Protein AF-A0A7S3MET6-F1 (afdb_monomer_lite)

Structure (mmCIF, N/CA/C/O backbone):
data_AF-A0A7S3MET6-F1
#
_entry.id   AF-A0A7S3MET6-F1
#
loop_
_atom_site.group_PDB
_atom_site.id
_atom_site.type_symbol
_atom_site.label_atom_id
_atom_site.label_alt_id
_atom_site.label_comp_id
_atom_site.label_asym_id
_atom_site.label_entity_id
_atom_site.label_seq_id
_atom_site.pdbx_PDB_ins_code
_atom_site.Cartn_x
_atom_site.Cartn_y
_atom_site.Cartn_z
_atom_site.occupancy
_atom_site.B_iso_or_equiv
_atom_site.auth_seq_id
_atom_site.auth_comp_id
_atom_site.auth_asym_id
_atom_site.auth_atom_id
_atom_site.pdbx_PDB_model_num
ATOM 1 N N . GLU A 1 1 ? -5.892 -22.825 20.882 1.00 67.88 1 GLU A N 1
ATOM 2 C CA . GLU A 1 1 ? -5.095 -21.658 20.441 1.00 67.88 1 GLU A CA 1
ATOM 3 C C . GLU A 1 1 ? -3.907 -22.037 19.554 1.00 67.88 1 GLU A C 1
ATOM 5 O O . GLU A 1 1 ? -4.069 -21.994 18.342 1.00 67.88 1 GLU A O 1
ATOM 10 N N . TRP A 1 2 ? -2.756 -22.480 20.085 1.00 74.06 2 TRP A N 1
ATOM 11 C CA . TRP A 1 2 ? -1.540 -22.753 19.282 1.00 74.06 2 TRP A CA 1
ATOM 12 C C . TRP A 1 2 ? -1.750 -23.628 18.030 1.00 74.06 2 TRP A C 1
ATOM 14 O O . TRP A 1 2 ? -1.215 -23.318 16.967 1.00 74.06 2 TRP A O 1
ATOM 24 N N . VAL A 1 3 ? -2.589 -24.667 18.112 1.00 82.81 3 VAL A N 1
ATOM 25 C CA . VAL A 1 3 ? -2.947 -25.519 16.959 1.00 82.81 3 VAL A CA 1
ATOM 26 C C . VAL A 1 3 ? -3.690 -24.737 15.865 1.00 82.81 3 VAL A C 1
ATOM 28 O O . VAL A 1 3 ? -3.411 -24.928 14.686 1.00 82.81 3 VAL A O 1
ATOM 31 N N . GLN A 1 4 ? -4.588 -23.813 16.225 1.00 80.62 4 GLN A N 1
ATOM 32 C CA . GLN A 1 4 ? -5.307 -22.967 15.260 1.00 80.62 4 GLN A CA 1
ATOM 33 C C . GLN A 1 4 ? -4.349 -21.989 14.568 1.00 80.62 4 GLN A C 1
ATOM 35 O O . GLN A 1 4 ? -4.439 -21.804 13.357 1.00 80.62 4 GLN A O 1
ATOM 40 N N . ILE A 1 5 ? -3.388 -21.426 15.313 1.00 85.06 5 ILE A N 1
ATOM 41 C CA . ILE A 1 5 ? -2.327 -20.568 14.764 1.00 85.06 5 ILE A CA 1
ATOM 42 C C . ILE A 1 5 ? -1.480 -21.359 13.753 1.00 85.06 5 ILE A C 1
ATOM 44 O O . ILE A 1 5 ? -1.260 -20.895 12.634 1.00 85.06 5 ILE A O 1
ATOM 48 N N . PHE A 1 6 ? -1.057 -22.578 14.103 1.00 90.62 6 PHE A N 1
ATOM 49 C CA . PHE A 1 6 ? -0.285 -23.443 13.207 1.00 90.62 6 PHE A CA 1
ATOM 50 C C . PHE A 1 6 ? -1.063 -23.817 11.934 1.00 90.62 6 PHE A C 1
ATOM 52 O O . PHE A 1 6 ? -0.534 -23.680 10.832 1.00 90.62 6 PHE A O 1
ATOM 59 N N . VAL A 1 7 ? -2.333 -24.221 12.063 1.00 90.06 7 VAL A N 1
ATOM 60 C CA . VAL A 1 7 ? -3.210 -24.544 10.922 1.00 90.06 7 VAL A CA 1
ATOM 61 C C . VAL A 1 7 ? -3.431 -23.325 10.019 1.00 90.06 7 VAL A C 1
ATOM 63 O O . VAL A 1 7 ? -3.393 -23.462 8.797 1.00 90.06 7 VAL A O 1
ATOM 66 N N . PHE A 1 8 ? -3.585 -22.125 10.586 1.00 87.50 8 PHE A N 1
ATOM 67 C CA . PHE A 1 8 ? -3.716 -20.880 9.824 1.00 87.50 8 PHE A CA 1
ATOM 68 C C . PHE A 1 8 ? -2.455 -20.568 9.001 1.00 87.50 8 PHE A C 1
ATOM 70 O O . PHE A 1 8 ? -2.550 -20.333 7.794 1.00 87.50 8 PHE A O 1
ATOM 77 N N . PHE A 1 9 ? -1.262 -20.644 9.604 1.00 89.56 9 PHE A N 1
ATOM 78 C CA . PHE A 1 9 ? -0.004 -20.442 8.874 1.00 89.56 9 PHE A CA 1
ATOM 79 C C . PHE A 1 9 ? 0.257 -21.535 7.827 1.00 89.56 9 PHE A C 1
ATOM 81 O O . PHE A 1 9 ? 0.665 -21.217 6.708 1.00 89.56 9 PHE A O 1
ATOM 88 N N . ALA A 1 10 ? -0.036 -22.803 8.132 1.00 90.75 10 ALA A N 1
ATOM 89 C CA . ALA A 1 10 ? 0.048 -23.897 7.163 1.00 90.75 10 ALA A CA 1
ATOM 90 C C . ALA A 1 10 ? -0.907 -23.676 5.973 1.00 90.75 10 ALA A C 1
ATOM 92 O O . ALA A 1 10 ? -0.514 -23.871 4.821 1.00 90.75 10 ALA A O 1
ATOM 93 N N . GLY A 1 11 ? -2.126 -23.191 6.237 1.00 92.06 11 GLY A N 1
ATOM 94 C CA . GLY A 1 11 ? -3.103 -22.795 5.223 1.00 92.06 11 GLY A CA 1
ATOM 95 C C . GLY A 1 11 ? -2.604 -21.659 4.328 1.00 92.06 11 GLY A C 1
ATOM 96 O O . GLY A 1 11 ? -2.671 -21.778 3.105 1.00 92.06 11 GLY A O 1
ATOM 97 N N . ILE A 1 12 ? -2.026 -20.597 4.903 1.00 90.69 12 ILE A N 1
ATOM 98 C CA . ILE A 1 12 ? -1.414 -19.495 4.136 1.00 90.69 12 ILE A CA 1
ATOM 99 C C . ILE A 1 12 ? -0.274 -20.007 3.247 1.00 90.69 12 ILE A C 1
ATOM 101 O O . ILE A 1 12 ? -0.240 -19.686 2.059 1.00 90.69 12 ILE A O 1
ATOM 105 N N . ILE A 1 13 ? 0.633 -20.830 3.782 1.00 90.00 13 ILE A N 1
ATOM 106 C CA . ILE A 1 13 ? 1.765 -21.383 3.022 1.00 90.00 13 ILE A CA 1
ATOM 107 C C . ILE A 1 13 ? 1.265 -22.283 1.880 1.00 90.00 13 ILE A C 1
ATOM 109 O O . ILE A 1 13 ? 1.766 -22.190 0.756 1.00 90.00 13 ILE A O 1
ATOM 113 N N . TYR A 1 14 ? 0.251 -23.118 2.126 1.00 93.62 14 TYR A N 1
ATOM 114 C CA . TYR A 1 14 ? -0.382 -23.934 1.087 1.00 93.62 14 TYR A CA 1
ATOM 115 C C . TYR A 1 14 ? -1.033 -23.067 -0.002 1.00 93.62 14 TYR A C 1
ATOM 117 O O . TYR A 1 14 ? -0.788 -23.295 -1.188 1.00 93.62 14 TYR A O 1
ATOM 125 N N . LEU A 1 15 ? -1.808 -22.044 0.376 1.00 86.88 15 LEU A N 1
ATOM 126 C CA . LEU A 1 15 ? -2.471 -21.137 -0.566 1.00 86.88 15 LEU A CA 1
ATOM 127 C C . LEU A 1 15 ? -1.469 -20.325 -1.395 1.00 86.88 15 LEU A C 1
ATOM 129 O O . LEU A 1 15 ? -1.651 -20.211 -2.605 1.00 86.88 15 LEU A O 1
ATOM 133 N N . GLN A 1 16 ? -0.380 -19.833 -0.797 1.00 86.06 16 GLN A N 1
ATOM 134 C CA . GLN A 1 16 ? 0.696 -19.161 -1.533 1.00 86.06 16 GLN A CA 1
ATOM 135 C C . GLN A 1 16 ? 1.340 -20.100 -2.562 1.00 86.06 16 GLN A C 1
ATOM 137 O O . GLN A 1 16 ? 1.423 -19.753 -3.740 1.00 86.06 16 GLN A O 1
ATOM 142 N N . ARG A 1 17 ? 1.734 -21.319 -2.160 1.00 85.75 17 ARG A N 1
ATOM 143 C CA . ARG A 1 17 ? 2.337 -22.305 -3.080 1.00 85.75 17 ARG A CA 1
ATOM 144 C C . ARG A 1 17 ? 1.366 -22.730 -4.189 1.00 85.75 17 ARG A C 1
ATOM 146 O O . ARG A 1 17 ? 1.785 -22.878 -5.336 1.00 85.75 17 ARG A O 1
ATOM 153 N N . LYS A 1 18 ? 0.072 -22.870 -3.878 1.00 85.69 18 LYS A N 1
ATOM 154 C CA . LYS A 1 18 ? -0.983 -23.172 -4.858 1.00 85.69 18 LYS A CA 1
ATOM 155 C C . LYS A 1 18 ? -1.219 -22.013 -5.831 1.00 85.69 18 LYS A C 1
ATOM 157 O O . LYS A 1 18 ? -1.376 -22.272 -7.019 1.00 85.69 18 LYS A O 1
ATOM 162 N N . SER A 1 19 ? -1.179 -20.768 -5.352 1.00 78.25 19 SER A N 1
ATOM 163 C CA . SER A 1 19 ? -1.288 -19.559 -6.179 1.00 78.25 19 SER A CA 1
ATOM 164 C C . SER A 1 19 ? -0.151 -19.484 -7.203 1.00 78.25 19 SER A C 1
ATOM 166 O O . SER A 1 19 ? -0.413 -19.526 -8.403 1.00 78.25 19 SER A O 1
ATOM 168 N N . PHE A 1 20 ? 1.113 -19.543 -6.756 1.00 73.19 20 PHE A N 1
ATOM 169 C CA . PHE A 1 20 ? 2.275 -19.574 -7.659 1.00 73.19 20 PHE A CA 1
ATOM 170 C C . PHE A 1 20 ? 2.205 -20.720 -8.686 1.00 73.19 20 PHE A C 1
ATOM 172 O O . PHE A 1 20 ? 2.540 -20.531 -9.855 1.00 73.19 20 PHE A O 1
ATOM 179 N N . SER A 1 21 ? 1.730 -21.904 -8.278 1.00 72.56 21 SER A N 1
ATOM 180 C CA . SER A 1 21 ? 1.565 -23.050 -9.182 1.00 72.56 21 SER A CA 1
ATOM 181 C C . SER A 1 21 ? 0.430 -22.876 -10.203 1.00 72.56 21 SER A C 1
ATOM 183 O O . SER A 1 21 ? 0.530 -23.417 -11.305 1.00 72.56 21 SER A O 1
ATOM 185 N N . ALA A 1 22 ? -0.628 -22.130 -9.870 1.00 67.75 22 ALA A N 1
ATOM 186 C CA . ALA A 1 22 ? -1.726 -21.824 -10.783 1.00 67.75 22 ALA A CA 1
ATOM 187 C C . ALA A 1 22 ? -1.306 -20.787 -11.839 1.00 67.75 22 ALA A C 1
ATOM 189 O O . ALA A 1 22 ? -1.474 -21.038 -13.035 1.00 67.75 22 ALA A O 1
ATOM 190 N N . THR A 1 23 ? -0.681 -19.679 -11.423 1.00 66.69 23 THR A N 1
ATOM 191 C CA . THR A 1 23 ? -0.186 -18.630 -12.335 1.00 66.69 23 THR A CA 1
ATOM 192 C C . THR A 1 23 ? 0.786 -19.205 -13.371 1.00 66.69 23 THR A C 1
ATOM 194 O O . THR A 1 23 ? 0.621 -18.987 -14.571 1.00 66.69 23 THR A O 1
ATOM 197 N N . GLY A 1 24 ? 1.726 -20.054 -12.933 1.00 58.81 24 GLY A N 1
ATOM 198 C CA . GLY A 1 24 ? 2.693 -20.732 -13.808 1.00 58.81 24 GLY A CA 1
ATOM 199 C C . GLY A 1 24 ? 2.116 -21.793 -14.762 1.00 58.81 24 GLY A C 1
ATOM 200 O O . GLY A 1 24 ? 2.871 -22.385 -15.535 1.00 58.81 24 GLY A O 1
ATOM 201 N N . ARG A 1 25 ? 0.802 -22.066 -14.720 1.00 56.53 25 ARG A N 1
ATOM 202 C CA . ARG A 1 25 ? 0.100 -22.895 -15.718 1.00 56.53 25 ARG A CA 1
ATOM 203 C C . ARG A 1 25 ? -0.629 -22.052 -16.761 1.00 56.53 25 ARG A C 1
ATOM 205 O O . ARG A 1 25 ? -0.538 -22.383 -17.936 1.00 56.53 25 ARG A O 1
ATOM 212 N N . VAL A 1 26 ? -1.289 -20.964 -16.355 1.00 57.38 26 VAL A N 1
ATOM 213 C CA . VAL A 1 26 ? -2.004 -20.056 -17.277 1.00 57.38 26 VAL A CA 1
ATOM 214 C C . VAL A 1 26 ? -1.027 -19.318 -18.198 1.00 57.38 26 VAL A C 1
ATOM 216 O O . VAL A 1 26 ? -1.258 -19.231 -19.399 1.00 57.38 26 VAL A O 1
ATOM 219 N N . SER A 1 27 ? 0.123 -18.888 -17.668 1.00 55.50 27 SER A N 1
ATOM 220 C CA . SER A 1 27 ? 1.181 -18.218 -18.444 1.00 55.50 27 SER A CA 1
ATOM 221 C C . SER A 1 27 ? 1.716 -19.045 -19.630 1.00 55.50 27 SER A C 1
ATOM 223 O O . SER A 1 27 ? 2.271 -18.473 -20.559 1.00 55.50 27 SER A O 1
ATOM 225 N N . LYS A 1 28 ? 1.521 -20.372 -19.667 1.00 57.84 28 LYS A N 1
ATOM 226 C CA . LYS A 1 28 ? 1.996 -21.217 -20.780 1.00 57.84 28 LYS A CA 1
ATOM 227 C C . LYS A 1 28 ? 1.123 -21.179 -22.038 1.00 57.84 28 LYS A C 1
ATOM 229 O O . LYS A 1 28 ? 1.526 -21.754 -23.044 1.00 57.84 28 LYS A O 1
ATOM 234 N N . SER A 1 29 ? -0.061 -20.563 -21.992 1.00 63.06 29 SER A N 1
ATOM 235 C CA . SER A 1 29 ? -0.993 -20.501 -23.131 1.00 63.06 29 SER A CA 1
ATOM 236 C C . SER A 1 29 ? -1.141 -19.109 -23.751 1.00 63.06 29 SER A C 1
ATOM 238 O O . SER A 1 29 ? -1.959 -18.937 -24.650 1.00 63.06 29 SER A O 1
ATOM 240 N N . GLN A 1 30 ? -0.395 -18.111 -23.272 1.00 74.50 30 GLN A N 1
ATOM 241 C CA . GLN A 1 30 ? -0.417 -16.742 -23.788 1.00 74.50 30 GLN A CA 1
ATOM 242 C C . GLN A 1 30 ? 1.013 -16.207 -23.859 1.00 74.50 30 GLN A C 1
ATOM 244 O O . GLN A 1 30 ? 1.675 -16.098 -22.834 1.00 74.50 30 GLN A O 1
ATOM 249 N N . THR A 1 31 ? 1.479 -15.864 -25.060 1.00 79.94 31 THR A N 1
ATOM 250 C CA . THR A 1 31 ? 2.760 -15.175 -25.261 1.00 79.94 31 THR A CA 1
ATOM 251 C C . THR A 1 31 ? 2.661 -13.750 -24.723 1.00 79.94 31 THR A C 1
ATOM 253 O O . THR A 1 31 ? 1.925 -12.932 -25.280 1.00 79.94 31 THR A O 1
ATOM 256 N N . SER A 1 32 ? 3.390 -13.452 -23.652 1.00 85.62 32 SER A N 1
ATOM 257 C CA . SER A 1 32 ? 3.460 -12.123 -23.041 1.00 85.62 32 SER A CA 1
ATOM 258 C C . SER A 1 32 ? 4.655 -11.341 -23.589 1.00 85.62 32 SER A C 1
ATOM 260 O O . SER A 1 32 ? 5.662 -11.919 -23.998 1.00 85.62 32 SER A O 1
ATOM 262 N N . ILE A 1 33 ? 4.612 -10.005 -23.538 1.00 86.69 33 ILE A N 1
ATOM 263 C CA . ILE A 1 33 ? 5.789 -9.174 -23.857 1.00 86.69 33 ILE A CA 1
ATOM 264 C C . ILE A 1 33 ? 6.982 -9.521 -22.944 1.00 86.69 33 ILE A C 1
ATOM 266 O O . ILE A 1 33 ? 8.138 -9.481 -23.365 1.00 86.69 33 ILE A O 1
ATOM 270 N N . CYS A 1 34 ? 6.702 -9.984 -21.722 1.00 88.69 34 CYS A N 1
ATOM 271 C CA . CYS A 1 34 ? 7.695 -10.504 -20.786 1.00 88.69 34 CYS A CA 1
ATOM 272 C C . CYS A 1 34 ? 8.448 -11.736 -21.290 1.00 88.69 34 CYS A C 1
ATOM 274 O O . CYS A 1 34 ? 9.559 -11.977 -20.822 1.00 88.69 34 CYS A O 1
ATOM 276 N N . ASP A 1 35 ? 7.925 -12.493 -22.259 1.00 91.06 35 ASP A N 1
ATOM 277 C CA . ASP A 1 35 ? 8.635 -13.626 -22.863 1.00 91.06 35 ASP A CA 1
ATOM 278 C C . ASP A 1 35 ? 9.797 -13.182 -23.762 1.00 91.06 35 ASP A C 1
ATOM 280 O O . ASP A 1 35 ? 10.727 -13.962 -23.965 1.00 91.06 35 ASP A O 1
ATOM 284 N N . TYR A 1 36 ? 9.809 -11.909 -24.174 1.00 95.25 36 TYR A N 1
ATOM 285 C CA . TYR A 1 36 ? 10.791 -11.288 -25.072 1.00 95.25 36 TYR A CA 1
ATOM 286 C C . TYR A 1 36 ? 11.565 -10.121 -24.427 1.00 95.25 36 TYR A C 1
ATOM 288 O O . TYR A 1 36 ? 12.627 -9.743 -24.925 1.00 95.25 36 TYR A O 1
ATOM 296 N N . ALA A 1 37 ? 11.076 -9.574 -23.308 1.00 96.12 37 ALA A N 1
ATOM 297 C CA . ALA A 1 37 ? 11.631 -8.383 -22.665 1.00 96.12 37 ALA A CA 1
ATOM 298 C C . ALA A 1 37 ? 12.600 -8.650 -21.490 1.00 96.12 37 ALA A C 1
ATOM 300 O O . ALA A 1 37 ? 12.434 -9.576 -20.686 1.00 96.12 37 ALA A O 1
ATOM 301 N N . ILE A 1 38 ? 13.589 -7.762 -21.351 1.00 96.69 38 ILE A N 1
ATOM 302 C CA . ILE A 1 38 ? 14.505 -7.641 -20.206 1.00 96.69 38 ILE A CA 1
ATOM 303 C C . ILE A 1 38 ? 14.452 -6.237 -19.593 1.00 96.69 38 ILE A C 1
ATOM 305 O O . ILE A 1 38 ? 14.155 -5.254 -20.271 1.00 96.69 38 ILE A O 1
ATOM 309 N N . GLU A 1 39 ? 14.801 -6.139 -18.313 1.00 96.06 39 GLU A N 1
ATOM 310 C CA . GLU A 1 39 ? 15.024 -4.878 -17.607 1.00 96.06 39 GLU A CA 1
ATOM 311 C C . GLU A 1 39 ? 16.520 -4.731 -17.283 1.00 96.06 39 GLU A C 1
ATOM 313 O O . GLU A 1 39 ? 17.117 -5.542 -16.568 1.00 96.06 39 GLU A O 1
ATOM 318 N N . VAL A 1 40 ? 17.130 -3.667 -17.801 1.00 95.50 40 VAL A N 1
ATOM 319 C CA . VAL A 1 40 ? 18.545 -3.326 -17.635 1.00 95.50 40 VAL A CA 1
ATOM 320 C C . VAL A 1 40 ? 18.689 -2.237 -16.573 1.00 95.50 40 VAL A C 1
ATOM 322 O O . VAL A 1 40 ? 18.117 -1.152 -16.686 1.00 95.50 40 VAL A O 1
ATOM 325 N N . LYS A 1 41 ? 19.486 -2.517 -15.541 1.00 93.38 41 LYS A N 1
ATOM 326 C CA . LYS A 1 41 ? 19.792 -1.632 -14.407 1.00 93.38 41 LYS A CA 1
ATOM 327 C C . LYS A 1 41 ? 21.287 -1.324 -14.334 1.00 93.38 41 LYS A C 1
ATOM 329 O O . LYS A 1 41 ? 22.110 -2.052 -14.887 1.00 93.38 41 LYS A O 1
ATOM 334 N N . ASN A 1 42 ? 21.626 -0.281 -13.572 1.00 91.62 42 ASN A N 1
ATOM 335 C CA . ASN A 1 42 ? 22.996 0.218 -13.392 1.00 91.62 42 ASN A CA 1
ATOM 336 C C . ASN A 1 42 ? 23.631 0.746 -14.698 1.00 91.62 42 ASN A C 1
ATOM 338 O O . ASN A 1 42 ? 24.813 0.541 -14.961 1.00 91.62 42 ASN A O 1
ATOM 342 N N . ILE A 1 43 ? 22.815 1.413 -15.520 1.00 93.69 43 ILE A N 1
ATOM 343 C CA . ILE A 1 43 ? 23.254 2.127 -16.725 1.00 93.69 43 ILE A CA 1
ATOM 344 C C . ILE A 1 43 ? 23.871 3.495 -16.360 1.00 93.69 43 ILE A C 1
ATOM 346 O O . ILE A 1 43 ? 23.407 4.125 -15.407 1.00 93.69 43 ILE A O 1
ATOM 350 N N . PRO A 1 44 ? 24.886 3.986 -17.101 1.00 93.75 44 PRO A N 1
ATOM 351 C CA . PRO A 1 44 ? 25.402 5.349 -16.955 1.00 93.75 44 PRO A CA 1
ATOM 352 C C . PRO A 1 44 ? 24.311 6.413 -17.137 1.00 93.75 44 PRO A C 1
ATOM 354 O O . PRO A 1 44 ? 23.454 6.284 -18.011 1.00 93.75 44 PRO A O 1
ATOM 357 N N . ALA A 1 45 ? 24.363 7.490 -16.351 1.00 90.19 45 ALA A N 1
ATOM 358 C CA . ALA A 1 45 ? 23.327 8.528 -16.328 1.00 90.19 45 ALA A CA 1
ATOM 359 C C . ALA A 1 45 ? 23.149 9.281 -17.666 1.00 90.19 45 ALA A C 1
ATOM 361 O O . ALA A 1 45 ? 22.075 9.821 -17.918 1.00 90.19 45 ALA A O 1
ATOM 362 N N . ASP A 1 46 ? 24.179 9.300 -18.513 1.00 90.75 46 ASP A N 1
ATOM 363 C CA . ASP A 1 46 ? 24.239 9.956 -19.827 1.00 90.75 46 ASP A CA 1
ATOM 364 C C . ASP A 1 46 ? 23.933 9.009 -21.010 1.00 90.75 46 ASP A C 1
ATOM 366 O O . ASP A 1 46 ? 24.124 9.370 -22.173 1.00 90.75 46 ASP A O 1
ATOM 370 N N . THR A 1 47 ? 23.498 7.777 -20.728 1.00 91.75 47 THR A N 1
ATOM 371 C CA . THR A 1 47 ? 23.205 6.758 -21.748 1.00 91.75 47 THR A CA 1
ATOM 372 C C . THR A 1 47 ? 22.078 7.197 -22.685 1.00 91.75 47 THR A C 1
ATOM 374 O O . THR A 1 47 ? 21.049 7.694 -22.232 1.00 91.75 47 THR A O 1
ATOM 377 N N . LYS A 1 48 ? 22.245 6.948 -23.990 1.00 90.25 48 LYS A N 1
ATOM 378 C CA . LYS A 1 48 ? 21.206 7.145 -25.019 1.00 90.25 48 LYS A CA 1
ATOM 379 C C . LYS A 1 48 ? 20.619 5.806 -25.474 1.00 90.25 48 LYS A C 1
ATOM 381 O O . LYS A 1 48 ? 21.358 4.829 -25.576 1.00 90.25 48 LYS A O 1
ATOM 386 N N . ASP A 1 49 ? 19.329 5.787 -25.815 1.00 89.62 49 ASP A N 1
ATOM 387 C CA . ASP A 1 49 ? 18.548 4.608 -26.235 1.00 89.62 49 ASP A CA 1
ATOM 388 C C . ASP A 1 49 ? 19.305 3.740 -27.266 1.00 89.62 49 ASP A C 1
ATOM 390 O O . ASP A 1 49 ? 19.446 2.527 -27.100 1.00 89.62 49 ASP A O 1
ATOM 394 N N . TRP A 1 50 ? 19.860 4.383 -28.302 1.00 89.06 50 TRP A N 1
ATOM 395 C CA . TRP A 1 50 ? 20.564 3.722 -29.405 1.00 89.06 50 TRP A CA 1
ATOM 396 C C . TRP A 1 50 ? 21.879 3.048 -28.992 1.00 89.06 50 TRP A C 1
ATOM 398 O O . TRP A 1 50 ? 22.270 2.066 -29.612 1.00 89.06 50 TRP A O 1
ATOM 408 N N . GLN A 1 51 ? 22.551 3.523 -27.936 1.00 93.44 51 GLN A N 1
ATOM 409 C CA . GLN A 1 51 ? 23.805 2.921 -27.465 1.00 93.44 51 GLN A CA 1
ATOM 410 C C . GLN A 1 51 ? 23.548 1.551 -26.832 1.00 93.44 51 GLN A C 1
ATOM 412 O O . GLN A 1 51 ? 24.313 0.613 -27.044 1.00 93.44 51 GLN A O 1
ATOM 417 N N . LEU A 1 52 ? 22.458 1.429 -26.066 1.00 94.56 52 LEU A N 1
ATOM 418 C CA . LEU A 1 52 ? 22.019 0.148 -25.509 1.00 94.56 52 LEU A CA 1
ATOM 419 C C . LEU A 1 52 ? 21.485 -0.765 -26.614 1.00 94.56 52 LEU A C 1
ATOM 421 O O . LEU A 1 52 ? 21.814 -1.947 -26.631 1.00 94.56 52 LEU A O 1
ATOM 425 N N . LEU A 1 53 ? 20.720 -0.210 -27.559 1.00 95.00 53 LEU A N 1
ATOM 426 C CA . LEU A 1 53 ? 20.215 -0.938 -28.722 1.00 95.00 53 LEU A CA 1
ATOM 427 C C . LEU A 1 53 ? 21.375 -1.580 -29.506 1.00 95.00 53 LEU A C 1
ATOM 429 O O . LEU A 1 53 ? 21.382 -2.793 -29.702 1.00 95.00 53 LEU A O 1
ATOM 433 N N . GLN A 1 54 ? 22.406 -0.807 -29.855 1.00 95.75 54 GLN A N 1
ATOM 434 C CA . GLN A 1 54 ? 23.600 -1.328 -30.523 1.00 95.75 54 GLN A CA 1
ATOM 435 C C . GLN A 1 54 ? 24.306 -2.405 -29.679 1.00 95.75 54 GLN A C 1
ATOM 437 O O . GLN A 1 54 ? 24.500 -3.518 -30.162 1.00 95.75 54 GLN A O 1
ATOM 442 N N . HIS A 1 55 ? 24.610 -2.124 -28.404 1.00 96.06 55 HIS A N 1
ATOM 443 C CA . HIS A 1 55 ? 25.305 -3.054 -27.494 1.00 96.06 55 HIS A CA 1
ATOM 444 C C . HIS A 1 55 ? 24.612 -4.420 -27.388 1.00 96.06 55 HIS A C 1
ATOM 446 O O . HIS A 1 55 ? 25.243 -5.461 -27.561 1.00 96.06 55 HIS A O 1
ATOM 452 N N . PHE A 1 56 ? 23.301 -4.440 -27.135 1.00 96.81 56 PHE A N 1
ATOM 453 C CA . PHE A 1 56 ? 22.557 -5.695 -27.007 1.00 96.81 56 PHE A CA 1
ATOM 454 C C . PHE A 1 56 ? 22.296 -6.370 -28.366 1.00 96.81 56 PHE A C 1
ATOM 456 O O . PHE A 1 56 ? 22.283 -7.600 -28.426 1.00 96.81 56 PHE A O 1
ATOM 463 N N . SER A 1 57 ? 22.154 -5.610 -29.460 1.00 96.75 57 SER A N 1
ATOM 464 C CA . SER A 1 57 ? 21.977 -6.170 -30.807 1.00 96.75 57 SER A CA 1
ATOM 465 C C . SER A 1 57 ? 23.266 -6.784 -31.365 1.00 96.75 57 SER A C 1
ATOM 467 O O . SER A 1 57 ? 23.198 -7.762 -32.101 1.00 96.75 57 SER A O 1
ATOM 469 N N . GLU A 1 58 ? 24.443 -6.251 -31.033 1.00 96.19 58 GLU A N 1
ATOM 470 C CA . GLU A 1 58 ? 25.728 -6.808 -31.481 1.00 96.19 58 GLU A CA 1
ATOM 471 C C . GLU A 1 58 ? 26.125 -8.081 -30.715 1.00 96.19 58 GLU A C 1
ATOM 473 O O . GLU A 1 58 ? 26.723 -8.982 -31.319 1.00 96.19 58 GLU A O 1
ATOM 478 N N . LEU A 1 59 ? 25.772 -8.156 -29.420 1.00 95.88 59 LEU A N 1
ATOM 479 C CA . LEU A 1 59 ? 26.053 -9.281 -28.515 1.00 95.88 59 LEU A CA 1
ATOM 480 C C . LEU A 1 59 ? 25.125 -10.490 -28.703 1.00 95.88 59 LEU A C 1
ATOM 482 O O . LEU A 1 59 ? 25.599 -11.621 -28.619 1.00 95.88 59 LEU A O 1
ATOM 486 N N . TYR A 1 60 ? 23.823 -10.261 -28.919 1.00 96.75 60 TYR A N 1
ATOM 487 C CA . TYR A 1 60 ? 22.780 -11.308 -28.941 1.00 96.75 60 TYR A CA 1
ATOM 488 C C . TYR A 1 60 ? 22.157 -11.523 -30.325 1.00 96.75 60 TYR A C 1
ATOM 490 O O . TYR A 1 60 ? 21.015 -11.976 -30.458 1.00 96.75 60 TYR A O 1
ATOM 498 N N . ALA A 1 61 ? 22.945 -11.198 -31.345 1.00 96.56 61 ALA A N 1
ATOM 499 C CA . ALA A 1 61 ? 22.715 -11.543 -32.734 1.00 96.56 61 ALA A CA 1
ATOM 500 C C . ALA A 1 61 ? 22.675 -13.067 -32.944 1.00 96.56 61 ALA A C 1
ATOM 502 O O . ALA A 1 61 ? 23.446 -13.795 -32.316 1.00 96.56 61 ALA A O 1
ATOM 503 N N . LEU A 1 62 ? 21.786 -13.540 -33.822 1.00 96.88 62 LEU A N 1
ATOM 504 C CA . LEU A 1 62 ? 21.553 -14.973 -34.053 1.00 96.88 62 LEU A CA 1
ATOM 505 C C . LEU A 1 62 ? 22.028 -15.468 -35.430 1.00 96.88 62 LEU A C 1
ATOM 507 O O . LEU A 1 62 ? 22.006 -16.668 -35.673 1.00 96.88 62 LEU A O 1
ATOM 511 N N . ASP A 1 63 ? 22.489 -14.580 -36.313 1.00 96.75 63 ASP A N 1
ATOM 512 C CA . ASP A 1 63 ? 23.076 -14.895 -37.627 1.00 96.75 63 ASP A CA 1
ATOM 513 C C . ASP A 1 63 ? 24.506 -15.457 -37.545 1.00 96.75 63 ASP A C 1
ATOM 515 O O . ASP A 1 63 ? 24.992 -16.088 -38.484 1.00 96.75 63 ASP A O 1
ATOM 519 N N . LYS A 1 64 ? 25.187 -15.235 -36.418 1.00 95.25 64 LYS A N 1
ATOM 520 C CA . LYS A 1 64 ? 26.595 -15.578 -36.190 1.00 95.25 64 LYS A CA 1
ATOM 521 C C . LYS A 1 64 ? 26.785 -16.362 -34.891 1.00 95.25 64 LYS A C 1
ATOM 523 O O . LYS A 1 64 ? 25.929 -16.365 -34.009 1.00 95.25 64 LYS A O 1
ATOM 528 N N . VAL A 1 65 ? 27.944 -17.006 -34.765 1.00 95.75 65 VAL A N 1
ATOM 529 C CA . VAL A 1 65 ? 28.402 -17.588 -33.495 1.00 95.75 65 VAL A CA 1
ATOM 530 C C . VAL A 1 65 ? 28.629 -16.458 -32.485 1.00 95.75 65 VAL A C 1
ATOM 532 O O . VAL A 1 65 ? 29.250 -15.447 -32.818 1.00 95.75 65 VAL A O 1
ATOM 535 N N . ASP A 1 66 ? 28.114 -16.615 -31.265 1.00 94.25 66 ASP A N 1
ATOM 536 C CA . ASP A 1 66 ? 28.173 -15.563 -30.245 1.00 94.25 66 ASP A CA 1
ATOM 537 C C . ASP A 1 66 ? 29.486 -15.549 -29.437 1.00 94.25 66 ASP A C 1
ATOM 539 O O . ASP A 1 66 ? 30.370 -16.391 -29.604 1.00 94.25 66 ASP A O 1
ATOM 543 N N . TRP A 1 67 ? 29.614 -14.585 -28.518 1.00 92.31 67 TRP A N 1
ATOM 544 C CA . TRP A 1 67 ? 30.818 -14.402 -27.696 1.00 92.31 67 TRP A CA 1
ATOM 545 C C . TRP A 1 67 ? 31.136 -15.576 -26.744 1.00 92.31 67 TRP A C 1
ATOM 547 O O . TRP A 1 67 ? 32.245 -15.638 -26.213 1.00 92.31 67 TRP A O 1
ATOM 557 N N . LYS A 1 68 ? 30.193 -16.506 -26.528 1.00 93.06 68 LYS A N 1
ATOM 558 C CA . LYS A 1 68 ? 30.383 -17.756 -25.773 1.00 93.06 68 LYS A CA 1
ATOM 559 C C . LYS A 1 68 ? 30.626 -18.974 -26.669 1.00 93.06 68 LYS A C 1
ATOM 561 O O . LYS A 1 68 ? 30.869 -20.058 -26.140 1.00 93.06 68 LYS A O 1
ATOM 566 N N . GLY A 1 69 ? 30.546 -18.830 -27.991 1.00 94.62 69 GLY A N 1
ATOM 567 C CA . GLY A 1 69 ? 30.609 -19.949 -28.926 1.00 94.62 69 GLY A CA 1
ATOM 568 C C . GLY A 1 69 ? 29.279 -20.685 -29.123 1.00 94.62 69 GLY A C 1
ATOM 569 O O . GLY A 1 69 ? 29.289 -21.781 -29.682 1.00 94.62 69 GLY A O 1
ATOM 570 N N . ARG A 1 70 ? 28.133 -20.133 -28.684 1.00 94.88 70 ARG A N 1
ATOM 571 C CA . ARG A 1 70 ? 26.819 -20.715 -29.025 1.00 94.88 70 ARG A CA 1
ATOM 572 C C . ARG A 1 70 ? 26.558 -20.498 -30.525 1.00 94.88 70 ARG A C 1
ATOM 574 O O . ARG A 1 70 ? 26.844 -19.407 -31.027 1.00 94.88 70 ARG A O 1
ATOM 581 N N . PRO A 1 71 ? 26.033 -21.501 -31.253 1.00 96.00 71 PRO A N 1
ATOM 582 C CA . PRO A 1 71 ? 25.855 -21.414 -32.699 1.00 96.00 71 PRO A CA 1
ATOM 583 C C . PRO A 1 71 ? 24.798 -20.378 -33.107 1.00 96.00 71 PRO A C 1
ATOM 585 O O . PRO A 1 71 ? 23.946 -19.968 -32.305 1.00 96.00 71 PRO A O 1
ATOM 588 N N . ALA A 1 72 ? 24.862 -19.995 -34.383 1.00 96.00 72 ALA A N 1
ATOM 589 C CA . ALA A 1 72 ? 23.806 -19.263 -35.072 1.00 96.00 72 ALA A CA 1
ATOM 590 C C . ALA A 1 72 ? 22.491 -20.071 -35.096 1.00 96.00 72 ALA A C 1
ATOM 592 O O . ALA A 1 72 ? 22.495 -21.292 -34.924 1.00 96.00 72 ALA A O 1
ATOM 593 N N . VAL A 1 73 ? 21.370 -19.386 -35.310 1.00 95.81 73 VAL A N 1
ATOM 594 C CA . VAL A 1 73 ? 20.026 -19.973 -35.380 1.00 95.81 73 VAL A CA 1
ATOM 595 C C . VAL A 1 73 ? 19.520 -19.873 -36.814 1.00 95.81 73 VAL A C 1
ATOM 597 O O . VAL A 1 73 ? 19.325 -18.778 -37.342 1.00 95.81 73 VAL A O 1
ATOM 600 N N . GLU A 1 74 ? 19.300 -21.018 -37.455 1.00 94.56 74 GLU A N 1
ATOM 601 C CA . GLU A 1 74 ? 18.802 -21.068 -38.831 1.00 94.56 74 GLU A CA 1
ATOM 602 C C . GLU A 1 74 ? 17.409 -20.427 -38.948 1.00 94.56 74 GLU A C 1
ATOM 604 O O . GLU A 1 74 ? 16.532 -20.643 -38.111 1.00 94.56 74 GLU A O 1
ATOM 609 N N . GLY A 1 75 ? 17.205 -19.611 -39.987 1.00 93.12 75 GLY A N 1
ATOM 610 C CA . GLY A 1 75 ? 15.944 -18.896 -40.217 1.00 93.12 75 GLY A CA 1
ATOM 611 C C . GLY A 1 75 ? 15.673 -17.711 -39.278 1.00 93.12 75 GLY A C 1
ATOM 612 O O . GLY A 1 75 ? 14.594 -17.123 -39.354 1.00 93.12 75 GLY A O 1
ATOM 613 N N . ALA A 1 76 ? 16.618 -17.335 -38.409 1.00 94.62 76 ALA A N 1
ATOM 614 C CA . ALA A 1 76 ? 16.526 -16.106 -37.628 1.00 94.62 76 ALA A CA 1
ATOM 615 C C . ALA A 1 76 ? 16.952 -14.890 -38.473 1.00 94.62 76 ALA A C 1
ATOM 617 O O . ALA A 1 76 ? 18.023 -14.891 -39.078 1.00 94.62 76 ALA A O 1
ATOM 618 N N . PHE A 1 77 ? 16.132 -13.837 -38.487 1.00 96.25 77 PHE A N 1
ATOM 619 C CA . PHE A 1 77 ? 16.374 -12.601 -39.238 1.00 96.25 77 PHE A CA 1
ATOM 620 C C . PHE A 1 77 ? 16.182 -11.374 -38.332 1.00 96.25 77 PHE A C 1
ATOM 622 O O . PHE A 1 77 ? 15.297 -11.390 -37.474 1.00 96.25 77 PHE A O 1
ATOM 629 N N . PRO A 1 78 ? 16.962 -10.293 -38.506 1.00 96.38 78 PRO A N 1
ATOM 630 C CA . PRO A 1 78 ? 16.758 -9.065 -37.746 1.00 96.38 78 PRO A CA 1
ATOM 631 C C . PRO A 1 78 ? 15.407 -8.402 -38.073 1.00 96.38 78 PRO A C 1
ATOM 633 O O . PRO A 1 78 ? 14.745 -8.732 -39.057 1.00 96.38 78 PRO A O 1
ATOM 636 N N . VAL A 1 79 ? 15.006 -7.437 -37.243 1.00 95.38 79 VAL A N 1
ATOM 637 C CA . VAL A 1 79 ? 13.754 -6.673 -37.356 1.00 95.38 79 VAL A CA 1
ATOM 638 C C . VAL A 1 79 ? 13.632 -6.031 -38.742 1.00 95.38 79 VAL A C 1
ATOM 640 O O . VAL A 1 79 ? 14.385 -5.117 -39.084 1.00 95.38 79 VAL A O 1
ATOM 643 N N . ALA A 1 80 ? 12.658 -6.512 -39.518 1.00 93.75 80 ALA A N 1
ATOM 644 C CA . ALA A 1 80 ? 12.355 -6.057 -40.878 1.00 93.75 80 ALA A CA 1
ATOM 645 C C . ALA A 1 80 ? 11.066 -5.212 -40.980 1.00 93.75 80 ALA A C 1
ATOM 647 O O . ALA A 1 80 ? 10.782 -4.655 -42.037 1.00 93.75 80 ALA A O 1
ATOM 648 N N . ASP A 1 81 ? 10.294 -5.109 -39.894 1.00 92.00 81 ASP A N 1
ATOM 649 C CA . ASP A 1 81 ? 9.101 -4.266 -39.784 1.00 92.00 81 ASP A CA 1
ATOM 650 C C . ASP A 1 81 ? 9.220 -3.370 -38.542 1.00 92.00 81 ASP A C 1
ATOM 652 O O . ASP A 1 81 ? 9.576 -3.829 -37.457 1.00 92.00 81 ASP A O 1
ATOM 656 N N . ILE A 1 82 ? 8.935 -2.080 -38.718 1.00 90.81 82 ILE A N 1
ATOM 657 C CA . ILE A 1 82 ? 8.974 -1.047 -37.675 1.00 90.81 82 ILE A CA 1
ATOM 658 C C . ILE A 1 82 ? 7.647 -0.279 -37.554 1.00 90.81 82 ILE A C 1
ATOM 660 O O . ILE A 1 82 ? 7.590 0.710 -36.825 1.00 90.81 82 ILE A O 1
ATOM 664 N N . THR A 1 83 ? 6.579 -0.703 -38.241 1.00 88.50 83 THR A N 1
ATOM 665 C CA . THR A 1 83 ? 5.276 -0.003 -38.320 1.00 88.50 83 THR A CA 1
ATOM 666 C C . THR A 1 83 ? 4.660 0.332 -36.959 1.00 88.50 83 THR A C 1
ATOM 668 O O . THR A 1 83 ? 4.043 1.386 -36.813 1.00 88.50 83 THR A O 1
ATOM 671 N N . ASN A 1 84 ? 4.871 -0.515 -35.946 1.00 79.69 84 ASN A N 1
ATOM 672 C CA . ASN A 1 84 ? 4.395 -0.289 -34.577 1.00 79.69 84 ASN A CA 1
ATOM 673 C C . ASN A 1 84 ? 5.051 0.933 -33.897 1.00 79.69 84 ASN A C 1
ATOM 675 O O . ASN A 1 84 ? 4.375 1.710 -33.229 1.00 79.69 84 ASN A O 1
ATOM 679 N N . SER A 1 85 ? 6.365 1.124 -34.063 1.00 80.00 85 SER A N 1
ATOM 680 C CA . SER A 1 85 ? 7.125 2.185 -33.376 1.00 80.00 85 SER A CA 1
ATOM 681 C C . SER A 1 85 ? 7.451 3.388 -34.267 1.00 80.00 85 SER A C 1
ATOM 683 O O . SER A 1 85 ? 7.771 4.466 -33.761 1.00 80.00 85 SER A O 1
ATOM 685 N N . ASN A 1 86 ? 7.405 3.206 -35.591 1.00 85.38 86 ASN A N 1
ATOM 686 C CA . ASN A 1 86 ? 7.885 4.135 -36.619 1.00 85.38 86 ASN A CA 1
ATOM 687 C C . ASN A 1 86 ? 9.286 4.702 -36.307 1.00 85.38 86 ASN A C 1
ATOM 689 O O . ASN A 1 86 ? 9.595 5.861 -36.591 1.00 85.38 86 ASN A O 1
ATOM 693 N N . ASN A 1 87 ? 10.136 3.882 -35.680 1.00 83.69 87 ASN A N 1
ATOM 694 C CA . ASN A 1 87 ? 11.452 4.270 -35.192 1.00 83.69 87 ASN A CA 1
ATOM 695 C C . ASN A 1 87 ? 12.545 3.504 -35.953 1.00 83.69 87 ASN A C 1
ATOM 697 O O . ASN A 1 87 ? 12.880 2.370 -35.616 1.00 83.69 87 ASN A O 1
ATOM 701 N N . ILE A 1 88 ? 13.122 4.160 -36.965 1.00 88.19 88 ILE A N 1
ATOM 702 C CA . ILE A 1 88 ? 14.098 3.591 -37.917 1.00 88.19 88 ILE A CA 1
ATOM 703 C C . ILE A 1 88 ? 15.305 2.940 -37.214 1.00 88.19 88 ILE A C 1
ATOM 705 O O . ILE A 1 88 ? 15.863 1.981 -37.734 1.00 88.19 88 ILE A O 1
ATOM 709 N N . MET A 1 89 ? 15.654 3.383 -36.000 1.00 88.31 89 MET A N 1
ATOM 710 C CA . MET A 1 89 ? 16.749 2.825 -35.189 1.00 88.31 89 MET A CA 1
ATOM 711 C C . MET A 1 89 ? 16.611 1.327 -34.838 1.00 88.31 89 MET A C 1
ATOM 713 O O . MET A 1 89 ? 17.598 0.736 -34.412 1.00 88.31 89 MET A O 1
ATOM 717 N N . HIS A 1 90 ? 15.432 0.710 -34.996 1.00 92.19 90 HIS A N 1
ATOM 718 C CA . HIS A 1 90 ? 15.244 -0.741 -34.805 1.00 92.19 90 HIS A CA 1
ATOM 719 C C . HIS A 1 90 ? 15.472 -1.567 -36.075 1.00 92.19 90 HIS A C 1
ATOM 721 O O . HIS A 1 90 ? 15.722 -2.768 -35.978 1.00 92.19 90 HIS A O 1
ATOM 727 N N . MET A 1 91 ? 15.391 -0.946 -37.254 1.00 93.62 91 MET A N 1
ATOM 728 C CA . MET A 1 91 ? 15.466 -1.640 -38.538 1.00 93.62 91 MET A CA 1
ATOM 729 C C . MET A 1 91 ? 16.825 -2.330 -38.707 1.00 93.62 91 MET A C 1
ATOM 731 O O . MET A 1 91 ? 17.866 -1.723 -38.464 1.00 93.62 91 MET A O 1
ATOM 735 N N . ASN A 1 92 ? 16.817 -3.587 -39.154 1.00 95.00 92 ASN A N 1
ATOM 736 C CA . ASN A 1 92 ? 18.002 -4.444 -39.288 1.00 95.00 92 ASN A CA 1
ATOM 737 C C . ASN A 1 92 ? 18.759 -4.712 -37.966 1.00 95.00 92 ASN A C 1
ATOM 739 O O . ASN A 1 92 ? 19.944 -5.039 -37.990 1.00 95.00 92 ASN A O 1
ATOM 743 N N . THR A 1 93 ? 18.086 -4.624 -36.813 1.00 96.25 93 THR A N 1
ATOM 744 C CA . THR A 1 93 ? 18.657 -4.975 -35.495 1.00 96.25 93 THR A CA 1
ATOM 745 C C . THR A 1 93 ? 17.936 -6.168 -34.864 1.00 96.25 93 THR A C 1
ATOM 747 O O . THR A 1 93 ? 16.862 -6.561 -35.311 1.00 96.25 93 THR A O 1
ATOM 750 N N . TRP A 1 94 ? 18.491 -6.762 -33.806 1.00 96.56 94 TRP A N 1
ATOM 751 C CA . TRP A 1 94 ? 17.879 -7.905 -33.103 1.00 96.56 94 TRP A CA 1
ATOM 752 C C . TRP A 1 94 ? 16.881 -7.494 -31.999 1.00 96.56 94 TRP A C 1
ATOM 754 O O . TRP A 1 94 ? 16.425 -8.328 -31.211 1.00 96.56 94 TRP A O 1
ATOM 764 N N . ILE A 1 95 ? 16.538 -6.202 -31.932 1.00 96.50 95 ILE A N 1
ATOM 765 C CA . ILE A 1 95 ? 15.764 -5.574 -30.856 1.00 96.50 95 ILE A CA 1
ATOM 766 C C . ILE A 1 95 ? 14.538 -4.870 -31.440 1.00 96.50 95 ILE A C 1
ATOM 768 O O . ILE A 1 95 ? 14.652 -3.805 -32.049 1.00 96.50 95 ILE A O 1
ATOM 772 N N . ALA A 1 96 ? 13.361 -5.443 -31.194 1.00 94.00 96 ALA A N 1
ATOM 773 C CA . ALA A 1 96 ? 12.076 -4.903 -31.626 1.00 94.00 96 ALA A CA 1
ATOM 774 C C . ALA A 1 96 ? 11.724 -3.578 -30.922 1.00 94.00 96 ALA A C 1
ATOM 776 O O . ALA A 1 96 ? 11.156 -2.681 -31.543 1.00 94.00 96 ALA A O 1
ATOM 777 N N . GLU A 1 97 ? 12.094 -3.424 -29.643 1.00 92.75 97 GLU A N 1
ATOM 778 C CA . GLU A 1 97 ? 11.870 -2.185 -28.885 1.00 92.75 97 GLU A CA 1
ATOM 779 C C . GLU A 1 97 ? 12.972 -1.930 -27.841 1.00 92.75 97 GLU A C 1
ATOM 781 O O . GLU A 1 97 ? 13.507 -2.857 -27.236 1.00 92.75 97 GLU A O 1
ATOM 786 N N . CYS A 1 98 ? 13.306 -0.658 -27.613 1.00 92.19 98 CYS A N 1
ATOM 787 C CA . CYS A 1 98 ? 14.267 -0.199 -26.610 1.00 92.19 98 CYS A CA 1
ATOM 788 C C . CYS A 1 98 ? 13.736 1.106 -26.002 1.00 92.19 98 CYS A C 1
ATOM 790 O O . CYS A 1 98 ? 13.727 2.145 -26.667 1.00 92.19 98 CYS A O 1
ATOM 792 N N . THR A 1 99 ? 13.288 1.041 -24.749 1.00 90.94 99 THR A N 1
ATOM 793 C CA . THR A 1 99 ? 12.596 2.134 -24.057 1.00 90.94 99 THR A CA 1
ATOM 794 C C . THR A 1 99 ? 13.374 2.526 -22.799 1.00 90.94 99 THR A C 1
ATOM 796 O O . THR A 1 99 ? 13.453 1.790 -21.809 1.00 90.94 99 THR A O 1
ATOM 799 N N . LEU A 1 100 ? 14.012 3.700 -22.850 1.00 91.06 100 LEU A N 1
ATOM 800 C CA . LEU A 1 100 ? 14.873 4.227 -21.791 1.00 91.06 100 LEU A CA 1
ATOM 801 C C . LEU A 1 100 ? 14.065 5.015 -20.748 1.00 91.06 100 LEU A C 1
ATOM 803 O O . LEU A 1 100 ? 13.523 6.083 -21.031 1.00 91.06 100 LEU A O 1
ATOM 807 N N . HIS A 1 101 ? 14.039 4.529 -19.507 1.00 90.00 101 HIS A N 1
ATOM 808 C CA . HIS A 1 101 ? 13.429 5.238 -18.388 1.00 90.00 101 HIS A CA 1
ATOM 809 C C . HIS A 1 101 ? 14.435 6.201 -17.735 1.00 90.00 101 HIS A C 1
ATOM 811 O O . HIS A 1 101 ? 15.490 5.799 -17.227 1.00 90.00 101 HIS A O 1
ATOM 817 N N . LYS A 1 102 ? 14.082 7.489 -17.743 1.00 88.25 102 LYS A N 1
ATOM 818 C CA . LYS A 1 102 ? 14.840 8.596 -17.141 1.00 88.25 102 LYS A CA 1
ATOM 819 C C . LYS A 1 102 ? 14.247 9.007 -15.791 1.00 88.25 102 LYS A C 1
ATOM 821 O O . LYS A 1 102 ? 13.068 8.782 -15.545 1.00 88.25 102 LYS A O 1
ATOM 826 N N . GLY A 1 103 ? 15.045 9.671 -14.953 1.00 85.62 103 GLY A N 1
ATOM 827 C CA . GLY A 1 103 ? 14.696 10.061 -13.582 1.00 85.62 103 GLY A CA 1
ATOM 828 C C . GLY A 1 103 ? 13.630 11.161 -13.461 1.00 85.62 103 GLY A C 1
ATOM 829 O O . GLY A 1 103 ? 13.954 12.318 -13.166 1.00 85.62 103 GLY A O 1
ATOM 830 N N . ILE A 1 104 ? 12.363 10.808 -13.698 1.00 83.50 104 ILE A N 1
ATOM 831 C CA . ILE A 1 104 ? 11.211 11.723 -13.729 1.00 83.50 104 ILE A CA 1
ATOM 832 C C . ILE A 1 104 ? 10.268 11.614 -12.514 1.00 83.50 104 ILE A C 1
ATOM 834 O O . ILE A 1 104 ? 9.379 12.448 -12.353 1.00 83.50 104 ILE A O 1
ATOM 838 N N . GLY A 1 105 ? 10.465 10.649 -11.621 1.00 80.69 105 GLY A N 1
ATOM 839 C CA . GLY A 1 105 ? 9.627 10.325 -10.464 1.00 80.69 105 GLY A CA 1
ATOM 840 C C . GLY A 1 105 ? 9.293 11.509 -9.548 1.00 80.69 105 GLY A C 1
ATOM 841 O O . GLY A 1 105 ? 8.124 11.681 -9.208 1.00 80.69 105 GLY A O 1
ATOM 842 N N . PRO A 1 106 ? 10.238 12.404 -9.195 1.00 76.50 106 PRO A N 1
ATOM 843 C CA . PRO A 1 106 ? 9.919 13.632 -8.470 1.00 76.50 106 PRO A CA 1
ATOM 844 C C . PRO A 1 106 ? 8.963 14.572 -9.218 1.00 76.50 106 PRO A C 1
ATOM 846 O O . PRO A 1 106 ? 8.178 15.256 -8.570 1.00 76.50 106 PRO A O 1
ATOM 849 N N . PHE A 1 107 ? 8.990 14.600 -10.556 1.00 78.19 107 PHE A N 1
ATOM 850 C CA . PHE A 1 107 ? 8.010 15.354 -11.345 1.00 78.19 107 PHE A CA 1
ATOM 851 C C . PHE A 1 107 ? 6.650 14.651 -11.364 1.00 78.19 107 PHE A C 1
ATOM 853 O O . PHE A 1 107 ? 5.640 15.333 -11.249 1.00 78.19 107 PHE A O 1
ATOM 860 N N . ILE A 1 108 ? 6.610 13.312 -11.425 1.00 81.06 108 ILE A N 1
ATOM 861 C CA . ILE A 1 108 ? 5.365 12.535 -11.272 1.00 81.06 108 ILE A CA 1
ATOM 862 C C . ILE A 1 108 ? 4.740 12.809 -9.894 1.00 81.06 108 ILE A C 1
ATOM 864 O O . ILE A 1 108 ? 3.551 13.106 -9.812 1.00 81.06 108 ILE A O 1
ATOM 868 N N . SER A 1 109 ? 5.546 12.813 -8.825 1.00 80.81 109 SER A N 1
ATOM 869 C CA . SER A 1 109 ? 5.102 13.178 -7.474 1.00 80.81 109 SER A CA 1
ATOM 870 C C . SER A 1 109 ? 4.543 14.600 -7.436 1.00 80.81 109 SER A C 1
ATOM 872 O O . SER A 1 109 ? 3.387 14.778 -7.071 1.00 80.81 109 SER A O 1
ATOM 874 N N . SER A 1 110 ? 5.300 15.611 -7.884 1.00 81.25 110 SER A N 1
ATOM 875 C CA . SER A 1 110 ? 4.819 17.002 -7.883 1.00 81.25 110 SER A CA 1
ATOM 876 C C . SER A 1 110 ? 3.615 17.230 -8.809 1.00 81.25 110 SER A C 1
ATOM 878 O O . SER A 1 110 ? 2.792 18.101 -8.534 1.00 81.25 110 SER A O 1
ATOM 880 N N . PHE A 1 111 ? 3.458 16.436 -9.871 1.00 84.44 111 PHE A N 1
ATOM 881 C CA . PHE A 1 111 ? 2.257 16.437 -10.706 1.00 84.44 111 PHE A CA 1
ATOM 882 C C . PHE A 1 111 ? 1.050 15.853 -9.960 1.00 84.44 111 PHE A C 1
ATOM 884 O O . PHE A 1 111 ? -0.006 16.479 -9.965 1.00 84.44 111 PHE A O 1
ATOM 891 N N . LYS A 1 112 ? 1.199 14.721 -9.255 1.00 84.69 112 LYS A N 1
ATOM 892 C CA . LYS A 1 112 ? 0.147 14.148 -8.393 1.00 84.69 112 LYS A CA 1
ATOM 893 C C . LYS A 1 112 ? -0.234 15.086 -7.243 1.00 84.69 112 LYS A C 1
ATOM 895 O O . LYS A 1 112 ? -1.420 15.297 -6.993 1.00 84.69 112 LYS A O 1
ATOM 900 N N . ASP A 1 113 ? 0.749 15.717 -6.601 1.00 85.81 113 ASP A N 1
ATOM 901 C CA . ASP A 1 113 ? 0.529 16.740 -5.573 1.00 85.81 113 ASP A CA 1
ATOM 902 C C . ASP A 1 113 ? -0.285 17.919 -6.146 1.00 85.81 113 ASP A C 1
ATOM 904 O O . ASP A 1 113 ? -1.284 18.350 -5.560 1.00 85.81 113 ASP A O 1
ATOM 908 N N . LYS A 1 114 ? 0.082 18.403 -7.344 1.00 88.81 114 LYS A N 1
ATOM 909 C CA . LYS A 1 114 ? -0.668 19.443 -8.066 1.00 88.81 114 LYS A CA 1
ATOM 910 C C . LYS A 1 114 ? -2.071 18.977 -8.461 1.00 88.81 114 LYS A C 1
ATOM 912 O O . LYS A 1 114 ? -3.006 19.764 -8.347 1.00 88.81 114 LYS A O 1
ATOM 917 N N . GLN A 1 115 ? -2.246 17.723 -8.874 1.00 90.56 115 GLN A N 1
ATOM 918 C CA . GLN A 1 115 ? -3.542 17.142 -9.230 1.00 90.56 115 GLN A CA 1
ATOM 919 C C . GLN A 1 115 ? -4.488 17.102 -8.021 1.00 90.56 115 GLN A C 1
ATOM 921 O O . GLN A 1 115 ? -5.625 17.550 -8.141 1.00 90.56 115 GLN A O 1
ATOM 926 N N . HIS A 1 116 ? -4.021 16.676 -6.843 1.00 90.44 116 HIS A N 1
ATOM 927 C CA . HIS A 1 116 ? -4.822 16.721 -5.612 1.00 90.44 116 HIS A CA 1
ATOM 928 C C . HIS A 1 116 ? -5.163 18.153 -5.169 1.00 90.44 116 HIS A C 1
ATOM 930 O O . HIS A 1 116 ? -6.281 18.409 -4.713 1.00 90.44 116 HIS A O 1
ATOM 936 N N . LEU A 1 117 ? -4.245 19.114 -5.327 1.00 92.56 117 LEU A N 1
ATOM 937 C CA . LEU A 1 117 ? -4.546 20.524 -5.056 1.00 92.56 117 LEU A CA 1
ATOM 938 C C . LEU A 1 117 ? -5.566 21.099 -6.054 1.00 92.56 117 LEU A C 1
ATOM 940 O O . LEU A 1 117 ? -6.486 21.799 -5.637 1.00 92.56 117 LEU A O 1
ATOM 944 N N . MET A 1 118 ? -5.462 20.767 -7.344 1.00 92.00 118 MET A N 1
ATOM 945 C CA . MET A 1 118 ? -6.448 21.137 -8.367 1.00 92.00 118 MET A CA 1
ATOM 946 C C . MET A 1 118 ? -7.819 20.517 -8.078 1.00 92.00 118 MET A C 1
ATOM 948 O O . MET A 1 118 ? -8.829 21.212 -8.132 1.00 92.00 118 MET A O 1
ATOM 952 N N . GLU A 1 119 ? -7.876 19.241 -7.694 1.00 95.06 119 GLU A N 1
ATOM 953 C CA . GLU A 1 119 ? -9.117 18.572 -7.295 1.00 95.06 119 GLU A CA 1
ATOM 954 C C . GLU A 1 119 ? -9.769 19.273 -6.091 1.00 95.06 119 GLU A C 1
ATOM 956 O O . GLU A 1 119 ? -10.960 19.592 -6.106 1.00 95.06 119 GLU A O 1
ATOM 961 N N . ARG A 1 120 ? -8.974 19.607 -5.068 1.00 93.75 120 ARG A N 1
ATOM 962 C CA . ARG A 1 120 ? -9.412 20.399 -3.911 1.00 93.75 120 ARG A CA 1
ATOM 963 C C . ARG A 1 120 ? -9.902 21.795 -4.314 1.00 93.75 120 ARG A C 1
ATOM 965 O O . ARG A 1 120 ? -10.893 22.263 -3.752 1.00 93.75 120 ARG A O 1
ATOM 972 N N . LEU A 1 121 ? -9.261 22.442 -5.290 1.00 94.50 121 LEU A N 1
ATOM 973 C CA . LEU A 1 121 ? -9.685 23.730 -5.845 1.00 94.50 121 LEU A CA 1
ATOM 974 C C . LEU A 1 121 ? -11.049 23.610 -6.549 1.00 94.50 121 LEU A C 1
ATOM 976 O O . LEU A 1 121 ? -11.943 24.413 -6.280 1.00 94.50 121 LEU A O 1
ATOM 980 N N . TYR A 1 122 ? -11.253 22.572 -7.371 1.00 95.00 122 TYR A N 1
ATOM 981 C CA . TYR A 1 122 ? -12.546 22.281 -8.002 1.00 95.00 122 TYR A CA 1
ATOM 982 C C . TYR A 1 122 ? -13.641 22.000 -6.962 1.00 95.00 122 TYR A C 1
ATOM 984 O O . TYR A 1 122 ? -14.728 22.568 -7.070 1.00 95.00 122 TYR A O 1
ATOM 992 N N . ARG A 1 123 ? -13.351 21.213 -5.913 1.00 95.25 123 ARG A N 1
ATOM 993 C CA . ARG A 1 123 ? -14.280 20.965 -4.791 1.00 95.25 123 ARG A CA 1
ATOM 994 C C . ARG A 1 123 ? -14.665 22.269 -4.067 1.00 95.25 123 ARG A C 1
ATOM 996 O O . ARG A 1 123 ? -15.844 22.477 -3.791 1.00 95.25 123 ARG A O 1
ATOM 1003 N N . CYS A 1 124 ? -13.718 23.181 -3.815 1.00 94.56 124 CYS A N 1
ATOM 1004 C CA . CYS A 1 124 ? -14.024 24.494 -3.221 1.00 94.56 124 CYS A CA 1
ATOM 1005 C C . CYS A 1 124 ? -14.875 25.366 -4.162 1.00 94.56 124 CYS A C 1
ATOM 1007 O O . CYS A 1 124 ? -15.863 25.953 -3.725 1.00 94.56 124 CYS A O 1
ATOM 1009 N N . ARG A 1 125 ? -14.558 25.398 -5.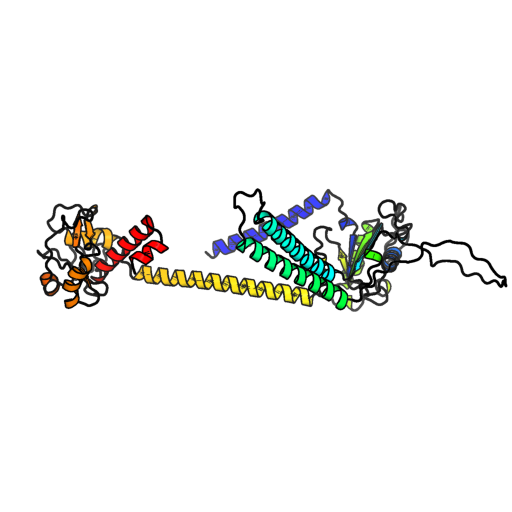464 1.00 95.31 125 ARG A N 1
ATOM 1010 C CA . ARG A 1 125 ? -15.334 26.142 -6.473 1.00 95.31 125 ARG A CA 1
ATOM 1011 C C . ARG A 1 125 ? -16.759 25.594 -6.633 1.00 95.31 125 ARG A C 1
ATOM 1013 O O . ARG A 1 125 ? -17.687 26.370 -6.855 1.00 95.31 125 ARG A O 1
ATOM 1020 N N . ALA A 1 126 ? -16.950 24.282 -6.490 1.00 94.06 126 ALA A N 1
ATOM 1021 C CA . ALA A 1 126 ? -18.272 23.659 -6.445 1.00 94.06 126 ALA A CA 1
ATOM 1022 C C . ALA A 1 126 ? -19.055 24.089 -5.192 1.00 94.06 126 ALA A C 1
ATOM 1024 O O . ALA A 1 126 ? -20.206 24.497 -5.315 1.00 94.06 126 ALA A O 1
ATOM 1025 N N . GLN A 1 127 ? -18.423 24.103 -4.011 1.00 93.75 127 GLN A N 1
ATOM 1026 C CA . GLN A 1 127 ? -19.045 24.605 -2.777 1.00 93.75 127 GLN A CA 1
ATOM 1027 C C . GLN A 1 127 ? -19.438 26.089 -2.873 1.00 93.75 127 GLN A C 1
ATOM 1029 O O . GLN A 1 127 ? -20.528 26.448 -2.438 1.00 93.75 127 GLN A O 1
ATOM 1034 N N . MET A 1 128 ? -18.613 26.940 -3.495 1.00 94.12 128 MET A N 1
ATOM 1035 C CA . MET A 1 128 ? -18.967 28.346 -3.742 1.00 94.12 128 MET A CA 1
ATOM 1036 C C . MET A 1 128 ? -20.199 28.482 -4.651 1.00 94.12 128 MET A C 1
ATOM 1038 O O . MET A 1 128 ? -21.081 29.274 -4.347 1.00 94.12 128 MET A O 1
ATOM 1042 N N . LYS A 1 129 ? -20.318 27.676 -5.719 1.00 93.81 129 LYS A N 1
ATOM 1043 C CA . LYS A 1 129 ? -21.531 27.644 -6.565 1.00 93.81 129 LYS A CA 1
ATOM 1044 C C . LYS A 1 129 ? -22.769 27.129 -5.815 1.00 93.81 129 LYS A C 1
ATOM 1046 O O . LYS A 1 129 ? -23.864 27.651 -6.002 1.00 93.81 129 LYS A O 1
ATOM 1051 N N . MET A 1 130 ? -22.599 26.106 -4.979 1.00 93.31 130 MET A N 1
ATOM 1052 C CA . MET A 1 130 ? -23.677 25.462 -4.217 1.00 93.31 130 MET A CA 1
ATOM 1053 C C . MET A 1 130 ? -24.247 26.356 -3.104 1.00 93.31 130 MET A C 1
ATOM 1055 O O . MET A 1 130 ? -25.407 26.210 -2.740 1.00 93.31 130 MET A O 1
ATOM 1059 N N . TYR A 1 131 ? -23.444 27.290 -2.587 1.00 94.12 131 TYR A N 1
ATOM 1060 C CA . TYR A 1 131 ? -23.843 28.262 -1.564 1.00 94.12 131 TYR A CA 1
ATOM 1061 C C . TYR A 1 131 ? -23.885 29.707 -2.081 1.00 94.12 131 TYR A C 1
ATOM 1063 O O . TYR A 1 131 ? -23.805 30.621 -1.268 1.00 94.12 131 TYR A O 1
ATOM 1071 N N . ALA A 1 132 ? -23.976 29.929 -3.396 1.00 92.44 132 ALA A N 1
ATOM 1072 C CA . ALA A 1 132 ? -24.132 31.262 -3.984 1.00 92.44 132 ALA A CA 1
ATOM 1073 C C . ALA A 1 132 ? -25.548 31.828 -3.759 1.00 92.44 132 ALA A C 1
ATOM 1075 O O . ALA A 1 132 ? -26.494 31.071 -3.549 1.00 92.44 132 ALA A O 1
ATOM 1076 N N . GLU A 1 133 ? -25.701 33.152 -3.849 1.00 89.75 133 GLU A N 1
ATOM 1077 C CA . GLU A 1 133 ? -26.977 33.858 -3.624 1.00 89.75 133 GLU A CA 1
ATOM 1078 C C . GLU A 1 133 ? -28.113 33.349 -4.524 1.00 89.75 133 GLU A C 1
ATOM 1080 O O . GLU A 1 133 ? -29.215 33.101 -4.047 1.00 89.75 133 GLU A O 1
ATOM 1085 N N . ASN A 1 134 ? -27.808 33.093 -5.800 1.00 88.31 134 ASN A N 1
ATOM 1086 C CA . ASN A 1 134 ? -28.751 32.593 -6.806 1.00 88.31 134 ASN A CA 1
ATOM 1087 C C . ASN A 1 134 ? -28.577 31.083 -7.082 1.00 88.31 134 ASN A C 1
ATOM 1089 O O . ASN A 1 134 ? -28.676 30.643 -8.229 1.00 88.31 134 ASN A O 1
ATOM 1093 N N . SER A 1 135 ? -28.225 30.283 -6.069 1.00 87.75 135 SER A N 1
ATOM 1094 C CA . SER A 1 135 ? -28.034 28.837 -6.253 1.00 87.75 135 SER A CA 1
ATOM 1095 C C . SER A 1 135 ? -29.376 28.086 -6.304 1.00 87.75 135 SER A C 1
ATOM 1097 O O . SER A 1 135 ? -30.184 28.257 -5.394 1.00 87.75 135 SER A O 1
ATOM 1099 N N . PRO A 1 136 ? -29.614 27.194 -7.289 1.00 86.75 136 PRO A N 1
ATOM 1100 C CA . PRO A 1 136 ? -30.826 26.367 -7.361 1.00 86.75 136 PRO A CA 1
ATOM 1101 C C . PRO A 1 136 ? -30.799 25.160 -6.399 1.00 86.75 136 PRO A C 1
ATOM 1103 O O . PRO A 1 136 ? -31.627 24.261 -6.504 1.00 86.75 136 PRO A O 1
ATOM 1106 N N . HIS A 1 137 ? -29.809 25.085 -5.508 1.00 86.06 137 HIS A N 1
ATOM 1107 C CA . HIS A 1 137 ? -29.626 23.986 -4.567 1.00 86.06 137 HIS A CA 1
ATOM 1108 C C . HIS A 1 137 ? -30.528 24.164 -3.334 1.00 86.06 137 HIS A C 1
ATOM 1110 O O . HIS A 1 137 ? -30.490 25.216 -2.699 1.00 86.06 137 HIS A O 1
ATOM 1116 N N . GLU A 1 138 ? -31.268 23.119 -2.946 1.00 83.19 138 GLU A N 1
ATOM 1117 C CA . GLU A 1 138 ? -32.274 23.126 -1.860 1.00 83.19 138 GLU A CA 1
ATOM 1118 C C . GLU A 1 138 ? -31.774 23.721 -0.533 1.00 83.19 138 GLU A C 1
ATOM 1120 O O . GLU A 1 138 ? -32.527 24.347 0.207 1.00 83.19 138 GLU A O 1
ATOM 1125 N N . GLY A 1 139 ? -30.479 23.567 -0.237 1.00 80.19 139 GLY A N 1
ATOM 1126 C CA . GLY A 1 139 ? -29.854 24.137 0.958 1.00 80.19 139 GLY A CA 1
ATOM 1127 C C . GLY A 1 139 ? -29.776 25.673 0.995 1.00 80.19 139 GLY A C 1
ATOM 1128 O O . GLY A 1 139 ? -29.457 26.208 2.056 1.00 80.19 139 GLY A O 1
ATOM 1129 N N . GLY A 1 140 ? -30.039 26.367 -0.117 1.00 81.06 140 GLY A N 1
ATOM 1130 C CA . GLY A 1 140 ? -30.076 27.828 -0.224 1.00 81.06 140 GLY A CA 1
ATOM 1131 C C . GLY A 1 140 ? -28.726 28.548 -0.083 1.00 81.06 140 GLY A C 1
ATOM 1132 O O . GLY A 1 140 ? -27.672 27.947 0.154 1.00 81.06 140 GLY A O 1
ATOM 1133 N N . HIS A 1 141 ? -28.769 29.878 -0.210 1.00 90.62 141 HIS A N 1
ATOM 1134 C CA . HIS A 1 141 ? -27.623 30.755 0.037 1.00 90.62 141 HIS A CA 1
ATOM 1135 C C . HIS A 1 141 ? -27.146 30.642 1.493 1.00 90.62 141 HIS A C 1
ATOM 1137 O O . HIS A 1 141 ? -27.923 30.824 2.431 1.00 90.62 141 HIS A O 1
ATOM 1143 N N . LYS A 1 142 ? -25.846 30.388 1.698 1.00 92.50 142 LYS A N 1
ATOM 1144 C CA . LYS A 1 142 ? -25.229 30.351 3.035 1.00 92.50 142 LYS A CA 1
ATOM 1145 C C . LYS A 1 142 ? -23.893 31.088 3.039 1.00 92.50 142 LYS A C 1
ATOM 1147 O O . LYS A 1 142 ? -22.837 30.460 2.954 1.00 92.50 142 LYS A O 1
ATOM 1152 N N . LEU A 1 143 ? -23.946 32.409 3.213 1.00 92.75 143 LEU A N 1
ATOM 1153 C CA . LEU A 1 143 ? -22.791 33.319 3.210 1.00 92.75 143 LEU A CA 1
ATOM 1154 C C . LEU A 1 143 ? -21.585 32.795 4.017 1.00 92.75 143 LEU A C 1
ATOM 1156 O O . LEU A 1 143 ? -20.467 32.759 3.512 1.00 92.75 143 LEU A O 1
ATOM 1160 N N . ASN A 1 144 ? -21.802 32.294 5.238 1.00 94.06 144 ASN A N 1
ATOM 1161 C CA . ASN A 1 144 ? -20.727 31.746 6.079 1.00 94.06 144 ASN A CA 1
ATOM 1162 C C . ASN A 1 144 ? -20.021 30.527 5.453 1.00 94.06 144 ASN A C 1
ATOM 1164 O O . ASN A 1 144 ? -18.807 30.373 5.602 1.00 94.06 144 ASN A O 1
ATOM 1168 N N . HIS A 1 145 ? -20.752 29.673 4.729 1.00 92.25 145 HIS A N 1
ATOM 1169 C CA . HIS A 1 145 ? -20.172 28.541 4.004 1.00 92.25 145 HIS A CA 1
ATOM 1170 C C . HIS A 1 145 ? -19.511 28.982 2.692 1.00 92.25 145 HIS A C 1
ATOM 1172 O O . HIS A 1 145 ? -18.445 28.460 2.364 1.00 92.25 145 HIS A O 1
ATOM 1178 N N . TYR A 1 146 ? -20.076 29.974 1.993 1.00 95.00 146 TYR A N 1
ATOM 1179 C CA . TYR A 1 146 ? -19.457 30.601 0.822 1.00 95.00 146 TYR A CA 1
ATOM 1180 C C . TYR A 1 146 ? -18.087 31.210 1.180 1.00 95.00 146 TYR A C 1
ATOM 1182 O O . TYR A 1 146 ? -17.066 30.781 0.645 1.00 95.00 146 TYR A O 1
ATOM 1190 N N . LEU A 1 147 ? -18.029 32.098 2.180 1.00 95.25 147 LEU A N 1
ATOM 1191 C CA . LEU A 1 147 ? -16.796 32.747 2.663 1.00 95.25 147 LEU A CA 1
ATOM 1192 C C . LEU A 1 147 ? -15.785 31.754 3.274 1.00 95.25 147 LEU A C 1
ATOM 1194 O O . LEU A 1 147 ? -14.583 32.026 3.350 1.00 95.25 147 LEU A O 1
ATOM 1198 N N . ALA A 1 148 ? -16.242 30.590 3.745 1.00 94.88 148 ALA A N 1
ATOM 1199 C CA . ALA A 1 148 ? -15.361 29.502 4.168 1.00 94.88 148 ALA A CA 1
ATOM 1200 C C . ALA A 1 148 ? -14.795 28.707 2.976 1.00 94.88 148 ALA A C 1
ATOM 1202 O O . ALA A 1 148 ? -13.634 28.295 3.024 1.00 94.88 148 ALA A O 1
ATOM 1203 N N . ALA A 1 149 ? -15.579 28.492 1.916 1.00 93.69 149 ALA A N 1
ATOM 1204 C CA . ALA A 1 149 ? -15.129 27.848 0.682 1.00 93.69 149 ALA A CA 1
ATOM 1205 C C . ALA A 1 149 ? -14.178 28.754 -0.120 1.00 93.69 149 ALA A C 1
ATOM 1207 O O . ALA A 1 149 ? -13.155 28.281 -0.608 1.00 93.69 149 ALA A O 1
ATOM 1208 N N . GLU A 1 150 ? -14.447 30.058 -0.168 1.00 95.81 150 GLU A N 1
ATOM 1209 C CA . GLU A 1 150 ? -13.618 31.071 -0.825 1.00 95.81 150 GLU A CA 1
ATOM 1210 C C . GLU A 1 150 ? -12.227 31.186 -0.190 1.00 95.81 150 GLU A C 1
ATOM 1212 O O . GLU A 1 150 ? -11.216 31.027 -0.875 1.00 95.81 150 GLU A O 1
ATOM 1217 N N . ARG A 1 151 ? -12.144 31.336 1.141 1.00 95.94 151 ARG A N 1
ATOM 1218 C CA . ARG A 1 151 ? -10.854 31.333 1.858 1.00 95.94 151 ARG A CA 1
ATOM 1219 C C . ARG A 1 151 ? -10.073 30.031 1.644 1.00 95.94 151 ARG A C 1
ATOM 1221 O O . ARG A 1 151 ? -8.851 30.066 1.492 1.00 95.94 151 ARG A O 1
ATOM 1228 N N . LYS A 1 152 ? -10.758 28.880 1.573 1.00 95.00 152 LYS A N 1
ATOM 1229 C CA . LYS A 1 152 ? -10.136 27.589 1.221 1.00 95.00 152 LYS A CA 1
ATOM 1230 C C . LYS A 1 152 ? -9.668 27.547 -0.237 1.00 95.00 152 LYS A C 1
ATOM 1232 O O . LYS A 1 152 ? -8.601 26.987 -0.488 1.00 95.00 152 LYS A O 1
ATOM 1237 N N . MET A 1 153 ? -10.411 28.137 -1.174 1.00 94.81 153 MET A N 1
ATOM 1238 C CA . MET A 1 153 ? -10.039 28.240 -2.588 1.00 94.81 153 MET A CA 1
ATOM 1239 C C . MET A 1 153 ? -8.777 29.094 -2.755 1.00 94.81 153 MET A C 1
ATOM 1241 O O . MET A 1 153 ? -7.796 28.598 -3.302 1.00 94.81 153 MET A O 1
ATOM 1245 N N . LEU A 1 154 ? -8.759 30.315 -2.210 1.00 94.19 154 LEU A N 1
ATOM 1246 C CA . LEU A 1 154 ? -7.613 31.233 -2.268 1.00 94.19 154 LEU A CA 1
ATOM 1247 C C . LEU A 1 154 ? -6.348 30.610 -1.658 1.00 94.19 154 LEU A C 1
ATOM 1249 O O . LEU A 1 154 ? -5.285 30.620 -2.276 1.00 94.19 154 LEU A O 1
ATOM 1253 N N . HIS A 1 155 ? -6.469 29.979 -0.485 1.00 94.12 155 HIS A N 1
ATOM 1254 C CA . HIS A 1 155 ? -5.356 29.256 0.132 1.00 94.12 155 HIS A CA 1
ATOM 1255 C C . HIS A 1 155 ? -4.871 28.072 -0.722 1.00 94.12 155 HIS A C 1
ATOM 1257 O O . HIS A 1 155 ? -3.669 27.837 -0.822 1.00 94.12 155 HIS A O 1
ATOM 1263 N N . THR A 1 156 ? -5.781 27.337 -1.370 1.00 92.00 156 THR A N 1
ATOM 1264 C CA . THR A 1 156 ? -5.410 26.224 -2.261 1.00 92.00 156 THR A CA 1
ATOM 1265 C C . THR A 1 156 ? -4.729 26.733 -3.541 1.00 92.00 156 THR A C 1
ATOM 1267 O O . THR A 1 156 ? -3.771 26.109 -3.986 1.00 92.00 156 THR A O 1
ATOM 1270 N N . GLY A 1 157 ? -5.139 27.891 -4.074 1.00 92.31 157 GLY A N 1
ATOM 1271 C CA . GLY A 1 157 ? -4.457 28.583 -5.176 1.00 92.31 157 GLY A CA 1
ATOM 1272 C C . GLY A 1 157 ? -3.003 28.917 -4.835 1.00 92.31 157 GLY A C 1
ATOM 1273 O O . GLY A 1 157 ? -2.095 28.415 -5.491 1.00 92.31 157 GLY A O 1
ATOM 1274 N N . MET A 1 158 ? -2.771 29.616 -3.716 1.00 92.62 158 MET A N 1
ATOM 1275 C CA . MET A 1 158 ? -1.412 29.940 -3.246 1.00 92.62 158 MET A CA 1
ATOM 1276 C C . MET A 1 158 ? -0.513 28.701 -3.071 1.00 92.62 158 MET A C 1
ATOM 1278 O O . MET A 1 158 ? 0.697 28.781 -3.280 1.00 92.62 158 MET A O 1
ATOM 1282 N N . LEU A 1 159 ? -1.076 27.543 -2.696 1.00 90.19 159 LEU A N 1
ATOM 1283 C CA . LEU A 1 159 ? -0.327 26.282 -2.628 1.00 90.19 159 LEU A CA 1
ATOM 1284 C C . LEU A 1 159 ? 0.042 25.738 -4.018 1.00 90.19 159 LEU A C 1
ATOM 1286 O O . LEU A 1 159 ? 1.151 25.230 -4.181 1.00 90.19 159 LEU A O 1
ATOM 1290 N N . ILE A 1 160 ? -0.840 25.858 -5.016 1.00 89.81 160 ILE A N 1
ATOM 1291 C CA . ILE A 1 160 ? -0.572 25.459 -6.410 1.00 89.81 160 ILE A CA 1
ATOM 1292 C C . ILE A 1 160 ? 0.517 26.345 -7.023 1.00 89.81 160 ILE A C 1
ATOM 1294 O O . ILE A 1 160 ? 1.429 25.827 -7.677 1.00 89.81 160 ILE A O 1
ATOM 1298 N N . ASP A 1 161 ? 0.460 27.653 -6.778 1.00 88.62 161 ASP A N 1
ATOM 1299 C CA . ASP A 1 161 ? 1.446 28.616 -7.272 1.00 88.62 161 ASP A CA 1
ATOM 1300 C C . ASP A 1 161 ? 2.813 28.355 -6.635 1.00 88.62 161 ASP A C 1
ATOM 1302 O O . ASP A 1 161 ? 3.795 28.126 -7.343 1.00 88.62 161 ASP A O 1
ATOM 1306 N N . LYS A 1 162 ? 2.861 28.238 -5.301 1.00 88.88 162 LYS A N 1
ATOM 1307 C CA . LYS A 1 162 ? 4.078 27.895 -4.550 1.00 88.88 162 LYS A CA 1
ATOM 1308 C C . LYS A 1 162 ? 4.666 26.546 -4.972 1.00 88.88 162 LYS A C 1
ATOM 1310 O O . LYS A 1 162 ? 5.888 26.406 -5.028 1.00 88.88 162 LYS A O 1
ATOM 1315 N N . LEU A 1 163 ? 3.843 25.540 -5.274 1.00 84.31 163 LEU A N 1
ATOM 1316 C CA . LEU A 1 163 ? 4.318 24.240 -5.759 1.00 84.31 163 LEU A CA 1
ATOM 1317 C C . LEU A 1 163 ? 4.872 24.338 -7.189 1.00 84.31 163 LEU A C 1
ATOM 1319 O O . LEU A 1 163 ? 5.925 23.769 -7.484 1.00 84.31 163 LEU A O 1
ATOM 1323 N N . THR A 1 164 ? 4.211 25.103 -8.060 1.00 82.94 164 THR A N 1
ATOM 1324 C CA . THR A 1 164 ? 4.665 25.361 -9.436 1.00 82.94 164 THR A CA 1
ATOM 1325 C C . THR A 1 164 ? 6.003 26.112 -9.431 1.00 82.94 164 THR A C 1
ATOM 1327 O O . THR A 1 164 ? 6.960 25.669 -10.064 1.00 82.94 164 THR A O 1
ATOM 1330 N N . GLU A 1 165 ? 6.118 27.169 -8.624 1.00 82.12 165 GLU A N 1
ATOM 1331 C CA . GLU A 1 165 ? 7.351 27.928 -8.399 1.00 82.12 165 GLU A CA 1
ATOM 1332 C C . GLU A 1 165 ? 8.488 27.035 -7.873 1.00 82.12 165 GLU A C 1
ATOM 1334 O O . GLU A 1 165 ? 9.592 27.053 -8.419 1.00 82.12 165 GLU A O 1
ATOM 1339 N N . ASN A 1 166 ? 8.230 26.209 -6.850 1.00 79.75 166 ASN A N 1
ATOM 1340 C CA . ASN A 1 166 ? 9.227 25.281 -6.307 1.00 79.75 166 ASN A CA 1
ATOM 1341 C C . ASN A 1 166 ? 9.695 24.249 -7.341 1.00 79.75 166 ASN A C 1
ATOM 1343 O O . ASN A 1 166 ? 10.876 23.898 -7.351 1.00 79.75 166 ASN A O 1
ATOM 1347 N N . THR A 1 167 ? 8.796 23.778 -8.210 1.00 72.25 167 THR A N 1
ATOM 1348 C CA . THR A 1 167 ? 9.120 22.815 -9.273 1.00 72.25 167 THR A CA 1
ATOM 1349 C C . THR A 1 167 ? 10.079 23.436 -10.292 1.00 72.25 167 THR A C 1
ATOM 1351 O O . THR A 1 167 ? 11.118 22.847 -10.588 1.00 72.25 167 THR A O 1
ATOM 1354 N N . ILE A 1 168 ? 9.785 24.659 -10.750 1.00 67.75 168 ILE A N 1
ATOM 1355 C CA . ILE A 1 168 ? 10.619 25.419 -11.697 1.00 67.75 168 ILE A CA 1
ATOM 1356 C C . ILE A 1 168 ? 11.966 25.804 -11.055 1.00 67.75 168 ILE A C 1
ATOM 1358 O O . ILE A 1 168 ? 13.020 25.614 -11.659 1.00 67.75 168 ILE A O 1
ATOM 1362 N N . LYS A 1 169 ? 11.969 26.307 -9.811 1.00 67.44 169 LYS A N 1
ATOM 1363 C CA . LYS A 1 169 ? 13.197 26.767 -9.137 1.00 67.44 169 LYS A CA 1
ATOM 1364 C C . LYS A 1 169 ? 14.151 25.631 -8.753 1.00 67.44 169 LYS A C 1
ATOM 1366 O O . LYS A 1 169 ? 15.362 25.813 -8.858 1.00 67.44 169 LYS A O 1
ATOM 1371 N N . LYS A 1 170 ? 13.651 24.469 -8.305 1.00 63.47 170 LYS A N 1
ATOM 1372 C CA . LYS A 1 170 ? 14.517 23.355 -7.859 1.00 63.47 170 LYS A CA 1
ATOM 1373 C C . LYS A 1 170 ? 15.173 22.577 -8.995 1.00 63.47 170 LYS A C 1
ATOM 1375 O O . LYS A 1 170 ? 16.189 21.929 -8.755 1.00 63.47 170 LYS A O 1
ATOM 1380 N N . LYS A 1 171 ? 14.601 22.589 -10.201 1.00 60.66 171 LYS A N 1
ATOM 1381 C CA . LYS A 1 171 ? 15.108 21.820 -11.343 1.00 60.66 171 LYS A CA 1
ATOM 1382 C C . LYS A 1 171 ? 15.084 22.691 -12.595 1.00 60.66 171 LYS A C 1
ATOM 1384 O O . LYS A 1 171 ? 14.016 22.955 -13.134 1.00 60.66 171 LYS A O 1
ATOM 1389 N N . LYS A 1 172 ? 16.272 23.108 -13.059 1.00 53.62 172 LYS A N 1
ATOM 1390 C CA . LYS A 1 172 ? 16.499 23.923 -14.272 1.00 53.62 172 LYS A CA 1
ATOM 1391 C C . LYS A 1 172 ? 16.168 23.140 -15.552 1.00 53.62 172 LYS A C 1
ATOM 1393 O O . LYS A 1 172 ? 17.051 22.845 -16.351 1.00 53.62 172 LYS A O 1
ATOM 1398 N N . PHE A 1 173 ? 14.909 22.756 -15.718 1.00 55.03 173 PHE A N 1
ATOM 1399 C CA . PHE A 1 173 ? 14.501 21.844 -16.771 1.00 55.03 173 PHE A CA 1
ATOM 1400 C C . PHE A 1 173 ? 14.397 22.563 -18.114 1.00 55.03 173 PHE A C 1
ATOM 1402 O O . PHE A 1 173 ? 13.423 23.264 -18.383 1.00 55.03 173 PHE A O 1
ATOM 1409 N N . LYS A 1 174 ? 15.407 22.382 -18.969 1.00 55.78 174 LYS A N 1
ATOM 1410 C CA . LYS A 1 174 ? 15.283 22.707 -20.387 1.00 55.78 174 LYS A CA 1
ATOM 1411 C C . LYS A 1 174 ? 14.537 21.562 -21.062 1.00 55.78 174 LYS A C 1
ATOM 1413 O O . LYS A 1 174 ? 15.101 20.493 -21.265 1.00 55.78 174 LYS A O 1
ATOM 1418 N N . ILE A 1 175 ? 13.278 21.794 -21.425 1.00 53.91 175 ILE A N 1
ATOM 1419 C CA . ILE A 1 175 ? 12.664 21.009 -22.499 1.00 53.91 175 ILE A CA 1
ATOM 1420 C C . ILE A 1 175 ? 13.436 21.388 -23.762 1.00 53.91 175 ILE A C 1
ATOM 1422 O O . ILE A 1 175 ? 13.430 22.557 -24.151 1.00 53.91 175 ILE A O 1
ATOM 1426 N N . LEU A 1 176 ? 14.138 20.428 -24.363 1.00 50.09 176 LEU A N 1
ATOM 1427 C CA . LEU A 1 176 ? 14.836 20.653 -25.624 1.00 50.09 176 LEU A CA 1
ATOM 1428 C C . LEU A 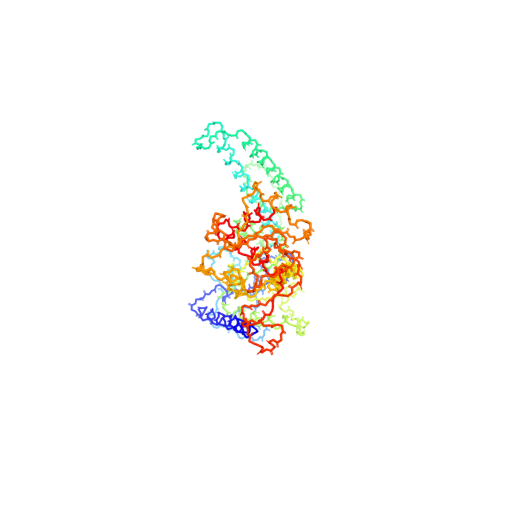1 176 ? 13.803 20.654 -26.758 1.00 50.09 176 LEU A C 1
ATOM 1430 O O . LEU A 1 176 ? 13.458 19.620 -27.329 1.00 50.09 176 LEU A O 1
ATOM 1434 N N . ILE A 1 177 ? 13.259 21.840 -27.021 1.00 45.22 177 ILE A N 1
ATOM 1435 C CA . ILE A 1 177 ? 12.521 22.143 -28.245 1.00 45.22 177 ILE A CA 1
ATOM 1436 C C . ILE A 1 177 ? 13.577 22.420 -29.316 1.00 45.22 177 ILE A C 1
ATOM 1438 O O . ILE A 1 177 ? 14.330 23.384 -29.183 1.00 45.22 177 ILE A O 1
ATOM 1442 N N . ASN A 1 178 ? 13.638 21.593 -30.361 1.00 42.94 178 ASN A N 1
ATOM 1443 C CA . ASN A 1 178 ? 14.415 21.924 -31.554 1.00 42.94 178 ASN A CA 1
ATOM 1444 C C . ASN A 1 178 ? 13.689 23.056 -32.288 1.00 42.94 178 ASN A C 1
ATOM 1446 O O . ASN A 1 178 ? 12.676 22.825 -32.944 1.00 42.94 178 ASN A O 1
ATOM 1450 N N . THR A 1 179 ? 14.180 24.284 -32.147 1.00 36.50 179 THR A N 1
ATOM 1451 C CA . THR A 1 179 ? 13.693 25.451 -32.891 1.00 36.50 179 THR A CA 1
ATOM 1452 C C . THR A 1 179 ? 14.402 25.542 -34.242 1.00 36.50 179 THR A C 1
ATOM 1454 O O . THR A 1 179 ? 15.183 26.463 -34.462 1.00 36.50 179 THR A O 1
ATOM 1457 N N . ASP A 1 180 ? 14.135 24.568 -35.113 1.00 41.78 180 ASP A N 1
ATOM 1458 C CA . ASP A 1 180 ? 14.678 24.466 -36.477 1.00 41.78 180 ASP A CA 1
ATOM 1459 C C . ASP A 1 180 ? 13.550 24.302 -37.519 1.00 41.78 180 ASP A C 1
ATOM 1461 O O . ASP A 1 180 ? 13.649 23.508 -38.450 1.00 41.78 180 ASP A O 1
ATOM 1465 N N . GLU A 1 181 ? 12.452 25.050 -37.367 1.00 36.88 181 GLU A N 1
ATOM 1466 C CA . GLU A 1 181 ? 11.404 25.160 -38.391 1.00 36.88 181 GLU A CA 1
ATOM 1467 C C . GLU A 1 181 ? 10.741 26.551 -38.354 1.00 36.88 181 GLU A C 1
ATOM 1469 O O . GLU A 1 181 ? 10.468 27.086 -37.281 1.00 36.88 181 GLU A O 1
ATOM 1474 N N . GLU A 1 182 ? 10.515 27.120 -39.547 1.00 33.84 182 GLU A N 1
ATOM 1475 C CA . GLU A 1 182 ? 10.083 28.504 -39.840 1.00 33.84 182 GLU A CA 1
ATOM 1476 C C . GLU A 1 182 ? 11.027 29.628 -39.323 1.00 33.84 182 GLU A C 1
ATOM 1478 O O . GLU A 1 182 ? 11.423 29.691 -38.169 1.00 33.84 182 GLU A O 1
ATOM 1483 N N . GLN A 1 183 ? 11.446 30.608 -40.133 1.00 29.22 183 GLN A N 1
ATOM 1484 C CA . GLN A 1 183 ? 10.745 31.226 -41.263 1.00 29.22 183 GLN A CA 1
ATOM 1485 C C . GLN A 1 183 ? 11.612 31.331 -42.526 1.00 29.22 183 GLN A C 1
ATOM 1487 O O . GLN A 1 183 ? 12.753 31.788 -42.480 1.00 29.22 183 GLN A O 1
ATOM 1492 N N . GLY A 1 184 ? 11.022 31.041 -43.688 1.00 30.84 184 GLY A N 1
ATOM 1493 C CA . GLY A 1 184 ? 11.571 31.461 -44.978 1.00 30.84 184 GLY A CA 1
ATOM 1494 C C . GLY A 1 184 ? 11.004 32.814 -45.418 1.00 30.84 184 GLY A C 1
ATOM 1495 O O . GLY A 1 184 ? 9.788 32.958 -45.540 1.00 30.84 184 GLY A O 1
ATOM 1496 N N . LYS A 1 185 ? 11.869 33.793 -45.719 1.00 28.02 185 LYS A N 1
ATOM 1497 C CA . LYS A 1 185 ? 11.553 34.958 -46.571 1.00 28.02 185 LYS A CA 1
ATOM 1498 C C . LYS A 1 185 ? 12.823 35.550 -47.190 1.00 28.02 185 LYS A C 1
ATOM 1500 O O . LYS A 1 185 ? 13.916 35.387 -46.661 1.00 28.02 185 LYS A O 1
ATOM 1505 N N . ALA A 1 186 ? 12.669 36.164 -48.361 1.00 27.56 186 ALA A N 1
ATOM 1506 C CA . ALA A 1 186 ? 13.775 36.480 -49.264 1.00 27.56 186 ALA A CA 1
ATOM 1507 C C . ALA A 1 186 ? 14.714 37.596 -48.763 1.00 27.56 186 ALA A C 1
ATOM 1509 O O . ALA A 1 186 ? 14.265 38.611 -48.238 1.00 27.56 186 ALA A O 1
ATOM 1510 N N . GLY A 1 187 ? 16.010 37.441 -49.047 1.00 24.62 187 GLY A N 1
ATOM 1511 C CA . GLY A 1 187 ? 17.042 38.468 -48.891 1.00 24.62 187 GLY A CA 1
ATOM 1512 C C . GLY A 1 187 ? 18.323 38.039 -49.610 1.00 24.62 187 GLY A C 1
ATOM 1513 O O . GLY A 1 187 ? 18.829 36.948 -49.369 1.00 24.62 187 GLY A O 1
ATOM 1514 N N . ALA A 1 188 ? 18.823 38.852 -50.540 1.00 24.64 188 ALA A N 1
ATOM 1515 C CA . ALA A 1 188 ? 19.995 38.514 -51.351 1.00 24.64 188 ALA A CA 1
ATOM 1516 C C . ALA A 1 188 ? 21.303 39.005 -50.708 1.00 24.64 188 ALA A C 1
ATOM 1518 O O . ALA A 1 188 ? 21.327 40.116 -50.186 1.00 24.64 188 ALA A O 1
ATOM 1519 N N . SER A 1 189 ? 22.405 38.253 -50.852 1.00 24.81 189 SER A N 1
ATOM 1520 C CA . SER A 1 189 ? 23.591 38.685 -51.629 1.00 24.81 189 SER A CA 1
ATOM 1521 C C . SER A 1 189 ? 24.820 37.762 -51.448 1.00 24.81 189 SER A C 1
ATOM 1523 O O . SER A 1 189 ? 24.973 37.086 -50.441 1.00 24.81 189 SER A O 1
ATOM 1525 N N . SER A 1 190 ? 25.729 37.848 -52.425 1.00 26.97 190 SER A N 1
ATOM 1526 C CA . SER A 1 190 ? 27.167 37.523 -52.391 1.00 26.97 190 SER A CA 1
ATOM 1527 C C . SER A 1 190 ? 27.674 36.067 -52.289 1.00 26.97 190 SER A C 1
ATOM 1529 O O . SER A 1 190 ? 27.734 35.443 -51.237 1.00 26.97 190 SER A O 1
ATOM 1531 N N . LYS A 1 191 ? 28.242 35.637 -53.427 1.00 26.69 191 LYS A N 1
ATOM 1532 C CA . LYS A 1 191 ? 29.579 35.017 -53.640 1.00 26.69 191 LYS A CA 1
ATOM 1533 C C . LYS A 1 191 ? 30.571 35.230 -52.458 1.00 26.69 191 LYS A C 1
ATOM 1535 O O . LYS A 1 191 ? 30.503 36.270 -51.811 1.00 26.69 191 LYS A O 1
ATOM 1540 N N . THR A 1 192 ? 31.592 34.418 -52.156 1.00 24.61 192 THR A N 1
ATOM 1541 C CA . THR A 1 192 ? 32.411 33.404 -52.887 1.00 24.61 192 THR A CA 1
ATOM 1542 C C . THR A 1 192 ? 33.183 32.593 -51.795 1.00 24.61 192 THR A C 1
ATOM 1544 O O . THR A 1 192 ? 33.185 33.045 -50.654 1.00 24.61 192 THR A O 1
ATOM 1547 N N . THR A 1 193 ? 33.847 31.433 -51.944 1.00 25.39 193 THR A N 1
ATOM 1548 C CA . THR A 1 193 ? 34.381 30.624 -53.071 1.00 25.39 193 THR A CA 1
ATOM 1549 C C . THR A 1 193 ? 34.373 29.125 -52.681 1.00 25.39 193 THR A C 1
ATOM 1551 O O . THR A 1 193 ? 34.152 28.797 -51.519 1.00 25.39 193 THR A O 1
ATOM 1554 N N . ALA A 1 194 ? 34.640 28.205 -53.618 1.00 24.66 194 ALA A N 1
ATOM 1555 C CA . ALA A 1 194 ? 34.747 26.763 -53.357 1.00 24.66 194 ALA A CA 1
ATOM 1556 C C . ALA A 1 194 ? 36.158 26.288 -52.944 1.00 24.66 194 ALA A C 1
ATOM 1558 O O . ALA A 1 194 ? 37.157 26.731 -53.510 1.00 24.66 194 ALA A O 1
ATOM 1559 N N . SER A 1 195 ? 36.218 25.278 -52.071 1.00 26.11 195 SER A N 1
ATOM 1560 C CA . SER A 1 195 ? 37.255 24.234 -52.064 1.00 26.11 195 SER A CA 1
ATOM 1561 C C . SER A 1 195 ? 36.694 22.953 -51.425 1.00 26.11 195 SER A C 1
ATOM 1563 O O . SER A 1 195 ? 35.806 23.002 -50.575 1.00 26.11 195 SER A O 1
ATOM 1565 N N . SER A 1 196 ? 37.132 21.788 -51.904 1.00 30.06 196 SER A N 1
ATOM 1566 C CA . SER A 1 196 ? 36.481 20.497 -51.643 1.00 30.06 196 SER A CA 1
ATOM 1567 C C . SER A 1 196 ? 37.245 19.617 -50.655 1.00 30.06 196 SER A C 1
ATOM 1569 O O . SER A 1 196 ? 38.423 19.341 -50.875 1.00 30.06 196 SER A O 1
ATOM 1571 N N . LEU A 1 197 ? 36.542 19.046 -49.675 1.00 29.39 197 LEU A N 1
ATOM 1572 C CA . LEU A 1 197 ? 36.917 17.778 -49.042 1.00 29.39 197 LEU A CA 1
ATOM 1573 C C . LEU A 1 197 ? 35.658 17.088 -48.502 1.00 29.39 197 LEU A C 1
ATOM 1575 O O . LEU A 1 197 ? 34.832 17.713 -47.839 1.00 29.39 197 LEU A O 1
ATOM 1579 N N . GLN A 1 198 ? 35.477 15.810 -48.833 1.00 34.34 198 GLN A N 1
ATOM 1580 C CA . GLN A 1 198 ? 34.252 15.075 -48.521 1.00 34.34 198 GLN A CA 1
ATOM 1581 C C . GLN A 1 198 ? 34.190 14.712 -47.031 1.00 34.34 198 GLN A C 1
ATOM 1583 O O . GLN A 1 198 ? 34.978 13.904 -46.544 1.00 34.34 198 GLN A O 1
ATOM 1588 N N . ARG A 1 199 ? 33.190 15.246 -46.324 1.00 27.08 199 ARG A N 1
ATOM 1589 C CA . ARG A 1 199 ? 32.613 14.606 -45.135 1.00 27.08 199 ARG A CA 1
ATOM 1590 C C . ARG A 1 199 ? 31.189 14.182 -45.470 1.00 27.08 199 ARG A C 1
ATOM 1592 O O . ARG A 1 199 ? 30.377 15.003 -45.881 1.00 27.08 199 ARG A O 1
ATOM 1599 N N . THR A 1 200 ? 30.910 12.892 -45.337 1.00 27.70 200 THR A N 1
ATOM 1600 C CA . THR A 1 200 ? 29.573 12.317 -45.506 1.00 27.70 200 THR A CA 1
ATOM 1601 C C . THR A 1 200 ? 28.667 12.751 -44.356 1.00 27.70 200 THR A C 1
ATOM 1603 O O . THR A 1 200 ? 29.045 12.606 -43.196 1.00 27.70 200 THR A O 1
ATOM 1606 N N . ASN A 1 201 ? 27.476 13.267 -44.666 1.00 34.44 201 ASN A N 1
ATOM 1607 C CA . ASN A 1 201 ? 26.512 13.722 -43.662 1.00 34.44 201 ASN A CA 1
ATOM 1608 C C . ASN A 1 201 ? 25.942 12.540 -42.859 1.00 34.44 201 ASN A C 1
ATOM 1610 O O . ASN A 1 201 ? 25.216 11.723 -43.423 1.00 34.44 201 ASN A O 1
ATOM 1614 N N . THR A 1 202 ? 26.211 12.482 -41.551 1.00 35.16 202 THR A N 1
ATOM 1615 C CA . THR A 1 202 ? 25.655 11.461 -40.636 1.00 35.16 202 THR A CA 1
ATOM 1616 C C . THR A 1 202 ? 25.242 12.024 -39.267 1.00 35.16 202 THR A C 1
ATOM 1618 O O . THR A 1 202 ? 25.385 11.338 -38.262 1.00 35.16 202 THR A O 1
ATOM 1621 N N . ASP A 1 203 ? 24.713 13.253 -39.217 1.00 35.09 203 ASP A N 1
ATOM 1622 C CA . ASP A 1 203 ? 24.128 13.844 -37.991 1.00 35.09 203 ASP A CA 1
ATOM 1623 C C . ASP A 1 203 ? 22.594 14.030 -38.057 1.00 35.09 203 ASP A C 1
ATOM 1625 O O . ASP A 1 203 ? 21.934 14.118 -37.023 1.00 35.09 203 ASP A O 1
ATOM 1629 N N . ASN A 1 204 ? 21.983 13.993 -39.250 1.00 42.41 204 ASN A N 1
ATOM 1630 C CA . ASN A 1 204 ? 20.527 14.119 -39.420 1.00 42.41 204 ASN A CA 1
ATOM 1631 C C . ASN A 1 204 ? 19.819 12.751 -39.478 1.00 42.41 204 ASN A C 1
ATOM 1633 O O . ASN A 1 204 ? 19.270 12.365 -40.509 1.00 42.41 204 ASN A O 1
ATOM 1637 N N . GLN A 1 205 ? 19.774 12.039 -38.348 1.00 37.97 205 GLN A N 1
ATOM 1638 C CA . GLN A 1 205 ? 18.719 11.048 -38.093 1.00 37.97 205 GLN A CA 1
ATOM 1639 C C . GLN A 1 205 ? 17.746 11.598 -37.048 1.00 37.97 205 GLN A C 1
ATOM 1641 O O . GLN A 1 205 ? 17.905 11.404 -35.843 1.00 37.97 205 GLN A O 1
ATOM 1646 N N . ILE A 1 206 ? 16.728 12.312 -37.533 1.00 39.91 206 ILE A N 1
ATOM 1647 C CA . ILE A 1 206 ? 15.665 12.881 -36.702 1.00 39.91 206 ILE A CA 1
ATOM 1648 C C . ILE A 1 206 ? 14.807 11.733 -36.160 1.00 39.91 206 ILE A C 1
ATOM 1650 O O . ILE A 1 206 ? 13.952 11.182 -36.853 1.00 39.91 206 ILE A O 1
ATOM 1654 N N . SER A 1 207 ? 15.029 11.368 -34.897 1.00 43.19 207 SER A N 1
ATOM 1655 C CA . SER A 1 207 ? 14.120 10.489 -34.164 1.00 43.19 207 SER A CA 1
ATOM 1656 C C . SER A 1 207 ? 12.749 11.159 -34.029 1.00 43.19 207 SER A C 1
ATOM 1658 O O . SER A 1 207 ? 12.696 12.326 -33.645 1.00 43.19 207 SER A O 1
ATOM 1660 N N . ASN A 1 208 ? 11.670 10.412 -34.289 1.00 42.47 208 ASN A N 1
ATOM 1661 C CA . ASN A 1 208 ? 10.276 10.879 -34.306 1.00 42.47 208 ASN A CA 1
ATOM 1662 C C . ASN A 1 208 ? 9.972 11.965 -33.231 1.00 42.47 208 ASN A C 1
ATOM 1664 O O . ASN A 1 208 ? 9.993 11.650 -32.032 1.00 42.47 208 ASN A O 1
ATOM 1668 N N . PRO A 1 209 ? 9.682 13.224 -33.634 1.00 44.00 209 PRO A N 1
ATOM 1669 C CA . PRO A 1 209 ? 9.646 14.381 -32.731 1.00 44.00 209 PRO A CA 1
ATOM 1670 C C . PRO A 1 209 ? 8.450 14.393 -31.765 1.00 44.00 209 PRO A C 1
ATOM 1672 O O . PRO A 1 209 ? 8.404 15.214 -30.853 1.00 44.00 209 PRO A O 1
ATOM 1675 N N . SER A 1 210 ? 7.489 13.476 -31.923 1.00 45.62 210 SER A N 1
ATOM 1676 C CA . SER A 1 210 ? 6.284 13.400 -31.083 1.00 45.62 210 SER A CA 1
ATOM 1677 C C . SER A 1 210 ? 6.543 12.963 -29.629 1.00 45.62 210 SER A C 1
ATOM 1679 O O . SER A 1 210 ? 5.751 13.266 -28.734 1.00 45.62 210 SER A O 1
ATOM 1681 N N . SER A 1 211 ? 7.651 12.264 -29.356 1.00 52.34 211 SER A N 1
ATOM 1682 C CA . SER A 1 211 ? 7.923 11.684 -28.033 1.00 52.34 211 SER A CA 1
ATOM 1683 C C . SER A 1 211 ? 8.634 12.663 -27.083 1.00 52.34 211 SER A C 1
ATOM 1685 O O . SER A 1 211 ? 9.853 12.633 -26.923 1.00 52.34 211 SER A O 1
ATOM 1687 N N . ILE A 1 212 ? 7.855 13.487 -26.366 1.00 56.19 212 ILE A N 1
ATOM 1688 C CA . ILE A 1 212 ? 8.345 14.450 -25.348 1.00 56.19 212 ILE A CA 1
ATOM 1689 C C . ILE A 1 212 ? 9.405 13.820 -24.417 1.00 56.19 212 ILE A C 1
ATOM 1691 O O . ILE A 1 212 ? 10.414 14.447 -24.099 1.00 56.19 212 ILE A O 1
ATOM 1695 N N . TYR A 1 213 ? 9.218 12.552 -24.032 1.00 58.78 213 TYR A N 1
ATOM 1696 C CA . TYR A 1 213 ? 10.125 11.773 -23.180 1.00 58.78 213 TYR A CA 1
ATOM 1697 C C . TYR A 1 213 ? 11.580 11.680 -23.684 1.00 58.78 213 TYR A C 1
ATOM 1699 O O . TYR A 1 213 ? 12.514 11.652 -22.871 1.00 58.78 213 TYR A O 1
ATOM 1707 N N . ARG A 1 214 ? 11.822 11.688 -25.003 1.00 61.72 214 ARG A N 1
ATOM 1708 C CA . ARG A 1 214 ? 13.191 11.671 -25.549 1.00 61.72 214 ARG A CA 1
ATOM 1709 C C . ARG A 1 214 ? 13.920 13.000 -25.329 1.00 61.72 214 ARG A C 1
ATOM 1711 O O . ARG A 1 214 ? 15.106 12.971 -25.004 1.00 61.72 214 ARG A O 1
ATOM 1718 N N . ASN A 1 215 ? 13.200 14.123 -25.307 1.00 63.78 215 ASN A N 1
ATOM 1719 C CA . ASN A 1 215 ? 13.761 15.477 -25.160 1.00 63.78 215 ASN A CA 1
ATOM 1720 C C . ASN A 1 215 ? 13.836 15.968 -23.694 1.00 63.78 215 ASN A C 1
ATOM 1722 O O . ASN A 1 215 ? 14.205 17.112 -23.426 1.00 63.78 215 ASN A O 1
ATOM 1726 N N . ILE A 1 216 ? 13.489 15.101 -22.736 1.00 70.94 216 ILE A N 1
ATOM 1727 C CA . ILE A 1 216 ? 13.629 15.319 -21.289 1.00 70.94 216 ILE A CA 1
ATOM 1728 C C . ILE A 1 216 ? 15.109 15.185 -20.878 1.00 70.94 216 ILE A C 1
ATOM 1730 O O . ILE A 1 216 ? 15.672 14.090 -20.958 1.00 70.94 216 ILE A O 1
ATOM 1734 N N . ASP A 1 217 ? 15.718 16.275 -20.400 1.00 73.81 217 ASP A N 1
ATOM 1735 C CA . ASP A 1 217 ? 17.071 16.319 -19.813 1.00 73.81 217 ASP A CA 1
ATOM 1736 C C . ASP A 1 217 ? 17.073 15.789 -18.363 1.00 73.81 217 ASP A C 1
ATOM 1738 O O . ASP A 1 217 ? 17.095 16.534 -17.381 1.00 73.81 217 ASP A O 1
ATOM 1742 N N . ALA A 1 218 ? 16.947 14.469 -18.220 1.00 82.69 218 ALA A N 1
ATOM 1743 C CA . ALA A 1 218 ? 16.984 13.769 -16.938 1.00 82.69 218 ALA A CA 1
ATOM 1744 C C . ALA A 1 218 ? 17.853 12.504 -17.046 1.00 82.69 218 ALA A C 1
ATOM 1746 O O . ALA A 1 218 ? 17.854 11.864 -18.101 1.00 82.69 218 ALA A O 1
ATOM 1747 N N . PRO A 1 219 ? 18.567 12.116 -15.971 1.00 88.25 219 PRO A N 1
ATOM 1748 C CA . PRO A 1 219 ? 19.516 11.009 -16.013 1.00 88.25 219 PRO A CA 1
ATOM 1749 C C . PRO A 1 219 ? 18.818 9.679 -16.302 1.00 88.25 219 PRO A C 1
ATOM 1751 O O . PRO A 1 219 ? 17.724 9.426 -15.795 1.00 88.25 219 PRO A O 1
ATOM 1754 N N . ALA A 1 220 ? 19.470 8.816 -17.075 1.00 90.00 220 ALA A N 1
ATOM 1755 C CA . ALA A 1 220 ? 19.039 7.442 -17.295 1.00 90.00 220 ALA A CA 1
ATOM 1756 C C . ALA A 1 220 ? 19.062 6.628 -15.982 1.00 90.00 220 ALA A C 1
ATOM 1758 O O . ALA A 1 220 ? 19.981 6.766 -15.174 1.00 90.00 220 ALA A O 1
ATOM 1759 N N . VAL A 1 221 ? 18.045 5.784 -15.765 1.00 91.31 221 VAL A N 1
ATOM 1760 C CA . VAL A 1 221 ? 17.854 5.001 -14.523 1.00 91.31 221 VAL A CA 1
ATOM 1761 C C . VAL A 1 221 ? 17.796 3.501 -14.812 1.00 91.31 221 VAL A C 1
ATOM 1763 O O . VAL A 1 221 ? 18.458 2.696 -14.153 1.00 91.31 221 VAL A O 1
ATOM 1766 N N . SER A 1 222 ? 16.997 3.131 -15.808 1.00 93.44 222 SER A N 1
ATOM 1767 C CA . SER A 1 222 ? 16.755 1.754 -16.239 1.00 93.44 222 SER A CA 1
ATOM 1768 C C . SER A 1 222 ? 16.308 1.746 -17.697 1.00 93.44 222 SER A C 1
ATOM 1770 O O . SER A 1 222 ? 15.718 2.717 -18.163 1.00 93.44 222 SER A O 1
ATOM 1772 N N . CYS A 1 223 ? 16.544 0.657 -18.416 1.00 94.44 223 CYS A N 1
ATOM 1773 C CA . CYS A 1 223 ? 16.060 0.486 -19.785 1.00 94.44 223 CYS A CA 1
ATOM 1774 C C . CYS A 1 223 ? 15.288 -0.827 -19.911 1.00 94.44 223 CYS A C 1
ATOM 1776 O O . CYS A 1 223 ? 15.686 -1.828 -19.316 1.00 94.44 223 CYS A O 1
ATOM 1778 N N . TYR A 1 224 ? 14.203 -0.816 -20.678 1.00 95.50 224 TYR A N 1
ATOM 1779 C CA . TYR A 1 224 ? 13.461 -2.013 -21.058 1.00 95.50 224 TYR A CA 1
ATOM 1780 C C . TYR A 1 224 ? 13.765 -2.321 -22.523 1.00 95.50 224 TYR A C 1
ATOM 1782 O O . TYR A 1 224 ? 13.663 -1.436 -23.372 1.00 95.50 224 TYR A O 1
ATOM 1790 N N . ILE A 1 225 ? 14.192 -3.552 -22.802 1.00 96.00 225 ILE A N 1
ATOM 1791 C CA . ILE A 1 225 ? 14.620 -3.991 -24.136 1.00 96.00 225 ILE A CA 1
ATOM 1792 C C . ILE A 1 225 ? 13.829 -5.242 -24.502 1.00 96.00 225 ILE A C 1
ATOM 1794 O O . ILE A 1 225 ? 13.866 -6.223 -23.759 1.00 96.00 225 ILE A O 1
ATOM 1798 N N . THR A 1 226 ? 13.147 -5.207 -25.643 1.00 95.88 226 THR A N 1
ATOM 1799 C CA . THR A 1 226 ? 12.353 -6.313 -26.190 1.00 95.88 226 THR A CA 1
ATOM 1800 C C . THR A 1 226 ? 13.076 -6.882 -27.405 1.00 95.88 226 THR A C 1
ATOM 1802 O O . THR A 1 226 ? 13.255 -6.191 -28.409 1.00 95.88 226 THR A O 1
ATOM 1805 N N . PHE A 1 227 ? 13.517 -8.136 -27.318 1.00 96.94 227 PHE A N 1
ATOM 1806 C CA . PHE A 1 227 ? 14.195 -8.823 -28.419 1.00 96.94 227 PHE A CA 1
ATOM 1807 C C . PHE A 1 227 ? 13.202 -9.326 -29.471 1.00 96.94 227 PHE A C 1
ATOM 1809 O O . PHE A 1 227 ? 12.067 -9.664 -29.143 1.00 96.94 227 PHE A O 1
ATOM 1816 N N . GLN A 1 228 ? 13.653 -9.456 -30.722 1.00 95.19 228 GLN A N 1
ATOM 1817 C CA . GLN A 1 228 ? 12.856 -10.078 -31.790 1.00 95.19 228 GLN A CA 1
ATOM 1818 C C . GLN A 1 228 ? 12.597 -11.578 -31.535 1.00 95.19 228 GLN A C 1
ATOM 1820 O O . GLN A 1 228 ? 11.586 -12.123 -31.973 1.00 95.19 228 GLN A O 1
ATOM 1825 N N . TYR A 1 229 ? 13.491 -12.246 -30.796 1.00 95.94 229 TYR A N 1
ATOM 1826 C CA . TYR A 1 229 ? 13.397 -13.667 -30.458 1.00 95.94 229 TYR A CA 1
ATOM 1827 C C . TYR A 1 229 ? 13.594 -13.900 -28.959 1.00 95.94 229 TYR A C 1
ATOM 1829 O O . TYR A 1 229 ? 14.461 -13.296 -28.322 1.00 95.94 229 TYR A O 1
ATOM 1837 N N . SER A 1 230 ? 12.839 -14.853 -28.413 1.00 94.81 230 SER A N 1
ATOM 1838 C CA . SER A 1 230 ? 12.995 -15.333 -27.037 1.00 94.81 230 SER A CA 1
ATOM 1839 C C . SER A 1 230 ? 14.378 -15.949 -26.787 1.00 94.81 230 SER A C 1
ATOM 1841 O O . SER A 1 230 ? 14.907 -15.813 -25.689 1.00 94.81 230 SER A O 1
ATOM 1843 N N . GLU A 1 231 ? 15.012 -16.538 -27.805 1.00 95.25 231 GLU A N 1
ATOM 1844 C CA . GLU A 1 231 ? 16.381 -17.069 -27.737 1.00 95.25 231 GLU A CA 1
ATOM 1845 C C . GLU A 1 231 ? 17.414 -15.981 -27.387 1.00 95.25 231 GLU A C 1
ATOM 1847 O O . GLU A 1 231 ? 18.192 -16.157 -26.450 1.00 95.25 231 GLU A O 1
ATOM 1852 N N . SER A 1 232 ? 17.389 -14.815 -28.050 1.00 96.62 232 SER A N 1
ATOM 1853 C CA . SER A 1 232 ? 18.286 -13.690 -27.721 1.00 96.62 232 SER A CA 1
ATOM 1854 C C . SER A 1 232 ? 18.093 -13.209 -26.277 1.00 96.62 232 SER A C 1
ATOM 1856 O O . SER A 1 232 ? 19.070 -12.943 -25.575 1.00 96.62 232 SER A O 1
ATOM 1858 N N . LYS A 1 233 ? 16.841 -13.170 -25.795 1.00 95.81 233 LYS A N 1
ATOM 1859 C CA . LYS A 1 233 ? 16.520 -12.864 -24.393 1.00 95.81 233 LYS A CA 1
ATOM 1860 C C . LYS A 1 233 ? 17.072 -13.927 -23.437 1.00 95.81 233 LYS A C 1
ATOM 1862 O O . LYS A 1 233 ? 17.671 -13.562 -22.428 1.00 95.81 233 LYS A O 1
ATOM 1867 N N . VAL A 1 234 ? 16.874 -15.218 -23.717 1.00 95.44 234 VAL A N 1
ATOM 1868 C CA . VAL A 1 234 ? 17.356 -16.322 -22.865 1.00 95.44 234 VAL A CA 1
ATOM 1869 C C . VAL A 1 234 ? 18.880 -16.305 -22.792 1.00 95.44 234 VAL A C 1
ATOM 1871 O O . VAL A 1 234 ? 19.415 -16.222 -21.686 1.00 95.44 234 VAL A O 1
ATOM 1874 N N . ARG A 1 235 ? 19.571 -16.240 -23.941 1.00 95.81 235 ARG A N 1
ATOM 1875 C CA . ARG A 1 235 ? 21.032 -16.070 -24.008 1.00 95.81 235 ARG A CA 1
ATOM 1876 C C . ARG A 1 235 ? 21.492 -14.875 -23.175 1.00 95.81 235 ARG A C 1
ATOM 1878 O O . ARG A 1 235 ? 22.422 -15.004 -22.388 1.00 95.81 235 ARG A O 1
ATOM 1885 N N . CYS A 1 236 ? 20.809 -13.735 -23.277 1.00 95.94 236 CYS A N 1
ATOM 1886 C CA . CYS A 1 236 ? 21.112 -12.556 -22.470 1.00 95.94 236 CYS A CA 1
ATOM 1887 C C . CYS A 1 236 ? 20.920 -12.789 -20.961 1.00 95.94 236 CYS A C 1
ATOM 1889 O O . CYS A 1 236 ? 21.779 -12.408 -20.166 1.00 95.94 236 CYS A O 1
ATOM 1891 N N . LEU A 1 237 ? 19.820 -13.408 -20.530 1.00 95.75 237 LEU A N 1
ATOM 1892 C CA . LEU A 1 237 ? 19.575 -13.648 -19.105 1.00 95.75 237 LEU A CA 1
ATOM 1893 C C . LEU A 1 237 ? 20.595 -14.626 -18.503 1.00 95.75 237 LEU A C 1
ATOM 1895 O O . LEU A 1 237 ? 21.180 -14.301 -17.472 1.00 95.75 237 LEU A O 1
ATOM 1899 N N . GLU A 1 238 ? 20.893 -15.742 -19.175 1.00 94.12 238 GLU A N 1
ATOM 1900 C CA . GLU A 1 238 ? 21.944 -16.692 -18.765 1.00 94.12 238 GLU A CA 1
ATOM 1901 C C . GLU A 1 238 ? 23.331 -16.041 -18.638 1.00 94.12 238 GLU A C 1
ATOM 1903 O O . GLU A 1 238 ? 24.154 -16.424 -17.796 1.00 94.12 238 GLU A O 1
ATOM 1908 N N . ASP A 1 239 ? 23.618 -15.078 -19.515 1.00 93.88 239 ASP A N 1
ATOM 1909 C CA . ASP A 1 239 ? 24.907 -14.407 -19.596 1.00 93.88 239 ASP A CA 1
ATOM 1910 C C . ASP A 1 239 ? 25.117 -13.456 -18.423 1.00 93.88 239 ASP A C 1
ATOM 1912 O O . ASP A 1 239 ? 26.151 -13.546 -17.764 1.00 93.88 239 ASP A O 1
ATOM 1916 N N . TYR A 1 240 ? 24.137 -12.605 -18.110 1.00 93.31 240 TYR A N 1
ATOM 1917 C CA . TYR A 1 240 ? 24.241 -11.663 -16.992 1.00 93.31 240 TYR A CA 1
ATOM 1918 C C . TYR A 1 240 ? 23.926 -12.298 -15.624 1.00 93.31 240 TYR A C 1
ATOM 1920 O O . TYR A 1 240 ? 24.521 -11.890 -14.624 1.00 93.31 240 TYR A O 1
ATOM 1928 N N . GLU A 1 241 ? 23.050 -13.310 -15.535 1.00 91.00 241 GLU A N 1
ATOM 1929 C CA . GLU A 1 241 ? 22.700 -13.957 -14.259 1.00 91.00 241 GLU A CA 1
ATOM 1930 C C . GLU A 1 241 ? 23.921 -14.586 -13.576 1.00 91.00 241 GLU A C 1
ATOM 1932 O O . GLU A 1 241 ? 24.125 -14.393 -12.375 1.00 91.00 241 GLU A O 1
ATOM 1937 N N . ARG A 1 242 ? 24.805 -15.227 -14.352 1.00 87.00 242 ARG A N 1
ATOM 1938 C CA . ARG A 1 242 ? 26.052 -15.828 -13.851 1.00 87.00 242 ARG A CA 1
ATOM 1939 C C . ARG A 1 242 ? 26.970 -14.833 -13.123 1.00 87.00 242 ARG A C 1
ATOM 1941 O O . ARG A 1 242 ? 27.708 -15.246 -12.234 1.00 87.00 242 ARG A O 1
ATOM 1948 N N . TYR A 1 243 ? 26.919 -13.543 -13.467 1.00 86.88 243 TYR A N 1
ATOM 1949 C CA . TYR A 1 243 ? 27.756 -12.490 -12.869 1.00 86.88 243 TYR A CA 1
ATOM 1950 C C . TYR A 1 243 ? 26.985 -11.550 -11.919 1.00 86.88 243 TYR A C 1
ATOM 1952 O O . TYR A 1 243 ? 27.578 -10.635 -11.338 1.00 86.88 243 TYR A O 1
ATOM 1960 N N . ASN A 1 244 ? 25.683 -11.786 -11.711 1.00 81.12 244 ASN A N 1
ATOM 1961 C CA . ASN A 1 244 ? 24.867 -11.072 -10.722 1.00 81.12 244 ASN A CA 1
ATOM 1962 C C . ASN A 1 244 ? 25.161 -11.517 -9.270 1.00 81.12 244 ASN A C 1
ATOM 1964 O O . ASN A 1 244 ? 24.780 -10.813 -8.333 1.00 81.12 244 ASN A O 1
ATOM 1968 N N . SER A 1 245 ? 25.821 -12.664 -9.066 1.00 80.75 245 SER A N 1
ATOM 1969 C CA . SER A 1 245 ? 26.15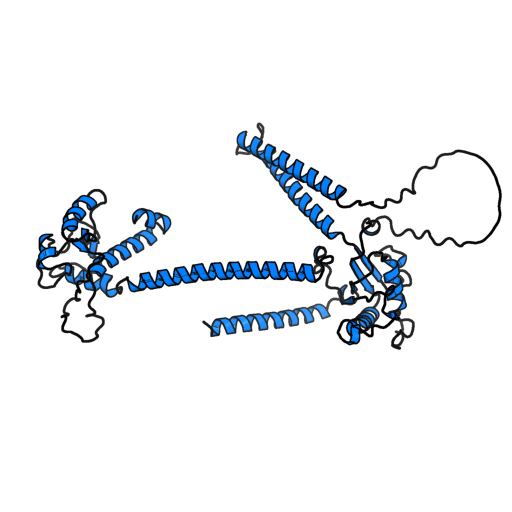7 -13.231 -7.752 1.00 80.75 245 SER A CA 1
ATOM 1970 C C . SER A 1 245 ? 27.650 -13.116 -7.408 1.00 80.75 245 SER A C 1
ATOM 1972 O O . SER A 1 245 ? 28.526 -13.072 -8.275 1.00 80.75 245 SER A O 1
ATOM 1974 N N . LEU A 1 246 ? 27.964 -13.077 -6.110 1.00 78.00 246 LEU A N 1
ATOM 1975 C CA . LEU A 1 246 ? 29.331 -13.274 -5.617 1.00 78.00 246 LEU A CA 1
ATOM 1976 C C . LEU A 1 246 ? 29.662 -14.782 -5.601 1.00 78.00 246 LEU A C 1
ATOM 1978 O O . LEU A 1 246 ? 28.771 -15.576 -5.304 1.00 78.00 246 LEU A O 1
ATOM 1982 N N . PRO A 1 247 ? 30.915 -15.192 -5.884 1.00 80.50 247 PRO A N 1
ATOM 1983 C CA . PRO A 1 247 ? 32.083 -14.349 -6.162 1.00 80.50 247 PRO A CA 1
ATOM 1984 C C . PRO A 1 247 ? 32.202 -13.891 -7.627 1.00 80.50 247 PRO A C 1
ATOM 1986 O O . PRO A 1 247 ? 32.956 -12.959 -7.902 1.00 80.50 247 PRO A O 1
ATOM 1989 N N . TYR A 1 248 ? 31.471 -14.505 -8.566 1.00 81.88 248 TYR A N 1
ATOM 1990 C CA . TYR A 1 248 ? 31.655 -14.309 -10.013 1.00 81.88 248 TYR A CA 1
ATOM 1991 C C . TYR A 1 248 ? 31.520 -12.856 -10.482 1.00 81.88 248 TYR A C 1
ATOM 1993 O O . TYR A 1 248 ? 32.206 -12.463 -11.421 1.00 81.88 248 TYR A O 1
ATOM 2001 N N . SER A 1 249 ? 30.739 -12.024 -9.787 1.00 84.81 249 SER A N 1
ATOM 2002 C CA . SER A 1 249 ? 30.638 -10.582 -10.050 1.00 84.81 249 SER A CA 1
ATOM 2003 C C . SER A 1 249 ? 31.981 -9.829 -10.006 1.00 84.81 249 SER A C 1
ATOM 2005 O O . SER A 1 249 ? 32.099 -8.753 -10.595 1.00 84.81 249 SER A O 1
ATOM 2007 N N . LEU A 1 250 ? 33.020 -10.371 -9.353 1.00 84.38 250 LEU A N 1
ATOM 2008 C CA . LEU A 1 250 ? 34.387 -9.838 -9.422 1.00 84.38 250 LEU A CA 1
ATOM 2009 C C . LEU A 1 250 ? 34.992 -10.033 -10.824 1.00 84.38 250 LEU A C 1
ATOM 2011 O O . LEU A 1 250 ? 35.442 -9.059 -11.429 1.00 84.38 250 LEU A O 1
ATOM 2015 N N . PHE A 1 251 ? 34.910 -11.251 -11.365 1.00 88.06 251 PHE A N 1
ATOM 2016 C CA . PHE A 1 251 ? 35.447 -11.670 -12.668 1.00 88.06 251 PHE A CA 1
ATOM 2017 C C . PHE A 1 251 ? 34.458 -11.413 -13.817 1.00 88.06 251 PHE A C 1
ATOM 2019 O O . PHE A 1 251 ? 34.104 -12.306 -14.586 1.00 88.06 251 PHE A O 1
ATOM 2026 N N . TYR A 1 252 ? 33.984 -10.172 -13.905 1.00 89.62 252 TYR A N 1
ATOM 2027 C CA . TYR A 1 252 ? 33.004 -9.746 -14.902 1.00 89.62 252 TYR A CA 1
ATOM 2028 C C . TYR A 1 252 ? 33.673 -9.566 -16.284 1.00 89.62 252 TYR A C 1
ATOM 2030 O O . TYR A 1 252 ? 34.672 -8.846 -16.370 1.00 89.62 252 TYR A O 1
ATOM 2038 N N . PRO A 1 253 ? 33.168 -10.190 -17.365 1.00 91.69 253 PRO A N 1
ATOM 2039 C CA . PRO A 1 253 ? 33.835 -10.190 -18.665 1.00 91.69 253 PRO A CA 1
ATOM 2040 C C . PRO A 1 253 ? 33.620 -8.876 -19.430 1.00 91.69 253 PRO A C 1
ATOM 2042 O O . PRO A 1 253 ? 32.507 -8.356 -19.494 1.00 91.69 253 PRO A O 1
ATOM 2045 N N . GLN A 1 254 ? 34.681 -8.383 -20.077 1.00 90.81 254 GLN A N 1
ATOM 2046 C CA . GLN A 1 254 ? 34.680 -7.140 -20.864 1.00 90.81 254 GLN A CA 1
ATOM 2047 C C . GLN A 1 254 ? 33.539 -7.011 -21.899 1.00 90.81 254 GLN A C 1
ATOM 2049 O O . GLN A 1 254 ? 32.919 -5.951 -21.903 1.00 90.81 254 GLN A O 1
ATOM 2054 N N . PRO A 1 255 ? 33.179 -8.020 -22.729 1.00 91.88 255 PRO A N 1
ATOM 2055 C CA . PRO A 1 255 ? 32.083 -7.863 -23.697 1.00 91.88 255 PRO A CA 1
ATOM 2056 C C . PRO A 1 255 ? 30.712 -7.574 -23.062 1.00 91.88 255 PRO A C 1
ATOM 2058 O O . PRO A 1 255 ? 29.879 -6.935 -23.693 1.00 91.88 255 PRO A O 1
ATOM 2061 N N . LEU A 1 256 ? 30.469 -7.973 -21.806 1.00 93.12 256 LEU A N 1
ATOM 2062 C CA . LEU A 1 256 ? 29.226 -7.637 -21.095 1.00 93.12 256 LEU A CA 1
ATOM 2063 C C . LEU A 1 256 ? 29.259 -6.238 -20.445 1.00 93.12 256 LEU A C 1
ATOM 2065 O O . LEU A 1 256 ? 28.245 -5.780 -19.916 1.00 93.12 256 LEU A O 1
ATOM 2069 N N . MET A 1 257 ? 30.406 -5.548 -20.438 1.00 93.25 257 MET A N 1
ATOM 2070 C CA . MET A 1 257 ? 30.556 -4.234 -19.804 1.00 93.25 257 MET A CA 1
ATOM 2071 C C . MET A 1 257 ? 30.136 -3.118 -20.757 1.00 93.25 257 MET A C 1
ATOM 2073 O O . MET A 1 257 ? 30.818 -2.813 -21.733 1.00 93.25 257 MET A O 1
ATOM 2077 N N . PHE A 1 258 ? 29.046 -2.430 -20.433 1.00 94.56 258 PHE A N 1
ATOM 2078 C CA . PHE A 1 258 ? 28.596 -1.283 -21.212 1.00 94.56 258 PHE A CA 1
ATOM 2079 C C . PHE A 1 258 ? 29.353 -0.024 -20.783 1.00 94.56 258 PHE A C 1
ATOM 2081 O O . PHE A 1 258 ? 29.203 0.446 -19.653 1.00 94.56 258 PHE A O 1
ATOM 2088 N N . ARG A 1 259 ? 30.185 0.530 -21.676 1.00 92.44 259 ARG A N 1
ATOM 2089 C CA . ARG A 1 259 ? 30.979 1.752 -21.427 1.00 92.44 259 ARG A CA 1
ATOM 2090 C C . ARG A 1 259 ? 31.767 1.682 -20.102 1.00 92.44 259 ARG A C 1
ATOM 2092 O O . ARG A 1 259 ? 31.719 2.603 -19.288 1.00 92.44 259 ARG A O 1
ATOM 2099 N N . GLY A 1 260 ? 32.423 0.546 -19.845 1.00 90.12 260 GLY A N 1
ATOM 2100 C CA . GLY A 1 260 ? 33.191 0.288 -18.617 1.00 90.12 260 GLY A CA 1
ATOM 2101 C C . GLY A 1 260 ? 32.358 0.017 -17.353 1.00 90.12 260 GLY A C 1
ATOM 2102 O O . GLY A 1 260 ? 32.929 -0.241 -16.295 1.00 90.12 260 GLY A O 1
ATOM 2103 N N . ASN A 1 261 ? 31.026 0.041 -17.436 1.00 91.19 261 ASN A N 1
ATOM 2104 C CA . ASN A 1 261 ? 30.128 -0.178 -16.305 1.00 91.19 261 ASN A CA 1
ATOM 2105 C C . ASN A 1 261 ? 29.536 -1.595 -16.328 1.00 91.19 261 ASN A C 1
ATOM 2107 O O . ASN A 1 261 ? 29.214 -2.144 -17.384 1.00 91.19 261 ASN A O 1
ATOM 2111 N N . LYS A 1 262 ? 29.374 -2.193 -15.142 1.00 93.06 262 LYS A N 1
ATOM 2112 C CA . LYS A 1 262 ? 28.727 -3.504 -14.979 1.00 93.06 262 LYS A CA 1
ATOM 2113 C C . LYS A 1 262 ? 27.212 -3.324 -15.040 1.00 93.06 262 LYS A C 1
ATOM 2115 O O . LYS A 1 262 ? 26.626 -2.773 -14.105 1.00 93.06 262 LYS A O 1
ATOM 2120 N N . LEU A 1 263 ? 26.584 -3.790 -16.117 1.00 93.19 263 LEU A N 1
ATOM 2121 C CA . LEU A 1 263 ? 25.127 -3.828 -16.211 1.00 93.19 263 LEU A CA 1
ATOM 2122 C C . LEU A 1 263 ? 24.564 -4.944 -15.329 1.00 93.19 263 LEU A C 1
ATOM 2124 O O . LEU A 1 263 ? 25.152 -6.024 -15.212 1.00 93.19 263 LEU A O 1
ATOM 2128 N N . ARG A 1 264 ? 23.387 -4.691 -14.755 1.00 92.62 264 ARG A N 1
ATOM 2129 C CA . ARG A 1 264 ? 22.561 -5.703 -14.094 1.00 92.62 264 ARG A CA 1
ATOM 2130 C C . ARG A 1 264 ? 21.304 -5.922 -14.920 1.00 92.62 264 ARG A C 1
ATOM 2132 O O . ARG A 1 264 ? 20.383 -5.111 -14.854 1.00 92.62 264 ARG A O 1
ATOM 2139 N N . VAL A 1 265 ? 21.257 -7.021 -15.660 1.00 95.06 265 VAL A N 1
ATOM 2140 C CA . VAL A 1 265 ? 20.055 -7.446 -16.385 1.00 95.06 265 VAL A CA 1
ATOM 2141 C C . VAL A 1 265 ? 19.241 -8.406 -15.516 1.00 95.06 265 VAL A C 1
ATOM 2143 O O . VAL A 1 265 ? 19.807 -9.223 -14.782 1.00 95.06 265 VAL A O 1
ATOM 2146 N N . VAL A 1 266 ? 17.917 -8.269 -15.572 1.00 94.25 266 VAL A N 1
ATOM 2147 C CA . VAL A 1 266 ? 16.911 -9.168 -14.982 1.00 94.25 266 VAL A CA 1
ATOM 2148 C C . VAL A 1 266 ? 15.749 -9.339 -15.981 1.00 94.25 266 VAL A C 1
ATOM 2150 O O . VAL A 1 266 ? 15.597 -8.486 -16.860 1.00 94.25 266 VAL A O 1
ATOM 2153 N N . PRO A 1 267 ? 14.924 -10.403 -15.905 1.00 94.56 267 PRO A N 1
ATOM 2154 C CA . PRO A 1 267 ? 13.710 -10.487 -16.723 1.00 94.56 267 PRO A CA 1
ATOM 2155 C C . PRO A 1 267 ? 12.777 -9.305 -16.425 1.00 94.56 267 PRO A C 1
ATOM 2157 O O . PRO A 1 267 ? 12.638 -8.907 -15.265 1.00 94.56 267 PRO A O 1
ATOM 2160 N N . ALA A 1 268 ? 12.144 -8.743 -17.457 1.00 94.25 268 ALA A N 1
ATOM 2161 C CA . ALA A 1 268 ? 11.187 -7.657 -17.267 1.00 94.25 268 ALA A CA 1
ATOM 2162 C C . ALA A 1 268 ? 9.889 -8.184 -16.617 1.00 94.25 268 ALA A C 1
ATOM 2164 O O . ALA A 1 268 ? 9.352 -9.187 -17.093 1.00 94.25 268 ALA A O 1
ATOM 2165 N N . PRO A 1 269 ? 9.360 -7.532 -15.563 1.00 91.94 269 PRO A N 1
ATOM 2166 C CA . PRO A 1 269 ? 8.000 -7.778 -15.087 1.00 91.94 269 PRO A CA 1
ATOM 2167 C C . PRO A 1 269 ? 6.969 -7.193 -16.065 1.00 91.94 269 PRO A C 1
ATOM 2169 O O . PRO A 1 269 ? 7.308 -6.361 -16.909 1.00 91.94 269 PRO A O 1
ATOM 2172 N N . GLU A 1 270 ? 5.710 -7.609 -15.933 1.00 88.06 270 GLU A N 1
ATOM 2173 C CA . GLU A 1 270 ? 4.624 -7.150 -16.809 1.00 88.06 270 GLU A CA 1
ATOM 2174 C C . GLU A 1 270 ? 4.340 -5.643 -16.616 1.00 88.06 270 GLU A C 1
ATOM 2176 O O . GLU A 1 270 ? 4.592 -5.111 -15.528 1.00 88.06 270 GLU A O 1
ATOM 2181 N N . PRO A 1 271 ? 3.859 -4.915 -17.648 1.00 86.88 271 PRO A N 1
ATOM 2182 C CA . PRO A 1 271 ? 3.796 -3.447 -17.615 1.00 86.88 271 PRO A CA 1
ATOM 2183 C C . PRO A 1 271 ? 2.926 -2.849 -16.499 1.00 86.88 271 PRO A C 1
ATOM 2185 O O . PRO A 1 271 ? 3.178 -1.730 -16.052 1.00 86.88 271 PRO A O 1
ATOM 2188 N N . ASP A 1 272 ? 1.921 -3.593 -16.041 1.00 85.62 272 ASP A N 1
ATOM 2189 C CA . ASP A 1 272 ? 1.033 -3.273 -14.920 1.00 85.62 272 ASP A CA 1
ATOM 2190 C C . ASP A 1 272 ? 1.704 -3.476 -13.548 1.00 85.62 272 ASP A C 1
ATOM 2192 O O . ASP A 1 272 ? 1.483 -2.702 -12.614 1.00 85.62 272 ASP A O 1
ATOM 2196 N N . HIS A 1 273 ? 2.592 -4.465 -13.442 1.00 87.00 273 HIS A N 1
ATOM 2197 C CA . HIS A 1 273 ? 3.417 -4.731 -12.267 1.00 87.00 273 HIS A CA 1
ATOM 2198 C C . HIS A 1 273 ? 4.580 -3.725 -12.092 1.00 87.00 273 HIS A C 1
ATOM 2200 O O . HIS A 1 273 ? 5.194 -3.671 -11.017 1.00 87.00 273 HIS A O 1
ATOM 2206 N N . ILE A 1 274 ? 4.895 -2.893 -13.098 1.00 86.88 274 ILE A N 1
ATOM 2207 C CA . ILE A 1 274 ? 5.937 -1.855 -12.998 1.00 86.88 274 ILE A CA 1
ATOM 2208 C C . ILE A 1 274 ? 5.428 -0.646 -12.199 1.00 86.88 274 ILE A C 1
ATOM 2210 O O . ILE A 1 274 ? 4.764 0.256 -12.708 1.00 86.88 274 ILE A O 1
ATOM 2214 N N . VAL A 1 275 ? 5.844 -0.546 -10.933 1.00 85.62 275 VAL A N 1
ATOM 2215 C CA . VAL A 1 275 ? 5.648 0.680 -10.140 1.00 85.62 275 VAL A CA 1
ATOM 2216 C C . VAL A 1 275 ? 6.739 1.703 -10.477 1.00 85.62 275 VAL A C 1
ATOM 2218 O O . VAL A 1 275 ? 7.733 1.823 -9.759 1.00 85.62 275 VAL A O 1
ATOM 2221 N N . TRP A 1 276 ? 6.540 2.444 -11.571 1.00 82.56 276 TRP A N 1
ATOM 2222 C CA . TRP A 1 276 ? 7.487 3.409 -12.157 1.00 82.56 276 TRP A CA 1
ATOM 2223 C C . TRP A 1 276 ? 8.146 4.356 -11.136 1.00 82.56 276 TRP A C 1
ATOM 2225 O O . TRP A 1 276 ? 9.365 4.501 -11.116 1.00 82.56 276 TRP A O 1
ATOM 2235 N N . GLU A 1 277 ? 7.372 4.917 -10.200 1.00 81.75 277 GLU A N 1
ATOM 2236 C CA . GLU A 1 277 ? 7.859 5.822 -9.136 1.00 81.75 277 GLU A CA 1
ATOM 2237 C C . GLU A 1 277 ? 8.915 5.193 -8.208 1.00 81.75 277 GLU A C 1
ATOM 2239 O O . GLU A 1 277 ? 9.668 5.896 -7.532 1.00 81.75 277 GLU A O 1
ATOM 2244 N N . ASN A 1 278 ? 8.972 3.860 -8.150 1.00 86.12 278 ASN A N 1
ATOM 2245 C CA . ASN A 1 278 ? 9.947 3.128 -7.358 1.00 86.12 278 ASN A CA 1
ATOM 2246 C C . ASN A 1 278 ? 11.222 2.781 -8.138 1.00 86.12 278 ASN A C 1
ATOM 2248 O O . ASN A 1 278 ? 12.163 2.315 -7.495 1.00 86.12 278 ASN A O 1
ATOM 2252 N N . LEU A 1 279 ? 11.314 2.982 -9.459 1.00 86.44 279 LEU A N 1
ATOM 2253 C CA . LEU A 1 279 ? 12.514 2.624 -10.234 1.00 86.44 279 LEU A CA 1
ATOM 2254 C C . LEU A 1 279 ? 13.740 3.417 -9.752 1.00 86.44 279 LEU A C 1
ATOM 2256 O O . LEU A 1 279 ? 14.732 2.814 -9.339 1.00 86.44 279 LEU A O 1
ATOM 2260 N N . GLU A 1 280 ? 13.603 4.740 -9.635 1.00 85.38 280 GLU A N 1
ATOM 2261 C CA . GLU A 1 280 ? 14.629 5.680 -9.141 1.00 85.38 280 GLU A CA 1
ATOM 2262 C C . GLU A 1 280 ? 15.082 5.471 -7.691 1.00 85.38 280 GLU A C 1
ATOM 2264 O O . GLU A 1 280 ? 16.152 5.938 -7.297 1.00 85.38 280 GLU A O 1
ATOM 2269 N N . LEU A 1 281 ? 14.284 4.807 -6.851 1.00 84.62 281 LEU A N 1
ATOM 2270 C CA . LEU A 1 281 ? 14.628 4.677 -5.438 1.00 84.62 281 LEU A CA 1
ATOM 2271 C C . LEU A 1 281 ? 15.785 3.691 -5.249 1.00 84.62 281 LEU A C 1
ATOM 2273 O O . LEU A 1 281 ? 15.657 2.498 -5.535 1.00 84.62 281 LEU A O 1
ATOM 2277 N N . SER A 1 282 ? 16.890 4.166 -4.676 1.00 83.81 282 SER A N 1
ATOM 2278 C CA . SER A 1 282 ? 18.022 3.316 -4.297 1.00 83.81 282 SER A CA 1
ATOM 2279 C C . SER A 1 282 ? 17.596 2.181 -3.354 1.00 83.81 282 SER A C 1
ATOM 2281 O O . SER A 1 282 ? 16.626 2.301 -2.597 1.00 83.81 282 SER A O 1
ATOM 2283 N N . ALA A 1 283 ? 18.337 1.068 -3.365 1.00 82.94 283 ALA A N 1
ATOM 2284 C CA . ALA A 1 283 ? 18.044 -0.087 -2.512 1.00 82.94 283 ALA A CA 1
ATOM 2285 C C . ALA A 1 283 ? 17.993 0.287 -1.016 1.00 82.94 283 ALA A C 1
ATOM 2287 O O . ALA A 1 283 ? 17.094 -0.160 -0.306 1.00 82.94 283 ALA A O 1
ATOM 2288 N N . ALA A 1 284 ? 18.879 1.182 -0.563 1.00 86.62 284 ALA A N 1
ATOM 2289 C CA . ALA A 1 284 ? 18.873 1.717 0.798 1.00 86.62 284 ALA A CA 1
ATOM 2290 C C . ALA A 1 284 ? 17.603 2.536 1.109 1.00 86.62 284 ALA A C 1
ATOM 2292 O O . ALA A 1 284 ? 17.001 2.353 2.166 1.00 86.62 284 ALA A O 1
ATOM 2293 N N . SER A 1 285 ? 17.132 3.379 0.179 1.00 87.88 285 SER A N 1
ATOM 2294 C CA . SER A 1 285 ? 15.874 4.127 0.349 1.00 87.88 285 SER A CA 1
ATOM 2295 C C . SER A 1 285 ? 14.658 3.192 0.397 1.00 87.88 285 SER A C 1
ATOM 2297 O O . SER A 1 285 ? 13.787 3.345 1.255 1.00 87.88 285 SER A O 1
ATOM 2299 N N . LYS A 1 286 ? 14.626 2.171 -0.471 1.00 88.38 286 LYS A N 1
ATOM 2300 C CA . LYS A 1 286 ? 13.607 1.105 -0.463 1.00 88.38 286 LYS A CA 1
ATOM 2301 C C . LYS A 1 286 ? 13.606 0.336 0.865 1.00 88.38 286 LYS A C 1
ATOM 2303 O O . LYS A 1 286 ? 12.534 0.108 1.423 1.00 88.38 286 LYS A O 1
ATOM 2308 N N . PHE A 1 287 ? 14.779 -0.020 1.392 1.00 89.81 287 PHE A N 1
ATOM 2309 C CA . PHE A 1 287 ? 14.920 -0.695 2.684 1.00 89.81 287 PHE A CA 1
ATOM 2310 C C . PHE A 1 287 ? 14.440 0.185 3.846 1.00 89.81 287 PHE A C 1
ATOM 2312 O O . PHE A 1 287 ? 13.572 -0.244 4.601 1.00 89.81 287 PHE A O 1
ATOM 2319 N N . TYR A 1 288 ? 14.903 1.437 3.937 1.00 93.06 288 TYR A N 1
ATOM 2320 C CA . TYR A 1 288 ? 14.472 2.381 4.975 1.00 93.06 288 TYR A CA 1
ATOM 2321 C C . TYR A 1 288 ? 12.951 2.600 4.970 1.00 93.06 288 TYR A C 1
ATOM 2323 O O . TYR A 1 288 ? 12.313 2.531 6.020 1.00 93.06 288 TYR A O 1
ATOM 2331 N N . LYS A 1 289 ? 12.341 2.797 3.789 1.00 89.88 289 LYS A N 1
ATOM 2332 C CA . LYS A 1 289 ? 10.879 2.937 3.660 1.00 89.88 289 LYS A CA 1
ATOM 2333 C C . LYS A 1 289 ? 10.142 1.703 4.200 1.00 89.88 289 LYS A C 1
ATOM 2335 O O . LYS A 1 289 ? 9.215 1.874 4.988 1.00 89.88 289 LYS A O 1
ATOM 2340 N N . ARG A 1 290 ? 10.585 0.490 3.834 1.00 91.75 290 ARG A N 1
ATOM 2341 C CA . ARG A 1 290 ? 10.011 -0.791 4.297 1.00 91.75 290 ARG A CA 1
ATOM 2342 C C . ARG A 1 290 ? 10.180 -1.005 5.805 1.00 91.75 290 ARG A C 1
ATOM 2344 O O . ARG A 1 290 ? 9.218 -1.374 6.475 1.00 91.75 290 ARG A O 1
ATOM 2351 N N . ALA A 1 291 ? 11.369 -0.732 6.343 1.00 93.88 291 ALA A N 1
ATOM 2352 C CA . ALA A 1 291 ? 11.659 -0.839 7.773 1.00 93.88 291 ALA A CA 1
ATOM 2353 C C . ALA A 1 291 ? 10.792 0.129 8.596 1.00 93.88 291 ALA A C 1
ATOM 2355 O O . ALA A 1 291 ? 10.188 -0.273 9.588 1.00 93.88 291 ALA A O 1
ATOM 2356 N N . ARG A 1 292 ? 10.644 1.380 8.136 1.00 94.94 292 ARG A N 1
ATOM 2357 C CA . ARG A 1 292 ? 9.778 2.379 8.778 1.00 94.94 292 ARG A CA 1
ATOM 2358 C C . ARG A 1 292 ? 8.309 1.951 8.790 1.00 94.94 292 ARG A C 1
ATOM 2360 O O . ARG A 1 292 ? 7.654 2.104 9.815 1.00 94.94 292 ARG A O 1
ATOM 2367 N N . THR A 1 293 ? 7.783 1.409 7.686 1.00 94.88 293 THR A N 1
ATOM 2368 C CA . THR A 1 293 ? 6.402 0.894 7.665 1.00 94.88 293 THR A CA 1
ATOM 2369 C C . THR A 1 293 ? 6.226 -0.310 8.585 1.00 94.88 293 THR A C 1
ATOM 2371 O O . THR A 1 293 ? 5.258 -0.338 9.334 1.00 94.88 293 THR A O 1
ATOM 2374 N N . ALA A 1 294 ? 7.180 -1.249 8.608 1.00 92.94 294 ALA A N 1
ATOM 2375 C CA . ALA A 1 294 ? 7.124 -2.406 9.502 1.00 92.94 294 ALA A CA 1
ATOM 2376 C C . ALA A 1 294 ? 7.130 -1.994 10.985 1.00 92.94 294 ALA A C 1
ATOM 2378 O O . ALA A 1 294 ? 6.325 -2.504 11.757 1.00 92.94 294 ALA A O 1
ATOM 2379 N N . LEU A 1 295 ? 7.968 -1.023 11.369 1.00 95.62 295 LEU A N 1
ATOM 2380 C CA . LEU A 1 295 ? 8.019 -0.483 12.733 1.00 95.62 295 LEU A CA 1
ATOM 2381 C C . LEU A 1 295 ? 6.677 0.141 13.149 1.00 95.62 295 LEU A C 1
ATOM 2383 O O . LEU A 1 295 ? 6.193 -0.136 14.243 1.00 95.62 295 LEU A O 1
ATOM 2387 N N . ILE A 1 296 ? 6.042 0.923 12.268 1.00 96.50 296 ILE A N 1
ATOM 2388 C CA . ILE A 1 296 ? 4.713 1.508 12.522 1.00 96.50 296 ILE A CA 1
ATOM 2389 C C . ILE A 1 296 ? 3.651 0.407 12.683 1.00 96.50 296 ILE A C 1
ATOM 2391 O O . ILE A 1 296 ? 2.849 0.467 13.612 1.00 96.50 296 ILE A O 1
ATOM 2395 N N . THR A 1 297 ? 3.659 -0.623 11.830 1.00 95.12 297 THR A N 1
ATOM 2396 C CA . THR A 1 297 ? 2.737 -1.765 11.954 1.00 95.12 297 THR A CA 1
ATOM 2397 C C . THR A 1 297 ? 2.942 -2.523 13.268 1.00 95.12 297 THR A C 1
ATOM 2399 O O . THR A 1 297 ? 1.963 -2.836 13.939 1.00 95.12 297 THR A O 1
ATOM 2402 N N . ILE A 1 298 ? 4.191 -2.767 13.677 1.00 93.25 298 ILE A N 1
ATOM 2403 C CA . ILE A 1 298 ? 4.519 -3.416 14.957 1.00 93.25 298 ILE A CA 1
ATOM 2404 C C . ILE A 1 298 ? 4.017 -2.573 16.139 1.00 93.25 298 ILE A C 1
ATOM 2406 O O . ILE A 1 298 ? 3.377 -3.114 17.036 1.00 93.25 298 ILE A O 1
ATOM 2410 N N . ALA A 1 299 ? 4.231 -1.253 16.121 1.00 94.81 299 ALA A N 1
ATOM 2411 C CA . ALA A 1 299 ? 3.750 -0.355 17.172 1.00 94.81 299 ALA A CA 1
ATOM 2412 C C . ALA A 1 299 ? 2.213 -0.360 17.299 1.00 94.81 299 ALA A C 1
ATOM 2414 O O . ALA A 1 299 ? 1.691 -0.398 18.412 1.00 94.81 299 ALA A O 1
ATOM 2415 N N . LEU A 1 300 ? 1.485 -0.388 16.174 1.00 94.88 300 LEU A N 1
ATOM 2416 C CA . LEU A 1 300 ? 0.022 -0.509 16.169 1.00 94.88 300 LEU A CA 1
ATOM 2417 C C . LEU A 1 300 ? -0.449 -1.864 16.719 1.00 94.88 300 LEU A C 1
ATOM 2419 O O . LEU A 1 300 ? -1.376 -1.901 17.522 1.00 94.88 300 LEU A O 1
ATOM 2423 N N . VAL A 1 301 ? 0.205 -2.970 16.346 1.00 95.38 301 VAL A N 1
ATOM 2424 C CA . VAL A 1 301 ? -0.120 -4.310 16.872 1.00 95.38 301 VAL A CA 1
ATOM 2425 C C . VAL A 1 301 ? 0.130 -4.394 18.382 1.00 95.38 301 VAL A C 1
ATOM 2427 O O . VAL A 1 301 ? -0.709 -4.935 19.100 1.00 95.38 301 VAL A O 1
ATOM 2430 N N . ILE A 1 302 ? 1.226 -3.811 18.880 1.00 92.88 302 ILE A N 1
ATOM 2431 C CA . ILE A 1 302 ? 1.516 -3.725 20.321 1.00 92.88 302 ILE A CA 1
ATOM 2432 C C . ILE A 1 302 ? 0.444 -2.899 21.046 1.00 92.88 302 ILE A C 1
ATOM 2434 O O . ILE A 1 302 ? -0.036 -3.324 22.092 1.00 92.88 302 ILE A O 1
ATOM 2438 N N . LEU A 1 303 ? 0.016 -1.762 20.485 1.00 95.00 303 LEU A N 1
ATOM 2439 C CA . LEU A 1 303 ? -1.050 -0.942 21.070 1.00 95.00 303 LEU A CA 1
ATOM 2440 C C . LEU A 1 303 ? -2.381 -1.709 21.144 1.00 95.00 303 LEU A C 1
ATOM 2442 O O . LEU A 1 303 ? -3.014 -1.724 22.198 1.00 95.00 303 LEU A O 1
ATOM 2446 N N . CYS A 1 304 ? -2.776 -2.403 20.072 1.00 94.75 304 CYS A N 1
ATOM 2447 C CA . CYS A 1 304 ? -3.967 -3.256 20.078 1.00 94.75 304 CYS A CA 1
ATOM 2448 C C . CYS A 1 304 ? -3.862 -4.384 21.119 1.00 94.75 304 CYS A C 1
ATOM 2450 O O . CYS A 1 304 ? -4.828 -4.646 21.835 1.00 94.75 304 CYS A O 1
ATOM 2452 N N . PHE A 1 305 ? -2.693 -5.020 21.245 1.00 93.81 305 PHE A N 1
ATOM 2453 C CA . PHE A 1 305 ? -2.453 -6.051 22.255 1.00 93.81 305 PHE A CA 1
ATOM 2454 C C . PHE A 1 305 ? -2.571 -5.501 23.683 1.00 93.81 305 PHE A C 1
ATOM 2456 O O . PHE A 1 305 ? -3.218 -6.132 24.512 1.00 93.81 305 PHE A O 1
ATOM 2463 N N . ILE A 1 306 ? -2.026 -4.310 23.964 1.00 93.56 306 ILE A N 1
ATOM 2464 C CA . ILE A 1 306 ? -2.155 -3.650 25.274 1.00 93.56 306 ILE A CA 1
ATOM 2465 C C . ILE A 1 306 ? -3.629 -3.392 25.613 1.00 93.56 306 ILE A C 1
ATOM 2467 O O . ILE A 1 306 ? -4.051 -3.704 26.723 1.00 93.56 306 ILE A O 1
ATOM 2471 N N . VAL A 1 307 ? -4.430 -2.881 24.670 1.00 93.69 307 VAL A N 1
ATOM 2472 C CA . VAL A 1 307 ? -5.869 -2.631 24.892 1.00 93.69 307 VAL A CA 1
ATOM 2473 C C . VAL A 1 307 ? -6.627 -3.930 25.201 1.00 93.69 307 VAL A C 1
ATOM 2475 O O . VAL A 1 307 ? -7.412 -3.971 26.146 1.00 93.69 307 VAL A O 1
ATOM 2478 N N . ILE A 1 308 ? -6.358 -5.008 24.456 1.00 94.44 308 ILE A N 1
ATOM 2479 C CA . ILE A 1 308 ? -6.981 -6.326 24.678 1.00 94.44 308 ILE A CA 1
ATOM 2480 C C . ILE A 1 308 ? -6.545 -6.929 26.024 1.00 94.44 308 ILE A C 1
ATOM 2482 O O . ILE A 1 308 ? -7.373 -7.468 26.758 1.00 94.44 308 ILE A O 1
ATOM 2486 N N . LEU A 1 309 ? -5.261 -6.815 26.374 1.00 91.62 309 LEU A N 1
ATOM 2487 C CA . LEU A 1 309 ? -4.708 -7.312 27.633 1.00 91.62 309 LEU A CA 1
ATOM 2488 C C . LEU A 1 309 ? -5.299 -6.569 28.839 1.00 91.62 309 LEU A C 1
ATOM 2490 O O . LEU A 1 309 ? -5.703 -7.218 29.800 1.00 91.62 309 LEU A O 1
ATOM 2494 N N . GLN A 1 310 ? -5.426 -5.241 28.767 1.00 91.56 310 GLN A N 1
ATOM 2495 C CA . GLN A 1 310 ? -6.092 -4.447 29.805 1.00 91.56 310 GLN A CA 1
ATOM 2496 C C . GLN A 1 310 ? -7.562 -4.860 29.961 1.00 91.56 310 GLN A C 1
ATOM 2498 O O . GLN A 1 310 ? -7.996 -5.161 31.069 1.00 91.56 310 GLN A O 1
ATOM 2503 N N . ALA A 1 311 ? -8.314 -4.973 28.859 1.00 89.19 311 ALA A N 1
ATOM 2504 C CA . ALA A 1 311 ? -9.704 -5.433 28.897 1.00 89.19 311 ALA A CA 1
ATOM 2505 C C . ALA A 1 311 ? -9.851 -6.842 29.511 1.00 89.19 311 ALA A C 1
ATOM 2507 O O . ALA A 1 311 ? -10.800 -7.094 30.252 1.00 89.19 311 ALA A O 1
ATOM 2508 N N . SER A 1 312 ? -8.895 -7.742 29.257 1.00 89.56 312 SER A N 1
ATOM 2509 C CA . SER A 1 312 ? -8.848 -9.079 29.865 1.00 89.56 312 SER A CA 1
ATOM 2510 C C . SER A 1 312 ? -8.569 -9.028 31.374 1.00 89.56 312 SER A C 1
ATOM 2512 O O . SER A 1 312 ? -9.255 -9.695 32.146 1.00 89.56 312 SER A O 1
ATOM 2514 N N . ILE A 1 313 ? -7.627 -8.187 31.824 1.00 91.56 313 ILE A N 1
ATOM 2515 C CA . ILE A 1 313 ? -7.345 -7.982 33.256 1.00 91.56 313 ILE A CA 1
ATOM 2516 C C . ILE A 1 313 ? -8.577 -7.420 33.975 1.00 91.56 313 ILE A C 1
ATOM 2518 O O . ILE A 1 313 ? -8.996 -7.991 34.981 1.00 91.56 313 ILE A O 1
ATOM 2522 N N . TYR A 1 314 ? -9.203 -6.364 33.445 1.00 86.75 314 TYR A N 1
ATOM 2523 C CA . TYR A 1 314 ? -10.417 -5.796 34.039 1.00 86.75 314 TYR A CA 1
ATOM 2524 C C . TYR A 1 314 ? -11.574 -6.803 34.067 1.00 86.75 314 TYR A C 1
ATOM 2526 O O . TYR A 1 314 ? -12.250 -6.910 35.088 1.00 86.75 314 TYR A O 1
ATOM 2534 N N . LYS A 1 315 ? -11.761 -7.604 33.005 1.00 84.50 315 LYS A N 1
ATOM 2535 C CA . LYS A 1 315 ? -12.758 -8.685 32.997 1.00 84.50 315 LYS A CA 1
ATOM 2536 C C . LYS A 1 315 ? -12.488 -9.717 34.096 1.00 84.50 315 LYS A C 1
ATOM 2538 O O . LYS A 1 315 ? -13.426 -10.120 34.777 1.00 84.50 315 LYS A O 1
ATOM 2543 N N . ASN A 1 316 ? -11.237 -10.137 34.280 1.00 87.12 316 ASN A N 1
ATOM 2544 C CA . ASN A 1 316 ? -10.883 -11.146 35.280 1.00 87.12 316 ASN A CA 1
ATOM 2545 C C . ASN A 1 316 ? -11.051 -10.621 36.714 1.00 87.12 316 ASN A C 1
ATOM 2547 O O . ASN A 1 316 ? -11.593 -11.338 37.547 1.00 87.12 316 ASN A O 1
ATOM 2551 N N . LEU A 1 317 ? -10.664 -9.369 36.988 1.00 84.44 317 LEU A N 1
ATOM 2552 C CA . LEU A 1 317 ? -10.884 -8.726 38.291 1.00 84.44 317 LEU A CA 1
ATOM 2553 C C . LEU A 1 317 ? -12.381 -8.566 38.602 1.00 84.44 317 LEU A C 1
ATOM 2555 O O . LEU A 1 317 ? -12.820 -8.872 39.705 1.00 84.44 317 LEU A O 1
ATOM 2559 N N . PHE A 1 318 ? -13.182 -8.146 37.619 1.00 82.56 318 PHE A N 1
ATOM 2560 C CA . PHE A 1 318 ? -14.638 -8.048 37.764 1.00 82.56 318 PHE A CA 1
ATOM 2561 C C . PHE A 1 318 ? -15.268 -9.428 38.020 1.00 82.56 318 PHE A C 1
ATOM 2563 O O . PHE A 1 318 ? -16.043 -9.596 38.957 1.00 82.56 318 PHE A O 1
ATOM 2570 N N . SER A 1 319 ? -14.846 -10.446 37.263 1.00 82.12 319 SER A N 1
ATOM 2571 C CA . SER A 1 319 ? -15.314 -11.834 37.391 1.00 82.12 319 SER A CA 1
ATOM 2572 C C . SER A 1 319 ? -14.878 -12.547 38.679 1.00 82.12 319 SER A C 1
ATOM 2574 O O . SER A 1 319 ? -15.397 -13.626 38.946 1.00 82.12 319 SER A O 1
ATOM 2576 N N . GLN A 1 320 ? -13.932 -12.001 39.451 1.00 80.81 320 GLN A N 1
ATOM 2577 C CA . GLN A 1 320 ? -13.556 -12.524 40.774 1.00 80.81 320 GLN A CA 1
ATOM 2578 C C . GLN A 1 320 ? -14.390 -11.922 41.914 1.00 80.81 320 GLN A C 1
ATOM 2580 O O . GLN A 1 320 ? -14.479 -12.529 42.977 1.00 80.81 320 GLN A O 1
ATOM 2585 N N . ASN A 1 321 ? -14.998 -10.752 41.694 1.00 81.25 321 ASN A N 1
ATOM 2586 C CA . ASN A 1 321 ? -15.807 -10.054 42.695 1.00 81.25 321 ASN A CA 1
ATOM 2587 C C . ASN A 1 321 ? -17.313 -10.341 42.565 1.00 81.25 321 ASN A C 1
ATOM 2589 O O . ASN A 1 321 ? -18.059 -10.079 43.503 1.00 81.25 321 ASN A O 1
ATOM 2593 N N . ILE A 1 322 ? -17.772 -10.853 41.419 1.00 84.25 322 ILE A N 1
ATOM 2594 C CA . ILE A 1 322 ? -19.172 -11.244 41.202 1.00 84.25 322 ILE A CA 1
ATOM 2595 C C . ILE A 1 322 ? -19.434 -12.618 41.857 1.00 84.25 322 ILE A C 1
ATOM 2597 O O . ILE A 1 322 ? -18.692 -13.558 41.569 1.00 84.25 322 ILE A O 1
ATOM 2601 N N . PRO A 1 323 ? -20.471 -12.764 42.709 1.00 83.81 323 PRO A N 1
ATOM 2602 C CA . PRO A 1 323 ? -20.909 -14.063 43.227 1.00 83.81 323 PRO A CA 1
ATOM 2603 C C . PRO A 1 323 ? -21.368 -15.012 42.111 1.00 83.81 323 PRO A C 1
ATOM 2605 O O . PRO A 1 323 ? -21.846 -14.563 41.071 1.00 83.81 323 PRO A O 1
ATOM 2608 N N . ASP A 1 324 ? -21.293 -16.327 42.341 1.00 84.06 324 ASP A N 1
ATOM 2609 C CA . ASP A 1 324 ? -21.880 -17.304 41.414 1.00 84.06 324 ASP A CA 1
ATOM 2610 C C . ASP A 1 324 ? -23.385 -17.025 41.218 1.00 84.06 324 ASP A C 1
ATOM 2612 O O . ASP A 1 324 ? -24.094 -16.730 42.179 1.00 84.06 324 ASP A O 1
ATOM 2616 N N . ASP A 1 325 ? -23.888 -17.173 39.988 1.00 84.00 325 ASP A N 1
ATOM 2617 C CA . ASP A 1 325 ? -25.278 -16.861 39.592 1.00 84.00 325 ASP A CA 1
ATOM 2618 C C . ASP A 1 325 ? -26.339 -17.507 40.510 1.00 84.00 325 ASP A C 1
ATOM 2620 O O . ASP A 1 325 ? -27.327 -16.879 40.887 1.00 84.00 325 ASP A O 1
ATOM 2624 N N . TYR A 1 326 ? -26.065 -18.729 40.983 1.00 86.94 326 TYR A N 1
ATOM 2625 C CA . TYR A 1 326 ? -26.857 -19.445 41.989 1.00 86.94 326 TYR A CA 1
ATOM 2626 C C . TYR A 1 326 ? -27.099 -18.633 43.277 1.00 86.94 326 TYR A C 1
ATOM 2628 O O . TYR A 1 326 ? -28.208 -18.651 43.821 1.00 86.94 326 TYR A O 1
ATOM 2636 N N . VAL A 1 327 ? -26.086 -17.902 43.753 1.00 88.62 327 VAL A N 1
ATOM 2637 C CA . VAL A 1 327 ? -26.145 -17.099 44.983 1.00 88.62 327 VAL A CA 1
ATOM 2638 C C . VAL A 1 327 ? -27.091 -15.913 44.797 1.00 88.62 327 VAL A C 1
ATOM 2640 O O . VAL A 1 327 ? -27.982 -15.708 45.622 1.00 88.62 327 VAL A O 1
ATOM 2643 N N . CYS A 1 328 ? -26.952 -15.184 43.686 1.00 89.06 328 CYS A N 1
ATOM 2644 C CA . CYS A 1 328 ? -27.800 -14.035 43.368 1.00 89.06 328 CYS A CA 1
ATOM 2645 C C . CYS A 1 328 ? -29.244 -14.438 43.031 1.00 89.06 328 CYS A C 1
ATOM 2647 O O . CYS A 1 328 ? -30.186 -13.835 43.542 1.00 89.06 328 CYS A O 1
ATOM 2649 N N . GLY A 1 329 ? -29.420 -15.447 42.173 1.00 87.62 329 GLY A N 1
ATOM 2650 C CA . GLY A 1 329 ? -30.720 -15.840 41.627 1.00 87.62 329 GLY A CA 1
ATOM 2651 C C . GLY A 1 329 ? -31.545 -16.776 42.513 1.00 87.62 329 GLY A C 1
ATOM 2652 O O . GLY A 1 329 ? -32.757 -16.860 42.324 1.00 87.62 329 GLY A O 1
ATOM 2653 N N . THR A 1 330 ? -30.929 -17.482 43.473 1.00 87.50 330 THR A N 1
ATOM 2654 C CA . THR A 1 330 ? -31.663 -18.408 44.360 1.00 87.50 330 THR A CA 1
ATOM 2655 C C . THR A 1 330 ? -31.308 -18.289 45.841 1.00 87.50 330 THR A C 1
ATOM 2657 O O . THR A 1 330 ? -32.221 -18.094 46.638 1.00 87.50 330 THR A O 1
ATOM 2660 N N . ALA A 1 331 ? -30.028 -18.365 46.230 1.00 88.50 331 ALA A N 1
ATOM 2661 C CA . ALA A 1 331 ? -29.668 -18.545 47.642 1.00 88.50 331 ALA A CA 1
ATOM 2662 C C . ALA A 1 331 ? -29.939 -17.311 48.519 1.00 88.50 331 ALA A C 1
ATOM 2664 O O . ALA A 1 331 ? -30.357 -17.461 49.664 1.00 88.50 331 ALA A O 1
ATOM 2665 N N . ILE A 1 332 ? -29.730 -16.094 48.004 1.00 90.44 332 ILE A N 1
ATOM 2666 C CA . ILE A 1 332 ? -30.082 -14.871 48.741 1.00 90.44 332 ILE A CA 1
ATOM 2667 C C . ILE A 1 332 ? -31.615 -14.684 48.783 1.00 90.44 332 ILE A C 1
ATOM 2669 O O . ILE A 1 332 ? -32.144 -14.530 49.886 1.00 90.44 332 ILE A O 1
ATOM 2673 N N . PRO A 1 333 ? -32.368 -14.755 47.660 1.00 90.25 333 PRO A N 1
ATOM 2674 C CA . PRO A 1 333 ? -33.829 -14.672 47.690 1.00 90.25 333 PRO A CA 1
ATOM 2675 C C . PRO A 1 333 ? -34.525 -15.661 48.637 1.00 90.25 333 PRO A C 1
ATOM 2677 O O . PRO A 1 333 ? -35.453 -15.253 49.334 1.00 90.25 333 PRO A O 1
ATOM 2680 N N . THR A 1 334 ? -34.098 -16.930 48.722 1.00 88.38 334 THR A N 1
ATOM 2681 C CA . THR A 1 334 ? -34.750 -17.917 49.613 1.00 88.38 334 THR A CA 1
ATOM 2682 C C . THR A 1 334 ? -34.655 -17.545 51.091 1.00 88.38 334 THR A C 1
ATOM 2684 O O . THR A 1 334 ? -35.621 -17.745 51.827 1.00 88.38 334 THR A O 1
ATOM 2687 N N . LEU A 1 335 ? -33.542 -16.942 51.523 1.00 88.75 335 LEU A N 1
ATOM 2688 C CA . LEU A 1 335 ? -33.348 -16.511 52.912 1.00 88.75 335 LEU A CA 1
ATOM 2689 C C . LEU A 1 335 ? -34.300 -15.369 53.315 1.00 88.75 335 LEU A C 1
ATOM 2691 O O . LEU A 1 335 ? -34.751 -15.335 54.460 1.00 88.75 335 LEU A O 1
ATOM 2695 N N . TYR A 1 336 ? -34.659 -14.476 52.383 1.00 88.25 336 TYR A N 1
ATOM 2696 C CA . TYR A 1 336 ? -35.671 -13.428 52.605 1.00 88.25 336 TYR A CA 1
ATOM 2697 C C . TYR A 1 336 ? -37.113 -13.920 52.379 1.00 88.25 336 TYR A C 1
ATOM 2699 O O . TYR A 1 336 ? -38.037 -13.419 53.015 1.00 88.25 336 TYR A O 1
ATOM 2707 N N . ALA A 1 337 ? -37.326 -14.927 51.524 1.00 86.31 337 ALA A N 1
ATOM 2708 C CA . ALA A 1 337 ? -38.647 -15.513 51.257 1.00 86.31 337 ALA A CA 1
ATOM 2709 C C . ALA A 1 337 ? -39.252 -16.268 52.460 1.00 86.31 337 ALA A C 1
ATOM 2711 O O . ALA A 1 337 ? -40.441 -16.593 52.444 1.00 86.31 337 ALA A O 1
ATOM 2712 N N . ASN A 1 338 ? -38.438 -16.569 53.478 1.00 72.38 338 ASN A N 1
ATOM 2713 C CA . ASN A 1 338 ? -38.747 -17.339 54.685 1.00 72.38 338 ASN A CA 1
ATOM 2714 C C . ASN A 1 338 ? -40.199 -17.172 55.194 1.00 72.38 338 ASN A C 1
ATOM 2716 O O . ASN A 1 338 ? -40.629 -16.080 55.560 1.00 72.38 338 ASN A O 1
ATOM 2720 N N . LYS A 1 339 ? -40.947 -18.286 55.244 1.00 63.78 339 LYS A N 1
ATOM 2721 C CA . LYS A 1 339 ? -42.372 -18.406 55.647 1.00 63.78 339 LYS A CA 1
ATOM 2722 C C . LYS A 1 339 ? -43.402 -17.670 54.772 1.00 63.78 339 LYS A C 1
ATOM 2724 O O . LYS A 1 339 ? -44.596 -17.837 55.013 1.00 63.78 339 LYS A O 1
ATOM 2729 N N . THR A 1 340 ? -42.999 -16.924 53.745 1.00 68.44 340 THR A N 1
ATOM 2730 C CA . THR A 1 340 ? -43.928 -16.338 52.763 1.00 68.44 340 THR A CA 1
ATOM 2731 C C . THR A 1 340 ? -44.194 -17.317 51.615 1.00 68.44 340 THR A C 1
ATOM 2733 O O . THR A 1 340 ? -43.313 -18.071 51.208 1.00 68.44 340 THR A O 1
ATOM 2736 N N . SER A 1 341 ? -45.404 -17.315 51.050 1.00 73.31 341 SER A N 1
ATOM 2737 C CA . SER A 1 341 ? -45.759 -18.150 49.888 1.00 73.31 341 SER A CA 1
ATOM 2738 C C . SER A 1 341 ? -45.440 -17.466 48.547 1.00 73.31 341 SER A C 1
ATOM 2740 O O . SER A 1 341 ? -46.225 -17.552 47.600 1.00 73.31 341 SER A O 1
ATOM 2742 N N . VAL A 1 342 ? -44.335 -16.719 48.485 1.00 82.12 342 VAL A N 1
ATOM 2743 C CA . VAL A 1 342 ? -43.915 -15.925 47.318 1.00 82.12 342 VAL A CA 1
ATOM 2744 C C . VAL A 1 342 ? -43.014 -16.762 46.405 1.00 82.12 342 VAL A C 1
ATOM 2746 O O . VAL A 1 342 ? -42.193 -17.550 46.868 1.00 82.12 342 VAL A O 1
ATOM 2749 N N . SER A 1 343 ? -43.153 -16.594 45.088 1.00 86.56 343 SER A N 1
ATOM 2750 C CA . SER A 1 343 ? -42.263 -17.248 44.123 1.00 86.56 343 SER A CA 1
ATOM 2751 C C . SER A 1 343 ? -40.923 -16.517 44.044 1.00 86.56 343 SER A C 1
ATOM 2753 O O . SER A 1 343 ? -40.890 -15.326 43.727 1.00 86.56 343 SER A O 1
ATOM 2755 N N . ILE A 1 344 ? -39.822 -17.247 44.243 1.00 85.19 344 ILE A N 1
ATOM 2756 C CA . ILE A 1 344 ? -38.438 -16.748 44.138 1.00 85.19 344 ILE A CA 1
ATOM 2757 C C . ILE A 1 344 ? -38.222 -15.970 42.830 1.00 85.19 344 ILE A C 1
ATOM 2759 O O . ILE A 1 344 ? -37.684 -14.869 42.844 1.00 85.19 344 ILE A O 1
ATOM 2763 N N . ALA A 1 345 ? -38.736 -16.485 41.708 1.00 85.56 345 ALA A N 1
ATOM 2764 C CA . ALA A 1 345 ? -38.605 -15.868 40.384 1.00 85.56 345 ALA A CA 1
ATOM 2765 C C . ALA A 1 345 ? -39.376 -14.539 40.209 1.00 85.56 345 ALA A C 1
ATOM 2767 O O . ALA A 1 345 ? -39.272 -13.910 39.160 1.00 85.56 345 ALA A O 1
ATOM 2768 N N . SER A 1 346 ? -40.164 -14.120 41.205 1.00 87.12 346 SER A N 1
ATOM 2769 C CA . SER A 1 346 ? -40.827 -12.808 41.246 1.00 87.12 346 SER A CA 1
ATOM 2770 C C . SER A 1 346 ? -40.194 -11.829 42.241 1.00 87.12 346 SER A C 1
ATOM 2772 O O . SER A 1 346 ? -40.649 -10.692 42.330 1.00 87.12 346 SER A O 1
ATOM 2774 N N . MET A 1 347 ? -39.162 -12.245 42.983 1.00 89.88 347 MET A N 1
ATOM 2775 C CA . MET A 1 347 ? -38.501 -11.417 43.991 1.00 89.88 347 MET A CA 1
ATOM 2776 C C . MET A 1 347 ? -37.388 -10.568 43.374 1.00 89.88 347 MET A C 1
ATOM 2778 O O . MET A 1 347 ? -36.447 -11.098 42.791 1.00 89.88 347 MET A O 1
ATOM 2782 N N . VAL A 1 348 ? -37.460 -9.250 43.561 1.00 91.06 348 VAL A N 1
ATOM 2783 C CA . VAL A 1 348 ? -36.455 -8.291 43.073 1.00 91.06 348 VAL A CA 1
ATOM 2784 C C . VAL A 1 348 ? -35.962 -7.439 44.240 1.00 91.06 348 VAL A C 1
ATOM 2786 O O . VAL A 1 348 ? -36.773 -6.839 44.952 1.00 91.06 348 VAL A O 1
ATOM 2789 N N . LEU A 1 349 ? -34.642 -7.350 44.448 1.00 91.81 349 LEU A N 1
ATOM 2790 C CA . LEU A 1 349 ? -34.098 -6.410 45.431 1.00 91.81 349 LEU A CA 1
ATOM 2791 C C . LEU A 1 349 ? -34.279 -4.985 44.893 1.00 91.81 349 LEU A C 1
ATOM 2793 O O . LEU A 1 349 ? -33.704 -4.599 43.879 1.00 91.81 349 LEU A O 1
ATOM 2797 N N . THR A 1 350 ? -35.119 -4.216 45.570 1.00 91.75 350 THR A N 1
ATOM 2798 C CA . THR A 1 350 ? -35.668 -2.954 45.080 1.00 91.75 350 THR A CA 1
ATOM 2799 C C . THR A 1 350 ? -35.205 -1.807 45.965 1.00 91.75 350 THR A C 1
ATOM 2801 O O . THR A 1 350 ? -35.146 -1.927 47.190 1.00 91.75 350 THR A O 1
ATOM 2804 N N . ARG A 1 351 ? -34.887 -0.669 45.343 1.00 91.31 351 ARG A N 1
ATOM 2805 C CA . ARG A 1 351 ? -34.517 0.570 46.038 1.00 91.31 351 ARG A CA 1
ATOM 2806 C C . ARG A 1 351 ? -35.594 1.639 45.846 1.00 91.31 351 ARG A C 1
ATOM 2808 O O . ARG A 1 351 ? -36.185 1.677 44.765 1.00 91.31 351 ARG A O 1
ATOM 2815 N N . PRO A 1 352 ? -35.796 2.546 46.820 1.00 90.06 352 PRO A N 1
ATOM 2816 C CA . PRO A 1 352 ? -36.686 3.694 46.674 1.00 90.06 352 PRO A CA 1
ATOM 2817 C C . PRO A 1 352 ? -36.419 4.524 45.412 1.00 90.06 352 PRO A C 1
ATOM 2819 O O . PRO A 1 352 ? -35.306 4.534 44.854 1.00 90.06 352 PRO A O 1
ATOM 2822 N N . ALA A 1 353 ? -37.454 5.252 44.983 1.00 86.56 353 ALA A N 1
ATOM 2823 C CA . ALA A 1 353 ? -37.374 6.209 43.887 1.00 86.56 353 ALA A CA 1
ATOM 2824 C C . ALA A 1 353 ? -36.288 7.265 44.159 1.00 86.56 353 ALA A C 1
ATOM 2826 O O . ALA A 1 353 ? -35.983 7.582 45.308 1.00 86.56 353 ALA A O 1
ATOM 2827 N N . SER A 1 354 ? -35.695 7.829 43.104 1.00 81.88 354 SER A N 1
ATOM 2828 C CA . SER A 1 354 ? -34.512 8.702 43.205 1.00 81.88 354 SER A CA 1
ATOM 2829 C C . SER A 1 354 ? -34.684 9.921 44.121 1.00 81.88 354 SER A C 1
ATOM 2831 O O . SER A 1 354 ? -33.702 10.366 44.706 1.00 81.88 354 SER A O 1
ATOM 2833 N N . LEU A 1 355 ? -35.911 10.429 44.280 1.00 83.56 355 LEU A N 1
ATOM 2834 C CA . LEU A 1 355 ? -36.239 11.550 45.171 1.00 83.56 355 LEU A CA 1
ATOM 2835 C C . LEU A 1 355 ? -36.213 11.177 46.664 1.00 83.56 355 LEU A C 1
ATOM 2837 O O . LEU A 1 355 ? -35.891 12.018 47.496 1.00 83.56 355 LEU A O 1
ATOM 2841 N N . GLU A 1 356 ? -36.547 9.932 47.003 1.00 87.44 356 GLU A N 1
ATOM 2842 C CA . GLU A 1 356 ? -36.684 9.453 48.389 1.00 87.44 356 GLU A CA 1
ATOM 2843 C C . GLU A 1 356 ? -35.450 8.668 48.850 1.00 87.44 356 GLU A C 1
ATOM 2845 O O . GLU A 1 356 ? -35.135 8.621 50.037 1.00 87.44 356 GLU A O 1
ATOM 2850 N N . ARG A 1 357 ? -34.717 8.084 47.895 1.00 88.88 357 ARG A N 1
ATOM 2851 C CA . ARG A 1 357 ? -33.527 7.247 48.097 1.00 88.88 357 ARG A CA 1
ATOM 2852 C C . ARG A 1 357 ? -32.523 7.831 49.090 1.00 88.88 357 ARG A C 1
ATOM 2854 O O . ARG A 1 357 ? -32.103 7.119 49.992 1.00 88.88 357 ARG A O 1
ATOM 2861 N N . ALA A 1 358 ? -32.202 9.119 48.970 1.00 87.50 358 ALA A N 1
ATOM 2862 C CA . ALA A 1 358 ? -31.254 9.786 49.861 1.00 87.50 358 ALA A CA 1
ATOM 2863 C C . ALA A 1 358 ? -31.721 9.820 51.331 1.00 87.50 358 ALA A C 1
ATOM 2865 O O . ALA A 1 358 ? -30.901 9.671 52.231 1.00 87.50 358 ALA A O 1
ATOM 2866 N N . ALA A 1 359 ? -33.027 9.967 51.581 1.00 90.56 359 ALA A N 1
ATOM 2867 C CA . ALA A 1 359 ? -33.578 9.969 52.936 1.00 90.56 359 ALA A CA 1
ATOM 2868 C C . ALA A 1 359 ? -33.579 8.564 53.561 1.00 90.56 359 ALA A C 1
ATOM 2870 O O . ALA A 1 359 ? -33.367 8.430 54.761 1.00 90.56 359 ALA A O 1
ATOM 2871 N N . TYR A 1 360 ? -33.776 7.517 52.752 1.00 92.00 360 TYR A N 1
ATOM 2872 C CA . TYR A 1 360 ? -33.674 6.129 53.207 1.00 92.00 360 TYR A CA 1
ATOM 2873 C C . TYR A 1 360 ? -32.219 5.676 53.415 1.00 92.00 360 TYR A C 1
ATOM 2875 O O . TYR A 1 360 ? -31.937 4.987 54.392 1.00 92.00 360 TYR A O 1
ATOM 2883 N N . ASP A 1 361 ? -31.282 6.092 52.558 1.00 91.25 361 ASP A N 1
ATOM 2884 C CA . ASP A 1 361 ? -29.854 5.771 52.707 1.00 91.25 361 ASP A CA 1
ATOM 2885 C C . ASP A 1 361 ? -29.247 6.409 53.972 1.00 91.25 361 ASP A C 1
ATOM 2887 O O . ASP A 1 361 ? -28.469 5.762 54.674 1.00 91.25 361 ASP A O 1
ATOM 2891 N N . GLN A 1 362 ? -29.679 7.621 54.343 1.00 90.38 362 GLN A N 1
ATOM 2892 C CA . GLN A 1 362 ? -29.303 8.280 55.608 1.00 90.38 362 GLN A CA 1
ATOM 2893 C C . GLN A 1 362 ? -29.715 7.497 56.869 1.00 90.38 362 GLN A C 1
ATOM 2895 O O . GLN A 1 362 ? -29.149 7.716 57.939 1.00 90.38 362 GLN A O 1
ATOM 2900 N N . LEU A 1 363 ? -30.670 6.564 56.773 1.00 91.25 363 LEU A N 1
ATOM 2901 C CA . LEU A 1 363 ? -31.025 5.667 57.882 1.00 91.25 363 LEU A CA 1
ATOM 2902 C C . LEU A 1 363 ? -30.029 4.502 58.038 1.00 91.25 363 LEU A C 1
ATOM 2904 O O . LEU A 1 363 ? -29.972 3.888 59.103 1.00 91.25 363 LEU A O 1
ATOM 2908 N N . CYS A 1 364 ? -29.251 4.210 56.993 1.00 91.50 364 CYS A N 1
ATOM 2909 C CA . CYS A 1 364 ? -28.235 3.159 56.958 1.00 91.50 364 CYS A CA 1
ATOM 2910 C C . CYS A 1 364 ? -26.816 3.690 57.223 1.00 91.50 364 CYS A C 1
ATOM 2912 O O . CYS A 1 364 ? -25.999 2.971 57.796 1.00 91.50 364 CYS A O 1
ATOM 2914 N N . GLU A 1 365 ? -26.544 4.960 56.904 1.00 89.81 365 GLU A N 1
ATOM 2915 C CA . GLU A 1 365 ? -25.269 5.652 57.161 1.00 89.81 365 GLU A CA 1
ATOM 2916 C C . GLU A 1 365 ? -24.684 5.433 58.586 1.00 89.81 365 GLU A C 1
ATOM 2918 O O . GLU A 1 365 ? -23.478 5.188 58.686 1.00 89.81 365 GLU A O 1
ATOM 2923 N N . PRO A 1 366 ? -25.471 5.396 59.690 1.00 89.00 366 PRO A N 1
ATOM 2924 C CA . PRO A 1 366 ? -24.950 5.103 61.035 1.00 89.00 366 PRO A CA 1
ATOM 2925 C C . PRO A 1 366 ? -24.429 3.669 61.244 1.00 89.00 366 PRO A C 1
ATOM 2927 O O . PRO A 1 366 ? -23.805 3.390 62.267 1.00 89.00 366 PRO A O 1
ATOM 2930 N N . ILE A 1 367 ? -24.722 2.751 60.319 1.00 87.75 367 ILE A N 1
ATOM 2931 C CA . ILE A 1 367 ? -24.395 1.317 60.384 1.00 87.75 367 ILE A CA 1
ATOM 2932 C C . ILE A 1 367 ? -23.124 1.011 59.573 1.00 87.75 367 ILE A C 1
ATOM 2934 O O . ILE A 1 367 ? -22.380 0.086 59.897 1.00 87.75 367 ILE A O 1
ATOM 2938 N N . GLY A 1 368 ? -22.837 1.815 58.546 1.00 85.50 368 GLY A N 1
ATOM 2939 C CA . GLY A 1 368 ? -21.579 1.781 57.804 1.00 85.50 368 GLY A CA 1
ATOM 2940 C C . GLY A 1 368 ? -21.587 2.717 56.594 1.00 85.50 368 GLY A C 1
ATOM 2941 O O . GLY A 1 368 ? -22.614 2.870 55.935 1.00 85.50 368 GLY A O 1
ATOM 2942 N N . SER A 1 369 ? -20.423 3.289 56.268 1.00 81.44 369 SER A N 1
ATOM 2943 C CA . SER A 1 369 ? -20.233 4.215 55.133 1.00 81.44 369 SER A CA 1
ATOM 2944 C C . SER A 1 369 ? -20.632 3.624 53.781 1.00 81.44 369 SER A C 1
ATOM 2946 O O . SER A 1 369 ? -21.085 4.338 52.893 1.00 81.44 369 SER A O 1
ATOM 2948 N N . ASP A 1 370 ? -20.472 2.310 53.642 1.00 88.62 370 ASP A N 1
ATOM 2949 C CA . ASP A 1 370 ? -20.628 1.580 52.387 1.00 88.62 370 ASP A CA 1
ATOM 2950 C C . ASP A 1 370 ? -21.961 0.810 52.383 1.00 88.62 370 ASP A C 1
ATOM 2952 O O . ASP A 1 370 ? -22.020 -0.356 51.978 1.00 88.62 370 ASP A O 1
ATOM 2956 N N . THR A 1 371 ? -23.020 1.421 52.927 1.00 92.19 371 THR A N 1
ATOM 2957 C CA . THR A 1 371 ? -24.358 0.820 53.040 1.00 92.19 371 THR A CA 1
ATOM 2958 C C . THR A 1 371 ? -25.424 1.649 52.330 1.00 92.19 371 THR A C 1
ATOM 2960 O O . THR A 1 371 ? -25.317 2.867 52.217 1.00 92.19 371 THR A O 1
ATOM 2963 N N . PHE A 1 372 ? -26.462 0.979 51.830 1.00 92.88 372 PHE A N 1
ATOM 2964 C CA . PHE A 1 372 ? -27.602 1.615 51.174 1.00 92.88 372 PHE A CA 1
ATOM 2965 C C . PHE A 1 372 ? -28.912 0.901 51.511 1.00 92.88 372 PHE A C 1
ATOM 2967 O O . PHE A 1 372 ? -28.918 -0.297 51.797 1.00 92.88 372 PHE A O 1
ATOM 2974 N N . TYR A 1 373 ? -30.036 1.613 51.441 1.00 93.94 373 TYR A N 1
ATOM 2975 C CA . TYR A 1 373 ? -31.348 1.024 51.699 1.00 93.94 373 TYR A CA 1
ATOM 2976 C C . TYR A 1 373 ? -31.854 0.243 50.478 1.00 93.94 373 TYR A C 1
ATOM 2978 O O . TYR A 1 373 ? -31.951 0.793 49.369 1.00 93.94 373 TYR A O 1
ATOM 2986 N N . ALA A 1 374 ? -32.205 -1.029 50.687 1.00 93.62 374 ALA A N 1
ATOM 2987 C CA . ALA A 1 374 ? -32.841 -1.896 49.700 1.00 93.62 374 ALA A CA 1
ATOM 2988 C C . ALA A 1 374 ? -33.629 -3.038 50.366 1.00 93.62 374 ALA A C 1
ATOM 2990 O O . ALA A 1 374 ? -33.188 -3.621 51.353 1.00 93.62 374 ALA A O 1
ATOM 2991 N N . VAL A 1 375 ? -34.780 -3.392 49.793 1.00 93.88 375 VAL A N 1
ATOM 2992 C CA . VAL A 1 375 ? -35.669 -4.454 50.300 1.00 93.88 375 VAL A CA 1
ATOM 2993 C C . VAL A 1 375 ? -36.120 -5.362 49.161 1.00 93.88 375 VAL A C 1
ATOM 2995 O O . VAL A 1 375 ? -36.254 -4.908 48.024 1.00 93.88 375 VAL A O 1
ATOM 2998 N N . TYR A 1 376 ? -36.362 -6.645 49.429 1.00 92.25 376 TYR A N 1
ATOM 2999 C CA . TYR A 1 376 ? -36.964 -7.523 48.427 1.00 92.25 376 TYR A CA 1
ATOM 3000 C C . TYR A 1 376 ? -38.444 -7.184 48.254 1.00 92.25 376 TYR A C 1
ATOM 3002 O O . TYR A 1 376 ? -39.177 -7.039 49.231 1.00 92.25 376 TYR A O 1
ATOM 3010 N N . THR A 1 377 ? -38.883 -7.077 47.002 1.00 92.81 377 THR A N 1
ATOM 3011 C CA . THR A 1 377 ? -40.288 -6.859 46.642 1.00 92.81 377 THR A CA 1
ATOM 3012 C C . THR A 1 377 ? -40.754 -7.870 45.606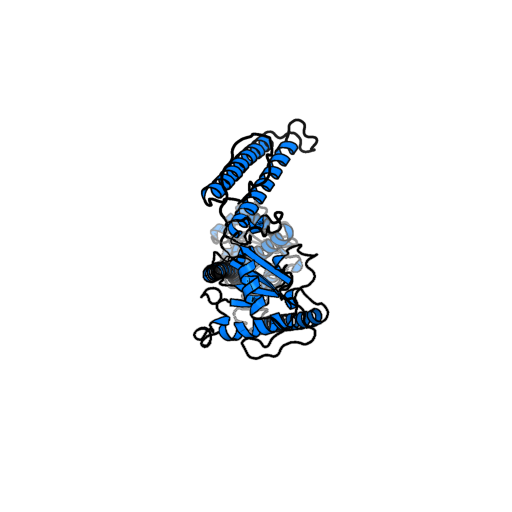 1.00 92.81 377 THR A C 1
ATOM 3014 O O . THR A 1 377 ? -39.940 -8.500 44.924 1.00 92.81 377 THR A O 1
ATOM 3017 N N . ILE A 1 378 ? -42.070 -8.000 45.457 1.00 89.94 378 ILE A N 1
ATOM 3018 C CA . ILE A 1 378 ? -42.688 -8.734 44.354 1.00 89.94 378 ILE A CA 1
ATOM 3019 C C . ILE A 1 378 ? -42.723 -7.822 43.119 1.00 89.94 378 ILE A C 1
ATOM 3021 O O . ILE A 1 378 ? -43.360 -6.771 43.119 1.00 89.94 378 ILE A O 1
ATOM 3025 N N . GLY A 1 379 ? -42.026 -8.217 42.052 1.00 86.94 379 GLY A N 1
ATOM 3026 C CA . GLY A 1 379 ? -42.061 -7.548 40.746 1.00 86.94 379 GLY A CA 1
ATOM 3027 C C . GLY A 1 379 ? -41.473 -6.130 40.690 1.00 86.94 379 GLY A C 1
ATOM 3028 O O . GLY A 1 379 ? -41.664 -5.453 39.682 1.00 86.94 379 GLY A O 1
ATOM 3029 N N . GLY A 1 380 ? -40.776 -5.670 41.735 1.00 86.44 380 GLY A N 1
ATOM 3030 C CA . GLY A 1 380 ? -40.258 -4.300 41.836 1.00 86.44 380 GLY A CA 1
ATOM 3031 C C . GLY A 1 380 ? -41.219 -3.297 42.493 1.00 86.44 380 GLY A C 1
ATOM 3032 O O . GLY A 1 380 ? -40.914 -2.104 42.523 1.00 86.44 380 GLY A O 1
ATOM 3033 N N . ASP A 1 381 ? -42.371 -3.740 43.008 1.00 88.56 381 ASP A N 1
ATOM 3034 C CA . ASP A 1 381 ? -43.357 -2.875 43.661 1.00 88.56 381 ASP A CA 1
ATOM 3035 C C . ASP A 1 381 ? -43.059 -2.701 45.161 1.00 88.56 381 ASP A C 1
ATOM 3037 O O . ASP A 1 381 ? -43.243 -3.616 45.963 1.00 88.56 381 ASP A O 1
ATOM 3041 N N . LEU A 1 382 ? -42.661 -1.492 45.567 1.00 87.81 382 LEU A N 1
ATOM 3042 C CA . LEU A 1 382 ? -42.386 -1.132 46.968 1.00 87.81 382 LEU A CA 1
ATOM 3043 C C . LEU A 1 382 ? -43.614 -1.235 47.896 1.00 87.81 382 LEU A C 1
ATOM 3045 O O . LEU A 1 382 ? -43.448 -1.194 49.112 1.00 87.81 382 LEU A O 1
ATOM 3049 N N . ASN A 1 383 ? -44.826 -1.415 47.361 1.00 90.06 383 ASN A N 1
ATOM 3050 C CA . ASN A 1 383 ? -46.021 -1.737 48.150 1.00 90.06 383 ASN A CA 1
ATOM 3051 C C . ASN A 1 383 ? -46.124 -3.239 48.501 1.00 90.06 383 ASN A C 1
ATOM 3053 O O . ASN A 1 383 ? -46.949 -3.619 49.330 1.00 90.06 383 ASN A O 1
ATOM 3057 N N . GLN A 1 384 ? -45.305 -4.099 47.884 1.00 90.81 384 GLN A N 1
ATOM 3058 C CA . GLN A 1 384 ? -45.331 -5.563 48.012 1.00 90.81 384 GLN A CA 1
ATOM 3059 C C . GLN A 1 384 ? -43.981 -6.091 48.520 1.00 90.81 384 GLN A C 1
ATOM 3061 O O . GLN A 1 384 ? -43.295 -6.870 47.855 1.00 90.81 384 GLN A O 1
ATOM 3066 N N . ILE A 1 385 ? -43.589 -5.629 49.708 1.00 90.88 385 ILE A N 1
ATOM 3067 C CA . ILE A 1 385 ? -42.341 -6.004 50.388 1.00 90.88 385 ILE A CA 1
ATOM 3068 C C . ILE A 1 385 ? -42.413 -7.461 50.878 1.00 90.88 385 ILE A C 1
ATOM 3070 O O . ILE A 1 385 ? -43.428 -7.896 51.425 1.00 90.88 385 ILE A O 1
ATOM 3074 N N . VAL A 1 386 ? -41.329 -8.220 50.697 1.00 87.75 386 VAL A N 1
ATOM 3075 C CA . VAL A 1 386 ? -41.223 -9.627 51.109 1.00 87.75 386 VAL A CA 1
ATOM 3076 C C . VAL A 1 386 ? -40.546 -9.723 52.479 1.00 87.75 386 VAL A C 1
ATOM 3078 O O . VAL A 1 386 ? -39.328 -9.603 52.587 1.00 87.75 386 VAL A O 1
ATOM 3081 N N . GLY A 1 387 ? -41.349 -9.957 53.519 1.00 86.50 387 GLY A N 1
ATOM 3082 C CA . GLY A 1 387 ? -40.898 -10.058 54.913 1.00 86.50 387 GLY A CA 1
ATOM 3083 C C . GLY A 1 387 ? -40.942 -8.730 55.683 1.00 86.50 387 GLY A C 1
ATOM 3084 O O . GLY A 1 387 ? -41.171 -7.664 55.114 1.00 86.50 387 GLY A O 1
ATOM 3085 N N . GLU A 1 388 ? -40.742 -8.793 57.002 1.00 89.62 388 GLU A N 1
ATOM 3086 C CA . GLU A 1 388 ? -40.638 -7.597 57.848 1.00 89.62 388 GLU A CA 1
ATOM 3087 C C . GLU A 1 388 ? -39.199 -7.068 57.867 1.00 89.62 388 GLU A C 1
ATOM 3089 O O . GLU A 1 388 ? -38.253 -7.813 58.128 1.00 89.62 388 GLU A O 1
ATOM 3094 N N . TYR A 1 389 ? -39.038 -5.762 57.651 1.00 90.94 389 TYR A N 1
ATOM 3095 C CA . TYR A 1 389 ? -37.746 -5.080 57.686 1.00 90.94 389 TYR A CA 1
ATOM 3096 C C . TYR A 1 389 ? -37.681 -4.076 58.839 1.00 90.94 389 TYR A C 1
ATOM 3098 O O . TYR A 1 389 ? -38.618 -3.312 59.065 1.00 90.94 389 TYR A O 1
ATOM 3106 N N . ASP A 1 390 ? -36.558 -4.057 59.555 1.00 91.81 390 ASP A N 1
ATOM 3107 C CA . ASP A 1 390 ? -36.324 -3.171 60.697 1.00 91.81 390 ASP A CA 1
ATOM 3108 C C . ASP A 1 390 ? -34.847 -2.761 60.751 1.00 91.81 390 ASP A C 1
ATOM 3110 O O . ASP A 1 390 ? -33.947 -3.598 60.686 1.00 91.81 390 ASP A O 1
ATOM 3114 N N . ILE A 1 391 ? -34.578 -1.465 60.894 1.00 88.81 391 ILE A N 1
ATOM 3115 C CA . ILE A 1 391 ? -33.214 -0.926 60.977 1.00 88.81 391 ILE A CA 1
ATOM 3116 C C . ILE A 1 391 ? -32.519 -1.420 62.262 1.00 88.81 391 ILE A C 1
ATOM 3118 O O . ILE A 1 391 ? -31.317 -1.677 62.257 1.00 88.81 391 ILE A O 1
ATOM 3122 N N . ALA A 1 392 ? -33.268 -1.673 63.343 1.00 88.00 392 ALA A N 1
ATOM 3123 C CA . ALA A 1 392 ? -32.729 -2.268 64.568 1.00 88.00 392 ALA A CA 1
ATOM 3124 C C . ALA A 1 392 ? -32.311 -3.747 64.399 1.00 88.00 392 ALA A C 1
ATOM 3126 O O . ALA A 1 392 ? -31.497 -4.250 65.183 1.00 88.00 392 ALA A O 1
ATOM 3127 N N . ALA A 1 393 ? -32.807 -4.444 63.365 1.00 87.06 393 ALA A N 1
ATOM 3128 C CA . ALA A 1 393 ? -32.365 -5.802 63.042 1.00 87.06 393 ALA A CA 1
ATOM 3129 C C . ALA A 1 393 ? -30.908 -5.819 62.548 1.00 87.06 393 ALA A C 1
ATOM 3131 O O . ALA A 1 393 ? -30.166 -6.746 62.862 1.00 87.06 393 ALA A O 1
ATOM 3132 N N . CYS A 1 394 ? -30.451 -4.765 61.865 1.00 87.69 394 CYS A N 1
ATOM 3133 C CA . CYS A 1 394 ? -29.069 -4.650 61.388 1.00 87.69 394 CYS A CA 1
ATOM 3134 C C . CYS A 1 394 ? -28.035 -4.733 62.524 1.00 87.69 394 CYS A C 1
ATOM 3136 O O . CYS A 1 394 ? -26.998 -5.370 62.370 1.00 87.69 394 CYS A O 1
ATOM 3138 N N . SER A 1 395 ? -28.333 -4.150 63.689 1.00 84.38 395 SER A N 1
ATOM 3139 C CA . SER A 1 395 ? -27.433 -4.157 64.855 1.00 84.38 395 SER A CA 1
ATOM 3140 C C . SER A 1 395 ? -27.539 -5.415 65.727 1.00 84.38 395 SER A C 1
ATOM 3142 O O . SER A 1 395 ? -26.779 -5.550 66.683 1.00 84.38 395 SER A O 1
ATOM 3144 N N . THR A 1 396 ? -28.496 -6.311 65.454 1.00 82.12 396 THR A N 1
ATOM 3145 C CA . THR A 1 396 ? -28.803 -7.481 66.306 1.00 82.12 396 THR A CA 1
ATOM 3146 C C . THR A 1 396 ? -28.706 -8.824 65.577 1.00 82.12 396 THR A C 1
ATOM 3148 O O . THR A 1 396 ? -28.324 -9.816 66.190 1.00 82.12 396 THR A O 1
ATOM 3151 N N . VAL A 1 397 ? -28.995 -8.851 64.274 1.00 79.75 397 VAL A N 1
ATOM 3152 C CA . VAL A 1 397 ? -28.848 -10.001 63.359 1.00 79.75 397 VAL A CA 1
ATOM 3153 C C . VAL A 1 397 ? -27.641 -9.812 62.420 1.00 79.75 397 VAL A C 1
ATOM 3155 O O . VAL A 1 397 ? -27.036 -10.782 61.963 1.00 79.75 397 VAL A O 1
ATOM 3158 N N . GLY A 1 398 ? -27.237 -8.562 62.169 1.00 86.62 398 GLY A N 1
ATOM 3159 C CA . GLY A 1 398 ? -26.192 -8.211 61.206 1.00 86.62 398 GLY A CA 1
ATOM 3160 C C . GLY A 1 398 ? -26.738 -8.015 59.789 1.00 86.62 398 GLY A C 1
ATOM 3161 O O . GLY A 1 398 ? -27.929 -7.780 59.585 1.00 86.62 398 GLY A O 1
ATOM 3162 N N . PHE A 1 399 ? -25.848 -8.117 58.801 1.00 89.50 399 PHE A N 1
ATOM 3163 C CA . PHE A 1 399 ? -26.176 -7.957 57.380 1.00 89.50 399 PHE A CA 1
ATOM 3164 C C . PHE A 1 399 ? -26.665 -9.251 56.707 1.00 89.50 399 PHE A C 1
ATOM 3166 O O . PHE A 1 399 ? -27.257 -9.190 55.632 1.00 89.50 399 PHE A O 1
ATOM 3173 N N . CYS A 1 400 ? -26.422 -10.417 57.311 1.00 90.00 400 CYS A N 1
ATOM 3174 C CA . CYS A 1 400 ? -26.880 -11.700 56.778 1.00 90.00 400 CYS A CA 1
ATOM 3175 C C . CYS A 1 400 ? -28.337 -11.994 57.184 1.00 90.00 400 CYS A C 1
ATOM 3177 O O . CYS A 1 400 ? -28.635 -11.981 58.381 1.00 90.00 400 CYS A O 1
ATOM 3179 N N . PRO A 1 401 ? -29.243 -12.323 56.243 1.00 86.25 401 PRO A N 1
ATOM 3180 C CA . PRO A 1 401 ? -30.546 -12.895 56.580 1.00 86.25 401 PRO A CA 1
ATOM 3181 C C . PRO A 1 401 ? -30.382 -14.318 57.148 1.00 86.25 401 PRO A C 1
ATOM 3183 O O . PRO A 1 401 ? -29.467 -15.045 56.762 1.00 86.25 401 PRO A O 1
ATOM 3186 N N . ALA A 1 402 ? -31.279 -14.728 58.051 1.00 81.81 402 ALA A N 1
ATOM 3187 C CA . ALA A 1 402 ? -31.242 -16.036 58.712 1.00 81.81 402 ALA A CA 1
ATOM 3188 C C . ALA A 1 402 ? -32.652 -16.626 58.893 1.00 81.81 402 ALA A C 1
ATOM 3190 O O . ALA A 1 402 ? -33.604 -15.898 59.174 1.00 81.81 402 ALA A O 1
ATOM 3191 N N . GLU A 1 403 ? -32.794 -17.953 58.801 1.00 74.56 403 GLU A N 1
ATOM 3192 C CA . GLU A 1 403 ? -34.098 -18.649 58.849 1.00 74.56 403 GLU A CA 1
ATOM 3193 C C . GLU A 1 403 ? -34.860 -18.499 60.182 1.00 74.56 403 GLU A C 1
ATOM 3195 O O . GLU A 1 403 ? -36.091 -18.618 60.236 1.00 74.56 403 GLU A O 1
ATOM 3200 N N . SER A 1 404 ? -34.146 -18.216 61.270 1.00 75.56 404 SER A N 1
ATOM 3201 C CA . SER A 1 404 ? -34.724 -17.965 62.593 1.00 75.56 404 SER A CA 1
ATOM 3202 C C . SER A 1 404 ? -35.178 -16.515 62.802 1.00 75.56 404 SER A C 1
ATOM 3204 O O . SER A 1 404 ? -35.944 -16.259 63.732 1.00 75.56 404 SER A O 1
ATOM 3206 N N . ALA A 1 405 ? -34.754 -15.573 61.953 1.00 82.06 405 ALA A N 1
ATOM 3207 C CA . ALA A 1 405 ? -35.102 -14.164 62.088 1.00 82.06 405 ALA A CA 1
ATOM 3208 C C . ALA A 1 405 ? -36.569 -13.907 61.700 1.00 82.06 405 ALA A C 1
ATOM 3210 O O . ALA A 1 405 ? -37.060 -14.397 60.683 1.00 82.06 405 ALA A O 1
ATOM 3211 N N . SER A 1 406 ? -37.275 -13.116 62.513 1.00 83.50 406 SER A N 1
ATOM 3212 C CA . SER A 1 406 ? -38.603 -12.575 62.182 1.00 83.50 406 SER A CA 1
ATOM 3213 C C . SER A 1 406 ? -38.544 -11.195 61.523 1.00 83.50 406 SER A C 1
ATOM 3215 O O . SER A 1 406 ? -39.545 -10.752 60.973 1.00 83.50 406 SER A O 1
ATOM 3217 N N . LYS A 1 407 ? -37.388 -10.524 61.589 1.00 89.19 407 LYS A N 1
ATOM 3218 C CA . LYS A 1 407 ? -37.126 -9.195 61.033 1.00 89.19 407 LYS A CA 1
ATOM 3219 C C . LYS A 1 407 ? -35.770 -9.178 60.344 1.00 89.19 407 LYS A C 1
ATOM 3221 O O . LYS A 1 407 ? -34.798 -9.693 60.896 1.00 89.19 407 LYS A O 1
ATOM 3226 N N . PHE A 1 408 ? -35.700 -8.545 59.180 1.00 91.38 408 PHE A N 1
ATOM 3227 C CA . PHE A 1 408 ? -34.487 -8.431 58.378 1.00 91.38 408 PHE A CA 1
ATOM 3228 C C . PHE A 1 408 ? -33.915 -7.010 58.388 1.00 91.38 408 PHE A C 1
ATOM 3230 O O . PHE A 1 408 ? -34.641 -6.025 58.524 1.00 91.38 408 PHE A O 1
ATOM 3237 N N . CYS A 1 409 ? -32.602 -6.901 58.195 1.00 92.19 409 CYS A N 1
ATOM 3238 C CA . CYS A 1 409 ? -31.932 -5.626 57.965 1.00 92.19 409 CYS A CA 1
ATOM 3239 C C . CYS A 1 409 ? -32.244 -5.099 56.543 1.00 92.19 409 CYS A C 1
ATOM 3241 O O . CYS A 1 409 ? -32.006 -5.833 55.581 1.00 92.19 409 CYS A O 1
ATOM 3243 N N . PRO A 1 410 ? -32.750 -3.857 56.373 1.00 93.31 410 PRO A N 1
ATOM 3244 C CA . PRO A 1 410 ? -32.950 -3.232 55.056 1.00 93.31 410 PRO A CA 1
ATOM 3245 C C . PRO A 1 410 ? -31.701 -2.510 54.518 1.00 93.31 410 PRO A C 1
ATOM 3247 O O . PRO A 1 410 ? -31.725 -1.961 53.418 1.00 93.31 410 PRO A O 1
ATOM 3250 N N . CYS A 1 411 ? -30.623 -2.455 55.301 1.00 93.81 411 CYS A N 1
ATOM 3251 C CA . CYS A 1 411 ? -29.381 -1.785 54.937 1.00 93.81 411 CYS A CA 1
ATOM 3252 C C . CYS A 1 411 ? -28.393 -2.796 54.355 1.00 93.81 411 CYS A C 1
ATOM 3254 O O . CYS A 1 411 ? -27.865 -3.645 55.069 1.00 93.81 411 CYS A O 1
ATOM 3256 N N . VAL A 1 412 ? -28.132 -2.706 53.055 1.00 93.69 412 VAL A N 1
ATOM 3257 C CA . VAL A 1 412 ? -27.241 -3.611 52.325 1.00 93.69 412 VAL A CA 1
ATOM 3258 C C . VAL A 1 412 ? -25.855 -2.986 52.226 1.00 93.69 412 VAL A C 1
ATOM 3260 O O . VAL A 1 412 ? -25.718 -1.857 51.764 1.00 93.69 412 VAL A O 1
ATOM 3263 N N . SER A 1 413 ? -24.820 -3.715 52.651 1.00 91.94 413 SER A N 1
ATOM 3264 C CA . SER A 1 413 ? -23.420 -3.289 52.520 1.00 91.94 413 SER A CA 1
ATOM 3265 C C . SER A 1 413 ? -22.804 -3.764 51.201 1.00 91.94 413 SER A C 1
ATOM 3267 O O . SER A 1 413 ? -23.102 -4.866 50.745 1.00 91.94 413 SER A O 1
ATOM 3269 N N . THR A 1 414 ? -21.895 -2.980 50.613 1.00 89.12 414 THR A N 1
ATOM 3270 C CA . THR A 1 414 ? -21.077 -3.395 49.454 1.00 89.12 414 THR A CA 1
ATOM 3271 C C . THR A 1 414 ? -19.679 -3.899 49.824 1.00 89.12 414 THR A C 1
ATOM 3273 O O . THR A 1 414 ? -19.041 -4.548 48.996 1.00 89.12 414 THR A O 1
ATOM 3276 N N . SER A 1 415 ? -19.202 -3.660 51.052 1.00 89.94 415 SER A N 1
ATOM 3277 C CA . SER A 1 415 ? -17.844 -4.023 51.499 1.00 89.94 415 SER A CA 1
ATOM 3278 C C . SER A 1 415 ? -17.791 -5.021 52.664 1.00 89.94 415 SER A C 1
ATOM 3280 O O . SER A 1 415 ? -16.734 -5.608 52.908 1.00 89.94 415 SER A O 1
ATOM 3282 N N . SER A 1 416 ? -18.913 -5.278 53.351 1.00 90.50 416 SER A N 1
ATOM 3283 C CA . SER A 1 416 ? -18.973 -6.198 54.498 1.00 90.50 416 SER A CA 1
ATOM 3284 C C . SER A 1 416 ? -18.463 -7.611 54.178 1.00 90.50 416 SER A C 1
ATOM 3286 O O . SER A 1 416 ? -18.857 -8.232 53.185 1.00 90.50 416 SER A O 1
ATOM 3288 N N . LYS A 1 417 ? -17.616 -8.128 55.077 1.00 89.06 417 LYS A N 1
ATOM 3289 C CA . LYS A 1 417 ? -17.051 -9.490 55.084 1.00 89.06 417 LYS A CA 1
ATOM 3290 C C . LYS A 1 417 ? -17.653 -10.392 56.168 1.00 89.06 417 LYS A C 1
ATOM 3292 O O . LYS A 1 417 ? -17.040 -11.371 56.580 1.00 89.06 417 LYS A O 1
ATOM 3297 N N . GLN A 1 418 ? -18.859 -10.068 56.641 1.00 90.19 418 GLN A N 1
ATOM 3298 C CA . GLN A 1 418 ? -19.668 -11.015 57.409 1.00 90.19 418 GLN A CA 1
ATOM 3299 C C . GLN A 1 418 ? -20.046 -12.187 56.492 1.00 90.19 418 GLN A C 1
ATOM 3301 O O . GLN A 1 418 ? -20.627 -11.956 55.434 1.00 90.19 418 GLN A O 1
ATOM 3306 N N . GLN A 1 419 ? -19.720 -13.422 56.876 1.00 90.38 419 GLN A N 1
ATOM 3307 C CA . GLN A 1 419 ? -20.098 -14.608 56.105 1.00 90.38 419 GLN A CA 1
ATOM 3308 C C . GLN A 1 419 ? -21.552 -15.003 56.380 1.00 90.38 419 GLN A C 1
ATOM 3310 O O . GLN A 1 419 ? -21.969 -15.119 57.533 1.00 90.38 419 GLN A O 1
ATOM 3315 N N . CYS A 1 420 ? -22.295 -15.228 55.303 1.00 90.19 420 CYS A N 1
ATOM 3316 C CA . CYS A 1 420 ? -23.664 -15.714 55.277 1.00 90.19 420 CYS A CA 1
ATOM 3317 C C . CYS A 1 420 ? -23.700 -17.137 54.700 1.00 90.19 420 CYS A C 1
ATOM 3319 O O . CYS A 1 420 ? -22.864 -17.502 53.867 1.00 90.19 420 CYS A O 1
ATOM 3321 N N . TYR A 1 421 ? -24.693 -17.922 55.113 1.00 89.06 421 TYR A N 1
ATOM 3322 C CA . TYR A 1 421 ? -24.860 -19.319 54.713 1.00 89.06 421 TYR A C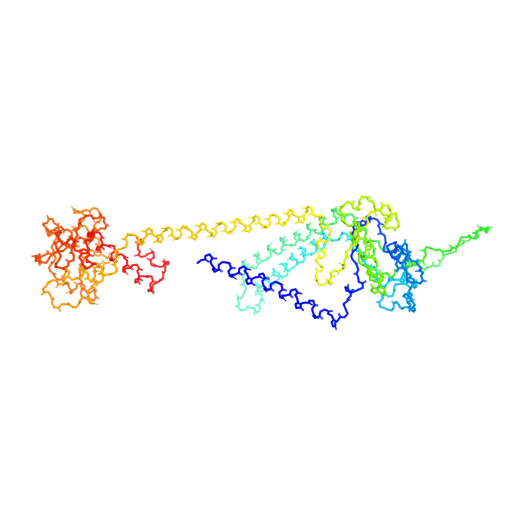A 1
ATOM 3323 C C . TYR A 1 421 ? -26.190 -19.501 53.962 1.00 89.06 421 TYR A C 1
ATOM 3325 O O . TYR A 1 421 ? -27.180 -18.873 54.344 1.00 89.06 421 TYR A O 1
ATOM 3333 N N . PRO A 1 422 ? -26.235 -20.318 52.892 1.00 87.62 422 PRO A N 1
ATOM 3334 C CA . PRO A 1 422 ? -27.481 -20.687 52.221 1.00 87.62 422 PRO A CA 1
ATOM 3335 C C . PRO A 1 422 ? -28.463 -21.429 53.139 1.00 87.62 422 PRO A C 1
ATOM 3337 O O . PRO A 1 422 ? -28.094 -21.932 54.200 1.00 87.62 422 PRO A O 1
ATOM 3340 N N . GLN A 1 423 ? -29.724 -21.515 52.707 1.00 84.81 423 GLN A N 1
ATOM 3341 C CA . GLN A 1 423 ? -30.788 -22.157 53.481 1.00 84.81 423 GLN A CA 1
ATOM 3342 C C . GLN A 1 423 ? -30.446 -23.620 53.832 1.00 84.81 423 GLN A C 1
ATOM 3344 O O . GLN A 1 423 ? -30.091 -24.403 52.951 1.00 84.81 423 GLN A O 1
ATOM 3349 N N . GLY A 1 424 ? -30.595 -23.992 55.107 1.00 80.56 424 GLY A N 1
ATOM 3350 C CA . GLY A 1 424 ? -30.324 -25.339 55.615 1.00 80.56 424 GLY A CA 1
ATOM 3351 C C . GLY A 1 424 ? -28.850 -25.689 55.866 1.00 80.56 424 GLY A C 1
ATOM 3352 O O . GLY A 1 424 ? -28.578 -26.850 56.158 1.00 80.56 424 GLY A O 1
ATOM 3353 N N . CYS A 1 425 ? -27.917 -24.734 55.771 1.00 83.81 425 CYS A N 1
ATOM 3354 C CA . CYS A 1 425 ? -26.474 -24.962 55.936 1.00 83.81 425 CYS A CA 1
ATOM 3355 C C . CYS A 1 425 ? -25.912 -24.267 57.195 1.00 83.81 425 CYS A C 1
ATOM 3357 O O . CYS A 1 425 ? -26.156 -23.078 57.405 1.00 83.81 425 CYS A O 1
ATOM 3359 N N . SER A 1 426 ? -25.118 -24.976 58.006 1.00 80.06 426 SER A N 1
ATOM 3360 C CA . SER A 1 426 ? -24.358 -24.423 59.142 1.00 80.06 426 SER A CA 1
ATOM 3361 C C . SER A 1 426 ? -22.917 -24.050 58.758 1.00 80.06 426 SER A C 1
ATOM 3363 O O . SER A 1 426 ? -22.389 -24.481 57.734 1.00 80.06 426 SER A O 1
ATOM 3365 N N . ALA A 1 427 ? -22.238 -23.315 59.643 1.00 75.94 427 ALA A N 1
ATOM 3366 C CA . ALA A 1 427 ? -20.787 -23.112 59.594 1.00 75.94 427 ALA A CA 1
ATOM 3367 C C . ALA A 1 427 ? -19.981 -24.412 59.813 1.00 75.94 427 ALA A C 1
ATOM 3369 O O . ALA A 1 427 ? -18.802 -24.464 59.470 1.00 75.94 427 ALA A O 1
ATOM 3370 N N . ASP A 1 428 ? -20.615 -25.452 60.364 1.00 71.75 428 ASP A N 1
ATOM 3371 C CA . ASP A 1 428 ? -20.014 -26.770 60.609 1.00 71.75 428 ASP A CA 1
ATOM 3372 C C . ASP A 1 428 ? -20.158 -27.748 59.417 1.00 71.75 428 ASP A C 1
ATOM 3374 O O . ASP A 1 428 ? -19.533 -28.810 59.413 1.00 71.75 428 ASP A O 1
ATOM 3378 N N . ASP A 1 429 ? -20.966 -27.418 58.398 1.00 66.94 429 ASP A N 1
ATOM 3379 C CA . ASP A 1 429 ? -21.291 -28.307 57.268 1.00 66.94 429 ASP A CA 1
ATOM 3380 C C . ASP A 1 429 ? -20.225 -28.278 56.150 1.00 66.94 429 ASP A C 1
ATOM 3382 O O . ASP A 1 429 ? -20.525 -27.996 54.985 1.00 66.94 429 ASP A O 1
ATOM 3386 N N . ASP A 1 430 ? -18.973 -28.624 56.479 1.00 58.41 430 ASP A N 1
ATOM 3387 C CA . ASP A 1 430 ? -17.828 -28.706 55.542 1.00 58.41 430 ASP A CA 1
ATOM 3388 C C . ASP A 1 430 ? -17.912 -29.926 54.588 1.00 58.41 430 ASP A C 1
ATOM 3390 O O . ASP A 1 430 ? -17.018 -30.762 54.459 1.00 58.41 430 ASP A O 1
ATOM 3394 N N . THR A 1 431 ? -19.061 -30.070 53.929 1.00 57.88 431 THR A N 1
ATOM 3395 C CA . THR A 1 431 ? -19.441 -31.203 53.070 1.00 57.88 431 THR A CA 1
ATOM 3396 C C . THR A 1 431 ? -18.998 -31.031 51.612 1.00 57.88 431 THR A C 1
ATOM 3398 O O . THR A 1 431 ? -19.201 -31.928 50.793 1.00 57.88 431 THR A O 1
ATOM 3401 N N . GLY A 1 432 ? -18.425 -29.874 51.255 1.00 59.41 432 GLY A N 1
ATOM 3402 C CA . GLY A 1 432 ? -17.968 -29.548 49.897 1.00 59.41 432 GLY A CA 1
ATOM 3403 C C . GLY A 1 432 ? -19.075 -29.419 48.836 1.00 59.41 432 GLY A C 1
ATOM 3404 O O . GLY A 1 432 ? -18.777 -29.216 47.657 1.00 59.41 432 GLY A O 1
ATOM 3405 N N . LEU A 1 433 ? -20.350 -29.531 49.221 1.00 64.44 433 LEU A N 1
ATOM 3406 C CA . LEU A 1 433 ? -21.497 -29.377 48.328 1.00 64.44 433 LEU A CA 1
ATOM 3407 C C . LEU A 1 433 ? -21.683 -27.906 47.934 1.00 64.44 433 LEU A C 1
ATOM 3409 O O . LEU A 1 433 ? -21.838 -27.036 48.787 1.00 64.44 433 LEU A O 1
ATOM 3413 N N . VAL A 1 434 ? -21.750 -27.643 46.623 1.00 65.31 434 VAL A N 1
ATOM 3414 C CA . VAL A 1 434 ? -21.890 -26.291 46.038 1.00 65.31 434 VAL A CA 1
ATOM 3415 C C . VAL A 1 434 ? -23.073 -25.507 46.631 1.00 65.31 434 VAL A C 1
ATOM 3417 O O . VAL A 1 434 ? -22.988 -24.291 46.775 1.00 65.31 434 VAL A O 1
ATOM 3420 N N . ALA A 1 435 ? -24.142 -26.203 47.029 1.00 69.81 435 ALA A N 1
ATOM 3421 C CA . ALA A 1 435 ? -25.334 -25.615 47.640 1.00 69.81 435 ALA A CA 1
ATOM 3422 C C . ALA A 1 435 ? -25.094 -24.957 49.015 1.00 69.81 435 ALA A C 1
ATOM 3424 O O . ALA A 1 435 ? -25.847 -24.057 49.365 1.00 69.81 435 ALA A O 1
ATOM 3425 N N . CYS A 1 436 ? -24.057 -25.357 49.766 1.00 79.12 436 CYS A N 1
ATOM 3426 C CA . CYS A 1 436 ? -23.728 -24.808 51.092 1.00 79.12 436 CYS A CA 1
ATOM 3427 C C . CYS A 1 436 ? -22.481 -23.906 51.099 1.00 79.12 436 CYS A C 1
ATOM 3429 O O . CYS A 1 436 ? -21.912 -23.627 52.153 1.00 79.12 436 CYS A O 1
ATOM 3431 N N . ARG A 1 437 ? -22.039 -23.416 49.933 1.00 84.12 437 ARG A N 1
ATOM 3432 C CA . ARG A 1 437 ? -20.911 -22.480 49.850 1.00 84.12 437 ARG A CA 1
ATOM 3433 C C . ARG A 1 437 ? -21.265 -21.152 50.539 1.00 84.12 437 ARG A C 1
ATOM 3435 O O . ARG A 1 437 ? -22.138 -20.427 50.068 1.00 84.12 437 ARG A O 1
ATOM 3442 N N . ALA A 1 438 ? -20.555 -20.823 51.618 1.00 87.12 438 ALA A N 1
ATOM 3443 C CA . ALA A 1 438 ? -20.681 -19.535 52.298 1.00 87.12 438 ALA A CA 1
ATOM 3444 C C . ALA A 1 438 ? -20.337 -18.358 51.365 1.00 87.12 438 ALA A C 1
ATOM 3446 O O . ALA A 1 438 ? -19.449 -18.463 50.511 1.00 87.12 438 ALA A O 1
ATOM 3447 N N . PHE A 1 439 ? -21.017 -17.227 51.553 1.00 89.75 439 PHE A N 1
ATOM 3448 C CA . PHE A 1 439 ? -20.837 -16.004 50.768 1.00 89.75 439 PHE A CA 1
ATOM 3449 C C . PHE A 1 439 ? -20.723 -14.774 51.677 1.00 89.75 439 PHE A C 1
ATOM 3451 O O . PHE A 1 439 ? -21.331 -14.725 52.742 1.00 89.75 439 PHE A O 1
ATOM 3458 N N . ASP A 1 440 ? -19.949 -13.766 51.275 1.00 91.62 440 ASP A N 1
ATOM 3459 C CA . ASP A 1 440 ? -19.862 -12.507 52.026 1.00 91.62 440 ASP A CA 1
ATOM 3460 C C . ASP A 1 440 ? -21.182 -11.725 51.924 1.00 91.62 440 ASP A C 1
ATOM 3462 O O . ASP A 1 440 ? -21.779 -11.668 50.851 1.00 91.62 440 ASP A O 1
ATOM 3466 N N . ALA A 1 441 ? -21.600 -11.019 52.976 1.00 91.12 441 ALA A N 1
ATOM 3467 C CA . ALA A 1 441 ? -22.785 -10.152 52.949 1.00 91.12 441 ALA A CA 1
ATOM 3468 C C . ALA A 1 441 ? -22.724 -9.070 51.848 1.00 91.12 441 ALA A C 1
ATOM 3470 O O . ALA A 1 441 ? -23.757 -8.677 51.304 1.00 91.12 441 ALA A O 1
ATOM 3471 N N . SER A 1 442 ? -21.514 -8.646 51.454 1.00 92.00 442 SER A N 1
ATOM 3472 C CA . SER A 1 442 ? -21.284 -7.777 50.288 1.00 92.00 442 SER A CA 1
ATOM 3473 C C . SER A 1 442 ? -21.813 -8.351 48.964 1.00 92.00 442 SER A C 1
ATOM 3475 O O . SER A 1 442 ? -22.150 -7.580 48.064 1.00 92.00 442 SER A O 1
ATOM 3477 N N . ALA A 1 443 ? -21.980 -9.674 48.850 1.00 91.50 443 ALA A N 1
ATOM 3478 C CA . ALA A 1 443 ? -22.617 -10.321 47.704 1.00 91.50 443 ALA A CA 1
ATOM 3479 C C . ALA A 1 443 ? -24.029 -9.780 47.439 1.00 91.50 443 ALA A C 1
ATOM 3481 O O . ALA A 1 443 ? -24.380 -9.592 46.280 1.00 91.50 443 ALA A O 1
ATOM 3482 N N . ILE A 1 444 ? -24.812 -9.460 48.479 1.00 91.88 444 ILE A N 1
ATOM 3483 C CA . ILE A 1 444 ? -26.184 -8.942 48.333 1.00 91.88 444 ILE A CA 1
ATOM 3484 C C . ILE A 1 444 ? -26.169 -7.608 47.565 1.00 91.88 444 ILE A C 1
ATOM 3486 O O . ILE A 1 444 ? -26.925 -7.424 46.608 1.00 91.88 444 ILE A O 1
ATOM 3490 N N . GLY A 1 445 ? -25.247 -6.706 47.922 1.00 90.75 445 GLY A N 1
ATOM 3491 C CA . GLY A 1 445 ? -25.055 -5.437 47.219 1.00 90.75 445 GLY A CA 1
ATOM 3492 C C . GLY A 1 445 ? -24.501 -5.616 45.803 1.00 90.75 445 GLY A C 1
ATOM 3493 O O . GLY A 1 445 ? -24.945 -4.940 44.876 1.00 90.75 445 GLY A O 1
ATOM 3494 N N . ILE A 1 446 ? -23.573 -6.557 45.610 1.00 90.31 446 ILE A N 1
ATOM 3495 C CA . ILE A 1 446 ? -22.960 -6.827 44.301 1.00 90.31 446 ILE A CA 1
ATOM 3496 C C . ILE A 1 446 ? -23.971 -7.452 43.327 1.00 90.31 446 ILE A C 1
ATOM 3498 O O . ILE A 1 446 ? -24.018 -7.030 42.173 1.00 90.31 446 ILE A O 1
ATOM 3502 N N . CYS A 1 447 ? -24.822 -8.381 43.777 1.00 91.12 447 CYS A N 1
ATOM 3503 C CA . CYS A 1 447 ? -25.904 -8.958 42.973 1.00 91.12 447 CYS A CA 1
ATOM 3504 C C . CYS A 1 447 ? -26.872 -7.874 42.472 1.00 91.12 447 CYS A C 1
ATOM 3506 O O . CYS A 1 447 ? -27.201 -7.847 41.287 1.00 91.12 447 CYS A O 1
ATOM 3508 N N . TYR A 1 448 ? -27.271 -6.938 43.344 1.00 90.81 448 TYR A N 1
ATOM 3509 C CA . TYR A 1 448 ? -28.107 -5.797 42.960 1.00 90.81 448 TYR A CA 1
ATOM 3510 C C . TYR A 1 448 ? -27.429 -4.897 41.919 1.00 90.81 448 TYR A C 1
ATOM 3512 O O . TYR A 1 448 ? -28.026 -4.573 40.893 1.00 90.81 448 TYR A O 1
ATOM 3520 N N . CYS A 1 449 ? -26.169 -4.519 42.148 1.00 88.94 449 CYS A N 1
ATOM 3521 C CA . CYS A 1 449 ? -25.420 -3.689 41.205 1.00 88.94 449 CYS A CA 1
ATOM 3522 C C . CYS A 1 449 ? -25.193 -4.394 39.857 1.00 88.94 449 CYS A C 1
ATOM 3524 O O . CYS A 1 449 ? -25.207 -3.736 38.818 1.00 88.94 449 CYS A O 1
ATOM 3526 N N . TYR A 1 450 ? -25.014 -5.718 39.856 1.00 88.19 450 TYR A N 1
ATOM 3527 C CA . TYR A 1 450 ? -24.870 -6.525 38.645 1.00 88.19 450 TYR A CA 1
ATOM 3528 C C . TYR A 1 450 ? -26.171 -6.590 37.834 1.00 88.19 450 TYR A C 1
ATOM 3530 O O . TYR A 1 450 ? -26.142 -6.338 36.629 1.00 88.19 450 TYR A O 1
ATOM 3538 N N . ASP A 1 451 ? -27.311 -6.858 38.477 1.00 87.19 451 ASP A N 1
ATOM 3539 C CA . ASP A 1 451 ? -28.617 -6.877 37.807 1.00 87.19 451 ASP A CA 1
ATOM 3540 C C . ASP A 1 451 ? -29.002 -5.486 37.269 1.00 87.19 451 ASP A C 1
ATOM 3542 O O . ASP A 1 451 ? -29.339 -5.346 36.092 1.00 87.19 451 ASP A O 1
ATOM 3546 N N . ALA A 1 452 ? -28.833 -4.430 38.073 1.00 86.00 452 ALA A N 1
ATOM 3547 C CA . ALA A 1 452 ? -29.078 -3.052 37.645 1.00 86.00 452 ALA A CA 1
ATOM 3548 C C . ALA A 1 452 ? -28.196 -2.642 36.447 1.00 86.00 452 ALA A C 1
ATOM 3550 O O . ALA A 1 452 ? -28.680 -2.007 35.505 1.00 86.00 452 ALA A O 1
ATOM 3551 N N . LEU A 1 453 ? -26.919 -3.044 36.439 1.00 86.38 453 LEU A N 1
ATOM 3552 C CA . LEU A 1 453 ? -26.010 -2.841 35.310 1.00 86.38 453 LEU A CA 1
ATOM 3553 C C . LEU A 1 453 ? -26.443 -3.650 34.076 1.00 86.38 453 LEU A C 1
ATOM 3555 O O . LEU A 1 453 ? -26.451 -3.108 32.974 1.00 86.38 453 LEU A O 1
ATOM 3559 N N . SER A 1 454 ? -26.825 -4.918 34.246 1.00 86.38 454 SER A N 1
ATOM 3560 C CA . SER A 1 454 ? -27.270 -5.810 33.166 1.00 86.38 454 SER A CA 1
ATOM 3561 C C . SER A 1 454 ? -28.545 -5.295 32.485 1.00 86.38 454 SER A C 1
ATOM 3563 O O . SER A 1 454 ? -28.583 -5.113 31.264 1.00 86.38 454 SER A O 1
ATOM 3565 N N . ASN A 1 455 ? -29.562 -4.955 33.280 1.00 85.12 455 ASN A N 1
ATOM 3566 C CA . ASN A 1 455 ? -30.833 -4.408 32.808 1.00 85.12 455 ASN A CA 1
ATOM 3567 C C . ASN A 1 455 ? -30.663 -3.003 32.212 1.00 85.12 455 ASN A C 1
ATOM 3569 O O . ASN A 1 455 ? -31.241 -2.681 31.173 1.00 85.12 455 ASN A O 1
ATOM 3573 N N . GLY A 1 456 ? -29.798 -2.173 32.800 1.00 83.56 456 GLY A N 1
ATOM 3574 C CA . GLY A 1 456 ? -29.441 -0.879 32.229 1.00 83.56 456 GLY A CA 1
ATOM 3575 C C . GLY A 1 456 ? -28.701 -0.993 30.889 1.00 83.56 456 GLY A C 1
ATOM 3576 O O . GLY A 1 456 ? -28.944 -0.182 29.990 1.00 83.56 456 GLY A O 1
ATOM 3577 N N . LEU A 1 457 ? -27.815 -1.984 30.731 1.00 84.94 457 LEU A N 1
ATOM 3578 C CA . LEU A 1 457 ? -27.069 -2.251 29.495 1.00 84.94 457 LEU A CA 1
ATOM 3579 C C . LEU A 1 457 ? -27.977 -2.755 28.371 1.00 84.94 457 LEU A C 1
ATOM 3581 O O . LEU A 1 457 ? -27.799 -2.333 27.227 1.00 84.94 457 LEU A O 1
ATOM 3585 N N . SER A 1 458 ? -28.936 -3.630 28.684 1.00 85.44 458 SER A N 1
ATOM 3586 C CA . SER A 1 458 ? -29.867 -4.194 27.701 1.00 85.44 458 SER A CA 1
ATOM 3587 C C . SER A 1 458 ? -30.924 -3.185 27.237 1.00 85.44 458 SER A C 1
ATOM 3589 O O . SER A 1 458 ? -31.253 -3.165 26.051 1.00 85.44 458 SER A O 1
ATOM 3591 N N . ALA A 1 459 ? -31.409 -2.316 28.132 1.00 84.50 459 ALA A N 1
ATOM 3592 C CA . ALA A 1 459 ? -32.431 -1.318 27.814 1.00 84.50 459 ALA A CA 1
ATOM 3593 C C . ALA A 1 459 ? -31.874 -0.052 27.136 1.00 84.50 459 ALA A C 1
ATOM 3595 O O . ALA A 1 459 ? -32.436 0.414 26.146 1.00 84.50 459 ALA A O 1
ATOM 3596 N N . ASN A 1 460 ? -30.784 0.518 27.667 1.00 82.00 460 ASN A N 1
ATOM 3597 C CA . ASN A 1 460 ? -30.323 1.866 27.297 1.00 82.00 460 ASN A CA 1
ATOM 3598 C C . ASN A 1 460 ? -28.963 1.890 26.574 1.00 82.00 460 ASN A C 1
ATOM 3600 O O . ASN A 1 460 ? -28.629 2.878 25.916 1.00 82.00 460 ASN A O 1
ATOM 3604 N N . GLY A 1 461 ? -28.177 0.815 26.677 1.00 81.75 461 GLY A N 1
ATOM 3605 C CA . GLY A 1 461 ? -26.839 0.716 26.097 1.00 81.75 461 GLY A CA 1
ATOM 3606 C C . GLY A 1 461 ? -25.759 1.509 26.850 1.00 81.75 461 GLY A C 1
ATOM 3607 O O . GLY A 1 461 ? -26.004 2.558 27.446 1.00 81.75 461 GLY A O 1
ATOM 3608 N N . VAL A 1 462 ? -24.520 1.009 26.757 1.00 80.25 462 VAL A N 1
ATOM 3609 C CA . VAL A 1 462 ? -23.339 1.373 27.576 1.00 80.25 462 VAL A CA 1
ATOM 3610 C C . VAL A 1 462 ? -23.251 2.848 27.996 1.00 80.25 462 VAL A C 1
ATOM 3612 O O . VAL A 1 462 ? -23.103 3.143 29.178 1.00 80.25 462 VAL A O 1
ATOM 3615 N N . VAL A 1 463 ? -23.326 3.789 27.049 1.00 76.31 463 VAL A N 1
ATOM 3616 C CA . VAL A 1 463 ? -23.087 5.222 27.320 1.00 76.31 463 VAL A CA 1
ATOM 3617 C C . VAL A 1 463 ? -24.214 5.864 28.137 1.00 76.31 463 VAL A C 1
ATOM 3619 O O . VAL A 1 463 ? -23.955 6.788 28.906 1.00 76.31 463 VAL A O 1
ATOM 3622 N N . ALA A 1 464 ? -25.452 5.394 27.981 1.00 76.19 464 ALA A N 1
ATOM 3623 C CA . ALA A 1 464 ? -26.575 5.860 28.785 1.00 76.19 464 ALA A CA 1
ATOM 3624 C C . ALA A 1 464 ? -26.579 5.177 30.158 1.00 76.19 464 ALA A C 1
ATOM 3626 O O . ALA A 1 464 ? -26.745 5.865 31.158 1.00 76.19 464 ALA A O 1
ATOM 3627 N N . THR A 1 465 ? -26.300 3.868 30.212 1.00 78.69 465 THR A N 1
ATOM 3628 C CA . THR A 1 465 ? -26.218 3.100 31.464 1.00 78.69 465 THR A CA 1
ATOM 3629 C C . THR A 1 465 ? -25.204 3.689 32.444 1.00 78.69 465 THR A C 1
ATOM 3631 O O . THR A 1 465 ? -25.528 3.889 33.611 1.00 78.69 465 THR A O 1
ATOM 3634 N N . LEU A 1 466 ? -23.995 4.024 31.975 1.00 73.81 466 LEU A N 1
ATOM 3635 C CA . LEU A 1 466 ? -22.948 4.607 32.825 1.00 73.81 466 LEU A CA 1
ATOM 3636 C C . LEU A 1 466 ? -23.379 5.956 33.429 1.00 73.81 466 LEU A C 1
ATOM 3638 O O . LEU A 1 466 ? -23.181 6.181 34.614 1.00 73.81 466 LEU A O 1
ATOM 3642 N N . ARG A 1 467 ? -24.080 6.802 32.659 1.00 72.81 467 ARG A N 1
ATOM 3643 C CA . ARG A 1 467 ? -24.645 8.088 33.125 1.00 72.81 467 ARG A CA 1
ATOM 3644 C C . ARG A 1 467 ? -25.841 7.963 34.082 1.00 72.81 467 ARG A C 1
ATOM 3646 O O . ARG A 1 467 ? -26.422 8.980 34.449 1.00 72.81 467 ARG A O 1
ATOM 3653 N N . THR A 1 468 ? -26.262 6.742 34.397 1.00 70.81 468 THR A N 1
ATOM 3654 C CA . THR A 1 468 ? -27.317 6.440 35.380 1.00 70.81 468 THR A CA 1
ATOM 3655 C C . THR A 1 468 ? -26.796 5.606 36.557 1.00 70.81 468 THR A C 1
ATOM 3657 O O . THR A 1 468 ? -27.594 5.115 37.354 1.00 70.81 468 THR A O 1
ATOM 3660 N N . LEU A 1 469 ? -25.475 5.407 36.620 1.00 66.44 469 LEU A N 1
ATOM 3661 C CA . LEU A 1 469 ? -24.759 4.680 37.671 1.00 66.44 469 LEU A CA 1
ATOM 3662 C C . LEU A 1 469 ? -23.667 5.543 38.337 1.00 66.44 469 LEU A C 1
ATOM 3664 O O . LEU A 1 469 ? -23.343 5.269 39.490 1.00 66.44 469 LEU A O 1
ATOM 3668 N N . ASP A 1 470 ? -23.151 6.566 37.637 1.00 50.44 470 ASP A N 1
ATOM 3669 C CA . ASP A 1 470 ? -22.690 7.831 38.247 1.00 50.44 470 ASP A CA 1
ATOM 3670 C C . ASP A 1 470 ? -23.878 8.605 38.870 1.00 50.44 470 ASP A C 1
ATOM 3672 O O . ASP A 1 470 ? -23.685 9.207 39.951 1.00 50.44 470 ASP A O 1
#

InterPro domains:
  IPR045122 Calcium permeable stress-gated cation channel 1-like [PTHR13018] (14-317)

pLDDT: mean 82.94, std 16.73, range [24.61, 96.94]

Sequence (470 aa):
EWVQIFVFFAGIIYLQRKSFSATGRVSKSQTSICDYAIEVKNIPADTKDWQLLQHFSELYALDKVDWKGRPAVEGAFPVADITNSNNIMHMNTWIAECTLHKGIGPFISSFKDKQHLMERLYRCRAQMKMYAENSPHEGGHKLNHYLAAERKMLHTGMLIDKLTENTIKKKKFKILINTDEEQGKAGASSKTTASSLQRTNTDNQISNPSSIYRNIDAPAVSCYITFQYSESKVRCLEDYERYNSLPYSLFYPQPLMFRGNKLRVVPAPEPDHIVWENLELSAASKFYKRARTALITIALVILCFIVILQASIYKNLFSQNIPDDYVCGTAIPTLYANKTSVSIASMVLTRPASLERAAYDQLCEPIGSDTFYAVYTIGGDLNQIVGEYDIAACSTVGFCPAESASKFCPCVSTSSKQQCYPQGCSADDDTGLVACRAFDASAIGICYCYDALSNGLSANGVVATLRTLD

Radius of gyration: 43.71 Å; chains: 1; bounding box: 83×70×120 Å

Foldseek 3Di:
DVVVVVVVVVVVVVVVVVVVVVVVVVCVVDDALLLFKKKKFPDFQPDDQLLVQCLLQVQLPQCQQHPVRDHHDPPDFADCDLPVPPFCSRHRTQFNDKAFDFDCLVVVVLVVVLVVLVVLLVVLVVQLQCQDQPHPHPVHHDVVSNVVSVVSNVVSVVVNVVSVVCVCVVDVKDQPDPPPDDDDDDDDDDDDDDDDDDDDDDPPPDGDPPDSVNSTPGTTGMMMTGGPDSSSVVVVCVLQVQLVDPPNVVVRDPSCARVNTHMHMDRDDHPVPDPSSCSPQDPVNVVVVVVVVVVVVVVVVVVVVVVVVVVVVVVVVLVVLADDPCCLQPQQLVLLLQPPPDDSNQKDWEADDPVCQVVQQVLQVVVDVQKGFTFIAGNRDPVGTRAAEDCVCCVVVNLERHNPDRYHHRIQGLDAQDKYFGPPEDPPCPVPDPNGDIDGSNNNVSSNVVVLLVVLCVPPNDVVSVVVVD

Organism: NCBI:txid89044

Secondary structure (DSSP, 8-state):
-HHHHHHHHHHHHHHHHHHHHHHHHHGGGS--GGGTEEEEES--TT--H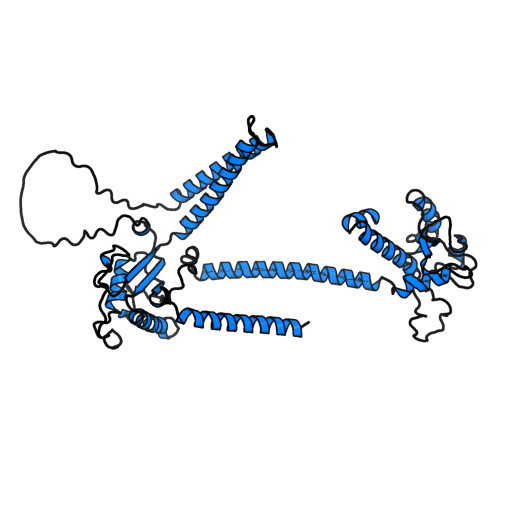HHHHHHHHHHS-SSS--TT-PPP-TT-------TTTT-GGGTTSSEEEEEEEES-HHHHHHHHHHHHHHHHHHHHHHHHHHTSTT--STT---HHHHHHHHHHHHHHHHHHHHHHHHHHHHS---B---------------------------S-----TT-GGGGB---EEEEEEEESSHHHHHHHHHHHHTTSSTTTTSS--GGGEETTEE-EEEEPPPTTT--GGGTSS-HHHHHHHHHHHHHHHHHHHHHHHHHHHHHHHHHHHHHHHSPPHHIIIIIHHHHHHTT----GGGEEEE---HHHHHHHHTTTTTT-TTEEE-EEEETT-TTSBSS-B-HHHHTTT-SS--TT-SSB--EEESS---EE--TT--TT-----GGG--EETHHHHHHHHHHHHHHHHHHH-HHHHHTTT-